Protein AF-A0A7C3Y5Z5-F1 (afdb_monomer_lite)

Sequence (599 aa):
REVVHMVYLSDVLNLPVLDSQGQNVGTVTDLVVNMREVFPVVAALVVTPTTTGRVPLTSRSAPLIIPWRQVISIEEPRLRLTVPRDQVHSYTPHNGDVFLARDVLDKQIVDTQGRRVVKVNDLKLAQVRGVARLLGADISFWAFFRRLLPFRFNERLVTWNYVQQVDQEPRDVHLRVPQTSLADLHPADLADLLEEMHPEAGVALLNSLDVETAADALQEMEEPYQAPLVEGMATEQASDLLEAMPPDEAADIIGDLPEDKAEEILASMAPEPAQEVKDLLQYDEHTAGGRMTPDVFTLSSHMTAQQAIDKLRSEGPSPETTYYLFVVSAEGELLGVVSMRALITAKPSTLIDDIMQRDVIAVHVNDDQETVAAVIRKYSLLGVPVVDDNRRLLGMVTVDDVLDVIHEETAEDISHTVGTMKEDVTHTASPLQAALGRIAWLATSLVGGLVAAFILSQFKSSIQSTLTIVYFVPLIVAVGHVIGAQSLAVTEHSEPGAMRHHVWQELLTGVLVGAISGVVVGLIAYIWASKPVFGLVVGMSLTITLVAAGLVGALSPILLRRLRLRSVLAAGPLVEAINSVVSVALYLLMATMLLGSLS

Foldseek 3Di:
DPDWDKDWPLLQFQAFEAEPVRHTQATFHWWKWAPQDLWTWGQWTWGQGDDPDPDPPPDRDDIATAGLQQWQDSRDSHIYGPHHNVPGDGDDDDPRIDICVPQQAQDWWAQQVVLEIAGQLIWMWIADPSIITTFFGWRDPVSVCCSPDVDDDDTDTRGSLRIDGQDLDDDPDPRDDDRPPPLVDQLLSLLNHLVNDDLSSSLSVLVVDPLLSSLSNLLNHDLVRNLSNLQVDDLLSSLSNLLNHFLLSSLSSLLPYDPVSSVSNLVNHDPPSSVSSVQLVVADCQFFSSQFTQPEAEDEQAAFLLRSVVVDVVVDDDPRHQAWYFYADPVQATQFIAGPVQSVPDDRGHTSNVRTDRPADAAERGHGLVVLLVSCVVVVNQKHFYAYPRRHTRGIHGVVSSVVVVVLVVLQLVQLQVQAHSVLPPPPDDPVNRVVSNVVLVVLLVVLVVLLVVLVVVLVVVCVVPVVLVVCLVVLLVLLLVLLSVLLVVQVPDDPVCLVVSLVVLLVVLLVVLQVVLLVQLVVQCVVVVNNLRSNLSSVLSSVLSSVSSNLSSCVQVVCVVVVNPRRNHRRSNSSSVSSNSRSNSSSVSSSVSVVVVD

Secondary structure (DSSP, 8-state):
----EEEEHHHHTTPEEE-TTS-EEEEEEEEEEETTSSS-EEEEEEEEE---S---TT-PPPPEEEEGGGB--SSSSSEEBSS-GGGPPPPPPPTTEEEIIIIITTSEEEETTTTEEEE--EEEEEEETTEEEEEEEE--HHHHHHTTS-------EEEGGGEEE--SS---------S--GGGS-HHHHHHHHHTS-HHHHHHHHTTS-HHHHHHHHHTS-HHHHHHHHHTS-HHHHHHHHTTS-HHHHHHHHHTS-HHHHHHHHHHS-HHHHHHHHHHTTS-TTBTTTS-BS---EEETTSBHHHHHHHHHHH---TGGGT-EEEE-TT-BEEEEE-HHHHHHS-TT-BHHHH-BS----EETTSBHHHHHHHHHHHT-SEEEEE-TT-BEEEEEEHHHHHHHHHHHHHHHHHHHHT--GGGTSTT--HHHHHHHHHHHHHHHHHHHHHHHHHHHHTHHHHHH-GGGGGGHHHHHHHHHHHHHHHHHHHHTS-GGGHHHHHHHHHHHHHHHHHHHHHHHHHHHHHHHT-HHHHHHHHHHHHHHHHHHHHHHHHHHHHHHHTT--SSTTHHHHHHHHHHHHHHHHHHHHHHHHHHHH-

Structure (mmCIF, N/CA/C/O backbone):
data_AF-A0A7C3Y5Z5-F1
#
_entry.id   AF-A0A7C3Y5Z5-F1
#
loop_
_atom_site.group_PDB
_atom_site.id
_atom_site.type_symbol
_atom_site.label_atom_id
_atom_site.label_alt_id
_atom_site.label_comp_id
_atom_site.label_asym_id
_atom_site.label_entity_id
_atom_site.label_seq_id
_atom_site.pdbx_PDB_ins_code
_atom_site.Cartn_x
_atom_site.Cartn_y
_atom_site.Cartn_z
_atom_site.occupancy
_atom_site.B_iso_or_equiv
_atom_site.auth_seq_id
_atom_site.auth_comp_id
_atom_site.auth_asym_id
_atom_site.auth_atom_id
_atom_site.pdbx_PDB_model_num
ATOM 1 N N . ARG A 1 1 ? -38.877 0.424 -42.486 1.00 36.81 1 ARG A N 1
ATOM 2 C CA . ARG A 1 1 ? -37.668 0.570 -41.646 1.00 36.81 1 ARG A CA 1
ATOM 3 C C . ARG A 1 1 ? -37.215 2.008 -41.831 1.00 36.81 1 ARG A C 1
ATOM 5 O O . ARG A 1 1 ? -36.663 2.303 -42.879 1.00 36.81 1 ARG A O 1
ATOM 12 N N . GLU A 1 2 ? -37.605 2.902 -40.924 1.00 43.06 2 GLU A N 1
ATOM 13 C CA . GLU A 1 2 ? -37.102 4.284 -40.925 1.00 43.06 2 GLU A CA 1
ATOM 14 C C . GLU A 1 2 ? -35.600 4.224 -40.624 1.00 43.06 2 GLU A C 1
ATOM 16 O O . GLU A 1 2 ? -35.186 3.502 -39.716 1.00 43.06 2 GLU A O 1
ATOM 21 N N . VAL A 1 3 ? -34.784 4.878 -41.449 1.00 45.66 3 VAL A N 1
ATOM 22 C CA . VAL A 1 3 ? -33.332 4.924 -41.258 1.00 45.66 3 VAL A CA 1
ATOM 23 C C . VAL A 1 3 ? -33.072 5.920 -40.133 1.00 45.66 3 VAL A C 1
ATOM 25 O O . VAL A 1 3 ? -33.356 7.102 -40.282 1.00 45.66 3 VAL A O 1
ATOM 28 N N . VAL A 1 4 ? -32.597 5.434 -38.985 1.00 57.09 4 VAL A N 1
ATOM 29 C CA . VAL A 1 4 ? -32.101 6.299 -37.909 1.00 57.09 4 VAL A CA 1
ATOM 30 C C . VAL A 1 4 ? -30.712 6.753 -38.329 1.00 57.09 4 VAL A C 1
ATOM 32 O O . VAL A 1 4 ? -29.777 5.950 -38.347 1.00 57.09 4 VAL A O 1
ATOM 35 N N . HIS A 1 5 ? -30.582 8.014 -38.723 1.00 66.94 5 HIS A N 1
ATOM 36 C CA . HIS A 1 5 ? -29.287 8.585 -39.053 1.00 66.94 5 HIS A CA 1
ATOM 37 C C . HIS A 1 5 ? -28.579 9.012 -37.768 1.00 66.94 5 HIS A C 1
ATOM 39 O O . HIS A 1 5 ? -29.158 9.658 -36.892 1.00 66.94 5 HIS A O 1
ATOM 45 N N . MET A 1 6 ? -27.321 8.594 -37.658 1.00 81.88 6 MET A N 1
ATOM 46 C CA . MET A 1 6 ? -26.448 8.893 -36.531 1.00 81.88 6 MET A CA 1
ATOM 47 C C . MET A 1 6 ? -25.355 9.839 -37.007 1.00 81.88 6 MET A C 1
ATOM 49 O O . MET A 1 6 ? -24.744 9.595 -38.051 1.00 81.88 6 MET A O 1
ATOM 53 N N . VAL A 1 7 ? -25.122 10.900 -36.246 1.00 87.12 7 VAL A N 1
ATOM 54 C CA . VAL A 1 7 ? -24.152 11.953 -36.556 1.00 87.12 7 VAL A CA 1
ATOM 55 C C . VAL A 1 7 ? -23.339 12.224 -35.300 1.00 87.12 7 VAL A C 1
ATOM 57 O O . VAL A 1 7 ? -23.872 12.116 -34.194 1.00 87.12 7 VAL A O 1
ATOM 60 N N . TYR A 1 8 ? -22.060 12.546 -35.443 1.00 88.31 8 TYR A N 1
ATOM 61 C CA . TYR A 1 8 ? -21.258 12.957 -34.300 1.00 88.31 8 TYR A CA 1
ATOM 62 C C . TYR A 1 8 ? -21.311 14.466 -34.106 1.00 88.31 8 TYR A C 1
ATOM 64 O O . TYR A 1 8 ? -21.494 15.214 -35.064 1.00 88.31 8 TYR A O 1
ATOM 72 N N . LEU A 1 9 ? -21.139 14.927 -32.869 1.00 89.06 9 LEU A N 1
ATOM 73 C CA . LEU A 1 9 ? -21.088 16.352 -32.570 1.00 89.06 9 LEU A CA 1
ATOM 74 C C . LEU A 1 9 ? -19.973 17.027 -33.373 1.00 89.06 9 LEU A C 1
ATOM 76 O O . LEU A 1 9 ? -20.207 18.088 -33.946 1.00 89.06 9 LEU A O 1
ATOM 80 N N . SER A 1 10 ? -18.802 16.393 -33.491 1.00 87.00 10 SER A N 1
ATOM 81 C CA . SER A 1 10 ? -17.691 16.916 -34.294 1.00 87.00 10 SER A CA 1
ATOM 82 C C . SER A 1 10 ? -18.032 17.137 -35.775 1.00 87.00 10 SER A C 1
ATOM 84 O O . SER A 1 10 ? -17.553 18.110 -36.356 1.00 87.00 10 SER A O 1
ATOM 86 N N . ASP A 1 11 ? -18.899 16.304 -36.364 1.00 85.25 11 ASP A N 1
ATOM 87 C CA . ASP A 1 11 ? -19.365 16.449 -37.752 1.00 85.25 11 ASP A CA 1
ATOM 88 C C . ASP A 1 11 ? -20.320 17.648 -37.921 1.00 85.25 11 ASP A C 1
ATOM 90 O O . ASP A 1 11 ? -20.494 18.163 -39.026 1.00 85.25 11 ASP A O 1
ATOM 94 N N . VAL A 1 12 ? -20.962 18.076 -36.830 1.00 87.19 12 VAL A N 1
ATOM 95 C CA . VAL A 1 12 ? -21.971 19.147 -36.800 1.00 87.19 12 VAL A CA 1
ATOM 96 C C . VAL A 1 12 ? -21.344 20.497 -36.456 1.00 87.19 12 VAL A C 1
ATOM 98 O O . VAL A 1 12 ? -21.784 21.542 -36.949 1.00 87.19 12 VAL A O 1
ATOM 101 N N . LEU A 1 13 ? -20.305 20.495 -35.620 1.00 87.38 13 LEU A N 1
ATOM 102 C CA . LEU A 1 13 ? -19.550 21.694 -35.278 1.00 87.38 13 LEU A CA 1
ATOM 103 C C . LEU A 1 13 ? -18.936 22.329 -36.534 1.00 87.38 13 LEU A C 1
ATOM 105 O O . LEU A 1 13 ? -18.466 21.657 -37.446 1.00 87.38 13 LEU A O 1
ATOM 109 N N . ASN A 1 14 ? -18.934 23.661 -36.580 1.00 86.62 14 ASN A N 1
ATOM 110 C CA . ASN A 1 14 ? -18.478 24.484 -37.705 1.00 86.62 14 ASN A CA 1
ATOM 111 C C . ASN A 1 14 ? -19.285 24.356 -39.011 1.00 86.62 14 ASN A C 1
ATOM 113 O O . ASN A 1 14 ? -18.949 25.038 -39.986 1.00 86.62 14 ASN A O 1
ATOM 117 N N . LEU A 1 15 ? -20.368 23.569 -39.056 1.00 88.12 15 LEU A N 1
ATOM 118 C CA . LEU A 1 15 ? -21.240 23.553 -40.229 1.00 88.12 15 LEU A CA 1
ATOM 119 C C . LEU A 1 15 ? -21.890 24.930 -40.445 1.00 88.12 15 LEU A C 1
ATOM 121 O O . LEU A 1 15 ? -22.297 25.589 -39.481 1.00 88.12 15 LEU A O 1
ATOM 125 N N . PRO A 1 16 ? -22.020 25.386 -41.704 1.00 87.38 16 PRO A N 1
ATOM 126 C CA . PRO A 1 16 ? -22.740 26.611 -42.007 1.00 87.38 16 PRO A CA 1
ATOM 127 C C . PRO A 1 16 ? -24.244 26.396 -41.811 1.00 87.38 16 PRO A C 1
ATOM 129 O O . PRO A 1 16 ? -24.809 25.388 -42.245 1.00 87.38 16 PRO A O 1
ATOM 132 N N . VAL A 1 17 ? -24.892 27.380 -41.196 1.00 89.06 17 VAL A N 1
ATOM 133 C CA . VAL A 1 17 ? -26.334 27.409 -40.955 1.00 89.06 17 VAL A CA 1
ATOM 134 C C . VAL A 1 17 ? -26.975 28.339 -41.973 1.00 89.06 17 VAL A C 1
ATOM 136 O O . VAL A 1 17 ? -26.657 29.525 -42.030 1.00 89.06 17 VAL A O 1
ATOM 139 N N . LEU A 1 18 ? -27.877 27.804 -42.785 1.00 89.69 18 LEU A N 1
ATOM 140 C CA . LEU A 1 18 ? -28.651 28.542 -43.772 1.00 89.69 18 LEU A CA 1
ATOM 141 C C . LEU A 1 18 ? -30.083 28.736 -43.277 1.00 89.69 18 LEU A C 1
ATOM 143 O O . LEU A 1 18 ? -30.670 27.834 -42.683 1.00 89.69 18 LEU A O 1
ATOM 147 N N . ASP A 1 19 ? -30.671 29.892 -43.542 1.00 89.12 19 ASP A N 1
ATOM 148 C CA . ASP A 1 19 ? -32.086 30.116 -43.264 1.00 89.12 19 ASP A CA 1
ATOM 149 C C . ASP A 1 19 ? -32.998 29.456 -44.321 1.00 89.12 19 ASP A C 1
ATOM 151 O O . ASP A 1 19 ? -32.529 28.862 -45.297 1.00 89.12 19 ASP A O 1
ATOM 155 N N . SER A 1 20 ? -34.319 29.576 -44.152 1.00 87.50 20 SER A N 1
ATOM 156 C CA . SER A 1 20 ? -35.303 29.031 -45.108 1.00 87.50 20 SER A CA 1
ATOM 157 C C . SER A 1 20 ? -35.190 29.588 -46.539 1.00 87.50 20 SER A C 1
ATOM 159 O O . SER A 1 20 ? -35.712 28.984 -47.476 1.00 87.50 20 SER A O 1
ATOM 161 N N . GLN A 1 21 ? -34.500 30.719 -46.729 1.00 87.19 21 GLN A N 1
ATOM 162 C CA . GLN A 1 21 ? -34.251 31.358 -48.025 1.00 87.19 21 GLN A CA 1
ATOM 163 C C . GLN A 1 21 ? -32.853 31.037 -48.581 1.00 87.19 21 GLN A C 1
ATOM 165 O O . GLN A 1 21 ? -32.491 31.513 -49.658 1.00 87.19 21 GLN A O 1
ATOM 170 N N . GLY A 1 22 ? -32.063 30.226 -47.873 1.00 82.44 22 GLY A N 1
ATOM 171 C CA . GLY A 1 22 ? -30.704 29.857 -48.256 1.00 82.44 22 GLY A CA 1
ATOM 172 C C . GLY A 1 22 ? -29.641 30.906 -47.914 1.00 82.44 22 GLY A C 1
ATOM 173 O O . GLY A 1 22 ? -28.512 30.786 -48.393 1.00 82.44 22 GLY A O 1
ATOM 174 N N . GLN A 1 23 ? -29.961 31.921 -47.106 1.00 85.88 23 GLN A N 1
ATOM 175 C CA . GLN A 1 23 ? -28.990 32.915 -46.644 1.00 85.88 23 GLN A CA 1
ATOM 176 C C . GLN A 1 23 ? -28.158 32.369 -45.484 1.00 85.88 23 GLN A C 1
ATOM 178 O O . GLN A 1 23 ? -28.680 31.686 -44.608 1.00 85.88 23 GLN A O 1
ATOM 183 N N . ASN A 1 24 ? -26.865 32.704 -45.446 1.00 86.12 24 ASN A N 1
ATOM 184 C CA . ASN A 1 24 ? -25.990 32.277 -44.357 1.00 86.12 24 ASN A CA 1
ATOM 185 C C . ASN A 1 24 ? -26.289 33.053 -43.063 1.00 86.12 24 ASN A C 1
ATOM 187 O O . ASN A 1 24 ? -26.196 34.284 -43.018 1.00 86.12 24 ASN A O 1
ATOM 191 N N . VAL A 1 25 ? -26.634 32.312 -42.015 1.00 85.81 25 VAL A N 1
ATOM 192 C CA . VAL A 1 25 ? -26.916 32.809 -40.667 1.00 85.81 25 VAL A CA 1
ATOM 193 C C . VAL A 1 25 ? -25.638 32.832 -39.831 1.00 85.81 25 VAL A C 1
ATOM 195 O O . VAL A 1 25 ? -25.426 33.778 -39.072 1.00 85.81 25 VAL A O 1
ATOM 198 N N . GLY A 1 26 ? -24.763 31.838 -39.990 1.00 88.19 26 GLY A N 1
ATOM 199 C CA . GLY A 1 26 ? -23.573 31.665 -39.165 1.00 88.19 26 GLY A CA 1
ATOM 200 C C . GLY A 1 26 ? -22.999 30.254 -39.229 1.00 88.19 26 GLY A C 1
ATOM 201 O O . GLY A 1 26 ? -23.354 29.468 -40.103 1.00 88.19 26 GLY A O 1
ATOM 202 N N . THR A 1 27 ? -22.126 29.926 -38.282 1.00 90.31 27 THR A N 1
ATOM 203 C CA . THR A 1 27 ? -21.569 28.575 -38.107 1.00 90.31 27 THR A CA 1
ATOM 204 C C . THR A 1 27 ? -21.943 28.009 -36.749 1.00 90.31 27 THR A C 1
ATOM 206 O O . THR A 1 27 ? -21.997 28.748 -35.763 1.00 90.31 27 THR A O 1
ATOM 209 N N . VAL A 1 28 ? -22.180 26.701 -36.686 1.00 91.00 28 VAL A N 1
ATOM 210 C CA . VAL A 1 28 ? -22.456 26.013 -35.419 1.00 91.00 28 VAL A CA 1
ATOM 211 C C . VAL A 1 28 ? -21.231 26.044 -34.524 1.00 91.00 28 VAL A C 1
ATOM 213 O O . VAL A 1 28 ? -20.135 25.699 -34.961 1.00 91.00 28 VAL A O 1
ATOM 216 N N . THR A 1 29 ? -21.434 26.406 -33.265 1.00 90.81 29 THR A N 1
ATOM 217 C CA . THR A 1 29 ? -20.397 26.332 -32.233 1.00 90.81 29 THR A CA 1
ATOM 218 C C . THR A 1 29 ? -20.765 25.414 -31.082 1.00 90.81 29 THR A C 1
ATOM 220 O O . THR A 1 29 ? -19.865 24.981 -30.377 1.00 90.81 29 THR A O 1
ATOM 223 N N . ASP A 1 30 ? -22.052 25.114 -30.884 1.00 92.75 30 ASP A N 1
ATOM 224 C CA . ASP A 1 30 ? -22.493 24.209 -29.821 1.00 92.75 30 ASP A CA 1
ATOM 225 C C . ASP A 1 30 ? -23.916 23.671 -30.062 1.00 92.75 30 ASP A C 1
ATOM 227 O O . ASP A 1 30 ? -24.673 24.205 -30.882 1.00 92.75 30 ASP A O 1
ATOM 231 N N . LEU A 1 31 ? -24.295 22.647 -29.300 1.00 92.88 31 LEU A N 1
ATOM 232 C CA . LEU A 1 31 ? -25.653 22.138 -29.146 1.00 92.88 31 LEU A CA 1
ATOM 233 C C . LEU A 1 31 ? -26.040 22.159 -27.670 1.00 92.88 31 LEU A C 1
ATOM 235 O O . LEU A 1 31 ? -25.286 21.708 -26.815 1.00 92.88 31 LEU A O 1
ATOM 239 N N . VAL A 1 32 ? -27.248 22.633 -27.382 1.00 91.25 32 VAL A N 1
ATOM 240 C CA . VAL A 1 32 ? -27.814 22.623 -26.032 1.00 91.25 32 VAL A CA 1
ATOM 241 C C . VAL A 1 32 ? -28.751 21.432 -25.908 1.00 91.25 32 VAL A C 1
ATOM 243 O O . VAL A 1 32 ? -29.680 21.307 -26.711 1.00 91.25 32 VAL A O 1
ATOM 246 N N . VAL A 1 33 ? -28.544 20.582 -24.906 1.00 90.12 33 VAL A N 1
ATOM 247 C CA . VAL A 1 33 ? -29.433 19.458 -24.579 1.00 90.12 33 VAL A CA 1
ATOM 248 C C . VAL A 1 33 ? -30.147 19.681 -23.257 1.00 90.12 33 VAL A C 1
ATOM 250 O O . VAL A 1 33 ? -29.622 20.328 -22.355 1.00 90.12 33 VAL A O 1
ATOM 253 N N . ASN A 1 34 ? -31.342 19.111 -23.145 1.00 84.69 34 ASN A N 1
ATOM 254 C CA . ASN A 1 34 ? -32.094 19.066 -21.902 1.00 84.69 34 ASN A CA 1
ATOM 255 C C . ASN A 1 34 ? -31.935 17.690 -21.233 1.00 84.69 34 ASN A C 1
ATOM 257 O O . ASN A 1 34 ? -32.329 16.677 -21.816 1.00 84.69 34 ASN A O 1
ATOM 261 N N . MET A 1 35 ? -31.397 17.659 -20.010 1.00 76.19 35 MET A N 1
ATOM 262 C CA . MET A 1 35 ? -30.999 16.425 -19.307 1.00 76.19 35 MET A CA 1
ATOM 263 C C . MET A 1 35 ? -32.135 15.706 -18.553 1.00 76.19 35 MET A C 1
ATOM 265 O O . MET A 1 35 ? -31.886 14.833 -17.730 1.00 76.19 35 MET A O 1
ATOM 269 N N . ARG A 1 36 ? -33.405 16.049 -18.802 1.00 68.81 36 ARG A N 1
ATOM 270 C CA . ARG A 1 36 ? -34.549 15.464 -18.066 1.00 68.81 36 ARG A CA 1
ATOM 271 C C . ARG A 1 36 ? -34.956 14.064 -18.533 1.00 68.81 36 ARG A C 1
ATOM 273 O O . ARG A 1 36 ? -35.796 13.434 -17.897 1.00 68.81 36 ARG A O 1
ATOM 280 N N . GLU A 1 37 ? -34.416 13.596 -19.654 1.00 69.38 37 GLU A N 1
ATOM 281 C CA . GLU A 1 37 ? -34.696 12.278 -20.230 1.00 69.38 37 GLU A CA 1
ATOM 282 C C . GLU A 1 37 ? -33.416 11.431 -20.273 1.00 69.38 37 GLU A C 1
ATOM 284 O O . GLU A 1 37 ? -32.331 11.965 -20.481 1.00 69.38 37 GLU A O 1
ATOM 289 N N . VAL A 1 38 ? -33.555 10.101 -20.167 1.00 67.81 38 VAL A N 1
ATOM 290 C CA . VAL A 1 38 ? -32.441 9.123 -20.229 1.00 67.81 38 VAL A CA 1
ATOM 291 C C . VAL A 1 38 ? -31.589 9.277 -21.497 1.00 67.81 38 VAL A C 1
ATOM 293 O O . VAL A 1 38 ? -30.381 9.068 -21.468 1.00 67.81 38 VAL A O 1
ATOM 296 N N . PHE A 1 39 ? -32.220 9.662 -22.609 1.00 80.50 39 PHE A N 1
ATOM 297 C CA . PHE A 1 39 ? -31.546 10.079 -23.836 1.00 80.50 39 PHE A CA 1
ATOM 298 C C . PHE A 1 39 ? -31.867 11.558 -24.089 1.00 80.50 39 PHE A C 1
ATOM 300 O O . PHE A 1 39 ? -32.919 11.843 -24.678 1.00 80.50 39 PHE A O 1
ATOM 307 N N . PRO A 1 40 ? -31.005 12.491 -23.636 1.00 85.12 40 PRO A N 1
ATOM 308 C CA . PRO A 1 40 ? -31.268 13.924 -23.662 1.00 85.12 40 PRO A CA 1
ATOM 309 C C . PRO A 1 40 ? -31.670 14.427 -25.042 1.00 85.12 40 PRO A C 1
ATOM 311 O O . PRO A 1 40 ? -31.064 14.076 -26.059 1.00 85.12 40 PRO A O 1
ATOM 314 N N . VAL A 1 41 ? -32.690 15.279 -25.079 1.00 88.06 41 VAL A N 1
ATOM 315 C CA . VAL A 1 41 ? -33.182 15.887 -26.318 1.00 88.06 41 VAL A CA 1
ATOM 316 C C . VAL A 1 41 ? -32.417 17.178 -26.582 1.00 88.06 41 VAL A C 1
ATOM 318 O O . VAL A 1 41 ? -32.246 17.999 -25.681 1.00 88.06 41 VAL A O 1
ATOM 321 N N . VAL A 1 42 ? -31.992 17.391 -27.829 1.00 91.00 42 VAL A N 1
ATOM 322 C CA . VAL A 1 42 ? -31.396 18.665 -28.243 1.00 91.00 42 VAL A CA 1
ATOM 323 C C . VAL A 1 42 ? -32.474 19.748 -28.203 1.00 91.00 42 VAL A C 1
ATOM 325 O O . VAL A 1 42 ? -33.452 19.710 -28.950 1.00 91.00 42 VAL A O 1
ATOM 328 N N . ALA A 1 43 ? -32.297 20.715 -27.308 1.00 90.88 43 ALA A N 1
ATOM 329 C CA . ALA A 1 43 ? -33.204 21.831 -27.089 1.00 90.88 43 ALA A CA 1
ATOM 330 C C . ALA A 1 43 ? -32.912 22.997 -28.042 1.00 90.88 43 ALA A C 1
ATOM 332 O O . ALA A 1 43 ? -33.846 23.639 -28.537 1.00 90.88 43 ALA A O 1
ATOM 333 N N . ALA A 1 44 ? -31.634 23.264 -28.334 1.00 92.00 44 ALA A N 1
ATOM 334 C CA . ALA A 1 44 ? -31.233 24.375 -29.191 1.00 92.00 44 ALA A CA 1
ATOM 335 C C . ALA A 1 44 ? -29.881 24.174 -29.898 1.00 92.00 44 ALA A C 1
ATOM 337 O O . ALA A 1 44 ? -29.032 23.399 -29.470 1.00 92.00 44 ALA A O 1
ATOM 338 N N . LEU A 1 45 ? -29.693 24.924 -30.982 1.00 92.38 45 LEU A N 1
ATOM 339 C CA . LEU A 1 45 ? -28.478 25.042 -31.780 1.00 92.38 45 LEU A CA 1
ATOM 340 C C . LEU A 1 45 ? -27.799 26.382 -31.474 1.00 92.38 45 LEU A C 1
ATOM 342 O O . LEU A 1 45 ? -28.437 27.428 -31.595 1.00 92.38 45 LEU A O 1
ATOM 346 N N . VAL A 1 46 ? -26.514 26.381 -31.126 1.00 91.69 46 VAL A N 1
ATOM 347 C CA . VAL A 1 46 ? -25.750 27.612 -30.876 1.00 91.69 46 VAL A CA 1
ATOM 348 C C . VAL A 1 46 ? -24.973 27.987 -32.127 1.00 91.69 46 VAL A C 1
ATOM 350 O O . VAL A 1 46 ? -24.144 27.220 -32.621 1.00 91.69 46 VAL A O 1
ATOM 353 N N . VAL A 1 47 ? -25.242 29.183 -32.642 1.00 90.00 47 VAL A N 1
ATOM 354 C CA . VAL A 1 47 ? -24.707 29.668 -33.912 1.00 90.00 47 VAL A CA 1
ATOM 355 C C . VAL A 1 47 ? -23.949 30.966 -33.692 1.00 90.00 47 VAL A C 1
ATOM 357 O O . VAL A 1 47 ? -24.503 31.950 -33.205 1.00 90.00 47 VAL A O 1
ATOM 360 N N . THR A 1 48 ? -22.688 31.006 -34.113 1.00 88.56 48 THR A N 1
ATOM 361 C CA . THR A 1 48 ? -21.928 32.257 -34.175 1.00 88.56 48 THR A CA 1
ATOM 362 C C . THR A 1 48 ? -22.212 32.952 -35.511 1.00 88.56 48 THR A C 1
ATOM 364 O O . THR A 1 48 ? -21.926 32.371 -36.564 1.00 88.56 48 THR A O 1
ATOM 367 N N . PRO A 1 49 ? -22.784 34.173 -35.515 1.00 81.88 49 PRO A N 1
ATOM 368 C CA . PRO A 1 49 ? -23.147 34.853 -36.754 1.00 81.88 49 PRO A CA 1
ATOM 369 C C . PRO A 1 49 ? -21.933 35.152 -37.638 1.00 81.88 49 PRO A C 1
ATOM 371 O O . PRO A 1 49 ? -20.895 35.604 -37.156 1.00 81.88 49 PRO A O 1
ATOM 374 N N . THR A 1 50 ? -22.070 34.975 -38.954 1.00 69.12 50 THR A N 1
ATOM 375 C CA . THR A 1 50 ? -21.037 35.416 -39.903 1.00 69.12 50 THR A CA 1
ATOM 376 C C . THR A 1 50 ? -21.147 36.931 -40.099 1.00 69.12 50 THR A C 1
ATOM 378 O O . THR A 1 50 ? -22.114 37.423 -40.685 1.00 69.12 50 THR A O 1
ATOM 381 N N . THR A 1 51 ? -20.170 37.698 -39.612 1.00 59.25 51 THR A N 1
ATOM 382 C CA . THR A 1 51 ? -20.096 39.150 -39.831 1.00 59.25 51 THR A CA 1
ATOM 383 C C . THR A 1 51 ? -19.671 39.437 -41.270 1.00 59.25 51 THR A C 1
ATOM 385 O O . THR A 1 51 ? -18.493 39.414 -41.618 1.00 59.25 51 THR A O 1
ATOM 388 N N . THR A 1 52 ? -20.630 39.730 -42.144 1.00 48.59 52 THR A N 1
ATOM 389 C CA . THR A 1 52 ? -20.343 40.284 -43.472 1.00 48.59 52 THR A CA 1
ATOM 390 C C . THR A 1 52 ? -20.109 41.791 -43.355 1.00 48.59 52 THR A C 1
ATOM 392 O O . THR A 1 52 ? -21.055 42.573 -43.379 1.00 48.59 52 THR A O 1
ATOM 395 N N . GLY A 1 53 ? -18.843 42.195 -43.202 1.00 49.84 53 GLY A N 1
ATOM 396 C CA . GLY A 1 53 ? -18.400 43.597 -43.204 1.00 49.84 53 GLY A CA 1
ATOM 397 C C . GLY A 1 53 ? -17.248 43.869 -42.230 1.00 49.84 53 GLY A C 1
ATOM 398 O O . GLY A 1 53 ? -17.104 43.173 -41.229 1.00 49.84 53 GLY A O 1
ATOM 399 N N . ARG A 1 54 ? -16.416 44.887 -42.509 1.00 40.16 54 ARG A N 1
ATOM 400 C CA . ARG A 1 54 ? -15.390 45.394 -41.575 1.00 40.16 54 ARG A CA 1
ATOM 401 C C . ARG A 1 54 ? -16.078 46.018 -40.353 1.00 40.16 54 ARG A C 1
ATOM 403 O O . ARG A 1 54 ? -16.334 47.217 -40.335 1.00 40.16 54 ARG A O 1
ATOM 410 N N . VAL A 1 55 ? -16.388 45.202 -39.352 1.00 47.69 55 VAL A N 1
ATOM 411 C CA . VAL A 1 55 ? -16.808 45.649 -38.018 1.00 47.69 55 VAL A CA 1
ATOM 412 C C . VAL A 1 55 ? -15.558 45.686 -37.123 1.00 47.69 55 VAL A C 1
ATOM 414 O O . VAL A 1 55 ? -14.736 44.771 -37.220 1.00 47.69 55 VAL A O 1
ATOM 417 N N . PRO A 1 56 ? -15.346 46.729 -36.296 1.00 39.03 56 PRO A N 1
ATOM 418 C CA . PRO A 1 56 ? -14.196 46.802 -35.393 1.00 39.03 56 PRO A CA 1
ATOM 419 C C . PRO A 1 56 ? -14.146 45.592 -34.446 1.00 39.03 56 PRO A C 1
ATOM 421 O O . PRO A 1 56 ? -15.191 45.108 -34.013 1.00 39.03 56 PRO A O 1
ATOM 424 N N . LEU A 1 57 ? -12.938 45.144 -34.075 1.00 44.34 57 LEU A N 1
ATOM 425 C CA . LEU A 1 57 ? -12.687 43.970 -33.216 1.00 44.34 57 LEU A CA 1
ATOM 426 C C . LEU A 1 57 ? -13.360 44.006 -31.824 1.00 44.34 57 LEU A C 1
ATOM 428 O O . LEU A 1 57 ? -13.297 43.022 -31.095 1.00 44.34 57 LEU A O 1
ATOM 432 N N . THR A 1 58 ? -14.019 45.101 -31.447 1.00 43.75 58 THR A N 1
ATOM 433 C CA . THR A 1 58 ? -14.683 45.282 -30.150 1.00 43.75 58 THR A CA 1
ATOM 434 C C . THR A 1 58 ? -16.170 44.908 -30.138 1.00 43.75 58 THR A C 1
ATOM 436 O O . THR A 1 58 ? -16.803 45.015 -29.093 1.00 43.75 58 THR A O 1
ATOM 439 N N . SER A 1 59 ? -16.752 44.445 -31.253 1.00 46.50 59 SER A N 1
ATOM 440 C CA . SER A 1 59 ? -18.165 44.031 -31.304 1.00 46.50 59 SER A CA 1
ATOM 441 C C . SER A 1 59 ? -18.342 42.690 -32.030 1.00 46.50 59 SER A C 1
ATOM 443 O O . SER A 1 59 ? -18.776 42.624 -33.180 1.00 46.50 59 SER A O 1
ATOM 445 N N . ARG A 1 60 ? -17.977 41.585 -31.361 1.00 54.69 60 ARG A N 1
ATOM 446 C CA . ARG A 1 60 ? -18.462 40.245 -31.736 1.00 54.69 60 ARG A CA 1
ATOM 447 C C . ARG A 1 60 ? -19.958 40.197 -31.418 1.00 54.69 60 ARG A C 1
ATOM 449 O O . ARG A 1 60 ? -20.339 40.397 -30.269 1.00 54.69 60 ARG A O 1
ATOM 456 N N . SER A 1 61 ? -20.804 39.964 -32.421 1.00 60.47 61 SER A N 1
ATOM 457 C CA . SER A 1 61 ? -22.232 39.713 -32.194 1.00 60.47 61 SER A CA 1
ATOM 458 C C . SER A 1 61 ? -22.392 38.517 -31.251 1.00 60.47 61 SER A C 1
ATOM 460 O O . SER A 1 61 ? -21.711 37.508 -31.436 1.00 60.47 61 SER A O 1
ATOM 462 N N . ALA A 1 62 ? -23.259 38.637 -30.242 1.00 70.19 62 ALA A N 1
ATOM 463 C CA . ALA A 1 62 ? -23.542 37.545 -29.315 1.00 70.19 62 ALA A CA 1
ATOM 464 C C . ALA A 1 62 ? -23.994 36.282 -30.080 1.00 70.19 62 ALA A C 1
ATOM 466 O O . ALA A 1 62 ? -24.655 36.414 -31.119 1.00 70.19 62 ALA A O 1
ATOM 467 N N . PRO A 1 63 ? -23.637 35.073 -29.604 1.00 81.31 63 PRO A N 1
ATOM 468 C CA . PRO A 1 63 ? -24.068 33.836 -30.239 1.00 81.31 63 PRO A CA 1
ATOM 469 C C . PRO A 1 63 ? -25.597 33.759 -30.257 1.00 81.31 63 PRO A C 1
ATOM 471 O O . PRO A 1 63 ? -26.270 34.075 -29.275 1.00 81.31 63 PRO A O 1
ATOM 474 N N . LEU A 1 64 ? -26.145 33.344 -31.394 1.00 87.69 64 LEU A N 1
ATOM 475 C CA . LEU A 1 64 ? -27.571 33.140 -31.576 1.00 87.69 64 LEU A CA 1
ATOM 476 C C . LEU A 1 64 ? -27.912 31.712 -31.156 1.00 87.69 64 LEU A C 1
ATOM 478 O O . LEU A 1 64 ? -27.438 30.755 -31.764 1.00 87.69 64 LEU A O 1
ATOM 482 N N . ILE A 1 65 ? -28.731 31.567 -30.120 1.00 90.75 65 ILE A N 1
ATOM 483 C CA . ILE A 1 65 ? -29.189 30.261 -29.644 1.00 90.75 65 ILE A CA 1
ATOM 484 C C . ILE A 1 65 ? -30.558 30.004 -30.272 1.00 90.75 65 ILE A C 1
ATOM 486 O O . ILE A 1 65 ? -31.528 30.676 -29.942 1.00 90.75 65 ILE A O 1
ATOM 49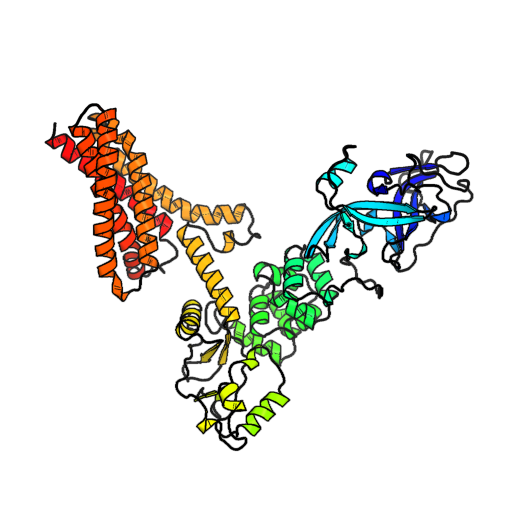0 N N . ILE A 1 66 ? -30.641 29.077 -31.217 1.00 91.31 66 ILE A N 1
ATOM 491 C CA . ILE A 1 66 ? -31.829 28.820 -32.037 1.00 91.31 66 ILE A CA 1
ATOM 492 C C . ILE A 1 66 ? -32.530 27.567 -31.506 1.00 91.31 66 ILE A C 1
ATOM 494 O O . ILE A 1 66 ? -31.910 26.507 -31.486 1.00 91.31 66 ILE A O 1
ATOM 498 N N . PRO A 1 67 ? -33.809 27.612 -31.100 1.00 92.00 67 PRO A N 1
ATOM 499 C CA . PRO A 1 67 ? -34.489 26.432 -30.577 1.00 92.00 67 PRO A CA 1
ATOM 500 C C . PRO A 1 67 ? -34.623 25.358 -31.661 1.00 92.00 67 PRO A C 1
ATOM 502 O O . PRO A 1 67 ? -34.930 25.665 -32.816 1.00 92.00 67 PRO A O 1
ATOM 505 N N . TRP A 1 68 ? -34.482 24.093 -31.267 1.00 91.00 68 TRP A N 1
ATOM 506 C CA . TRP A 1 68 ? -34.403 22.946 -32.176 1.00 91.00 68 TRP A CA 1
ATOM 507 C C . TRP A 1 68 ? -35.584 22.841 -33.144 1.00 91.00 68 TRP A C 1
ATOM 509 O O . TRP A 1 68 ? -35.420 22.469 -34.299 1.00 91.00 68 TRP A O 1
ATOM 519 N N . ARG A 1 69 ? -36.779 23.269 -32.717 1.00 87.75 69 ARG A N 1
ATOM 520 C CA . ARG A 1 69 ? -37.989 23.324 -33.561 1.00 87.75 69 ARG A CA 1
ATOM 521 C C . ARG A 1 69 ? -37.836 24.149 -34.847 1.00 87.75 69 ARG A C 1
ATOM 523 O O . ARG A 1 69 ? -38.663 24.016 -35.740 1.00 87.75 69 ARG A O 1
ATOM 530 N N . GLN A 1 70 ? -36.848 25.046 -34.903 1.00 88.00 70 GLN A N 1
ATOM 531 C CA . GLN A 1 70 ? -36.539 25.863 -36.077 1.00 88.00 70 GLN A CA 1
ATOM 532 C C . GLN A 1 70 ? -35.460 25.233 -36.972 1.00 88.00 70 GLN A C 1
ATOM 534 O O . GLN A 1 70 ? -35.085 25.852 -37.962 1.00 88.00 70 GLN A O 1
ATOM 539 N N . VAL A 1 71 ? -34.959 24.034 -36.654 1.00 86.81 71 VAL A N 1
ATOM 540 C CA . VAL A 1 71 ? -33.925 23.303 -37.404 1.00 86.81 71 VAL A CA 1
ATOM 541 C C . VAL A 1 71 ? -34.574 22.137 -38.151 1.00 86.81 71 VAL A C 1
ATOM 543 O O . VAL A 1 71 ? -35.343 21.372 -37.577 1.00 86.81 71 VAL A O 1
ATOM 546 N N . ILE A 1 72 ? -34.282 22.005 -39.447 1.00 81.50 72 ILE A N 1
ATOM 547 C CA . ILE A 1 72 ? -34.899 20.989 -40.315 1.00 81.50 72 ILE A CA 1
ATOM 548 C C . ILE A 1 72 ? -34.267 19.610 -40.093 1.00 81.50 72 ILE A C 1
ATOM 550 O O . ILE A 1 72 ? -34.969 18.632 -39.840 1.00 81.50 72 ILE A O 1
ATOM 554 N N . SER A 1 73 ? -32.943 19.522 -40.203 1.00 78.94 73 SER A N 1
ATOM 555 C CA . SER A 1 73 ? -32.200 18.268 -40.071 1.00 78.94 73 SER A CA 1
ATOM 556 C C . SER A 1 73 ? -30.764 18.531 -39.635 1.00 78.94 73 SER A C 1
ATOM 558 O O . SER A 1 73 ? -30.180 19.536 -40.043 1.00 78.94 73 SER A O 1
ATOM 560 N N . ILE A 1 74 ? -30.215 17.621 -38.824 1.00 76.12 74 ILE A N 1
ATOM 561 C CA . ILE A 1 74 ? -28.799 17.588 -38.420 1.00 76.12 74 ILE A CA 1
ATOM 562 C C . ILE A 1 74 ? -27.925 16.778 -39.388 1.00 76.12 74 ILE A C 1
ATOM 564 O O . ILE A 1 74 ? -26.709 16.725 -39.250 1.00 76.12 74 ILE A O 1
ATOM 568 N N . GLU A 1 75 ? -28.553 16.132 -40.367 1.00 68.75 75 GLU A N 1
ATOM 569 C CA . GLU A 1 75 ? -27.930 15.143 -41.250 1.00 68.75 75 GLU A CA 1
ATOM 570 C C . GLU A 1 75 ? -27.357 15.774 -42.528 1.00 68.75 75 GLU A C 1
ATOM 572 O O . GLU A 1 75 ? -26.661 15.117 -43.304 1.00 68.75 75 GLU A O 1
ATOM 577 N N . GLU A 1 76 ? -27.672 17.045 -42.780 1.00 67.56 76 GLU A N 1
ATOM 578 C CA . GLU A 1 76 ? -27.227 17.755 -43.971 1.00 67.56 76 GLU A CA 1
ATOM 579 C C . GLU A 1 76 ? -25.833 18.379 -43.770 1.00 67.56 76 GLU A C 1
ATOM 581 O O . GLU A 1 76 ? -25.552 18.946 -42.715 1.00 67.56 76 GLU A O 1
ATOM 586 N N . PRO A 1 77 ? -24.979 18.417 -44.814 1.00 66.88 77 PRO A N 1
ATOM 587 C CA . PRO A 1 77 ? -23.673 19.092 -44.772 1.00 66.88 77 PRO A CA 1
ATOM 588 C C . PRO A 1 77 ? -23.779 20.619 -44.595 1.00 66.88 77 PRO A C 1
ATOM 590 O O . PRO A 1 77 ? -22.771 21.322 -44.549 1.00 66.88 77 PRO A O 1
ATOM 593 N N . ARG A 1 78 ? -25.003 21.155 -44.577 1.00 78.50 78 ARG A N 1
ATOM 594 C CA . ARG A 1 78 ? -25.341 22.528 -44.204 1.00 78.50 78 ARG A CA 1
ATOM 595 C C . ARG A 1 78 ? -26.652 22.473 -43.438 1.00 78.50 78 ARG A C 1
ATOM 597 O O . ARG A 1 78 ? -27.641 21.993 -43.985 1.00 78.50 78 ARG A O 1
ATOM 604 N N . LEU A 1 79 ? -26.679 22.987 -42.217 1.00 85.06 79 LEU A N 1
ATOM 605 C CA . LEU A 1 79 ? -27.910 23.003 -41.433 1.00 85.06 79 LEU A CA 1
ATOM 606 C C . LEU A 1 79 ? -28.874 24.028 -42.016 1.00 85.06 79 LEU A C 1
ATOM 608 O O . LEU A 1 79 ? -28.463 25.130 -42.374 1.00 85.06 79 LEU A O 1
ATOM 612 N N . ARG A 1 80 ? -30.157 23.680 -42.103 1.00 88.31 80 ARG A N 1
ATOM 613 C CA . ARG A 1 80 ? -31.196 24.570 -42.629 1.00 88.31 80 ARG A CA 1
ATOM 614 C C . ARG A 1 80 ? -32.235 24.890 -41.574 1.00 88.31 80 ARG A C 1
ATOM 616 O O . ARG A 1 80 ? -32.699 23.994 -40.865 1.00 88.31 80 ARG A O 1
ATOM 623 N N . LEU A 1 81 ? -32.624 26.157 -41.509 1.00 89.25 81 LEU A N 1
ATOM 624 C CA . LEU A 1 81 ? -33.696 26.614 -40.639 1.00 89.25 81 LEU A CA 1
ATOM 625 C C . LEU A 1 81 ? -35.048 26.586 -41.355 1.00 89.25 81 LEU A C 1
ATOM 627 O O . LEU A 1 81 ? -35.140 26.794 -42.564 1.00 89.25 81 LEU A O 1
ATOM 631 N N . THR A 1 82 ? -36.117 26.390 -40.590 1.00 88.12 82 THR A N 1
ATOM 632 C CA . THR A 1 82 ? -37.501 26.455 -41.088 1.00 88.12 82 THR A CA 1
ATOM 633 C C . THR A 1 82 ? -37.998 27.889 -41.287 1.00 88.12 82 THR A C 1
ATOM 635 O O . THR A 1 82 ? -39.057 28.088 -41.876 1.00 88.12 82 THR A O 1
ATOM 638 N N . VAL A 1 83 ? -37.262 28.884 -40.783 1.00 87.62 83 VAL A N 1
ATOM 639 C CA . VAL A 1 83 ? -37.626 30.309 -40.800 1.00 87.62 83 VAL A CA 1
ATOM 640 C C . VAL A 1 83 ? -36.536 31.154 -41.473 1.00 87.62 83 VAL A C 1
ATOM 642 O O . VAL A 1 83 ? -35.390 30.704 -41.570 1.00 87.62 83 VAL A O 1
ATOM 645 N N . PRO A 1 84 ? -36.858 32.349 -41.998 1.00 85.19 84 PRO A N 1
ATOM 646 C CA . PRO A 1 84 ? -35.859 33.294 -42.500 1.00 85.19 84 PRO A CA 1
ATOM 647 C C . PRO A 1 84 ? -35.083 33.958 -41.347 1.00 85.19 84 PRO A C 1
ATOM 649 O O . PRO A 1 84 ? -35.561 34.000 -40.210 1.00 85.19 84 PRO A O 1
ATOM 652 N N . ARG A 1 85 ? -33.871 34.463 -41.625 1.00 80.69 85 ARG A N 1
ATOM 653 C CA . ARG A 1 85 ? -32.925 34.985 -40.616 1.00 80.69 85 ARG A CA 1
ATOM 654 C C . ARG A 1 85 ? -33.512 36.072 -39.707 1.00 80.69 85 ARG A C 1
ATOM 656 O O . ARG A 1 85 ? -33.167 36.133 -38.531 1.00 80.69 85 ARG A O 1
ATOM 663 N N . ASP A 1 86 ? -34.373 36.925 -40.241 1.00 80.06 86 ASP A N 1
ATOM 664 C CA . ASP A 1 86 ? -35.044 38.025 -39.538 1.00 80.06 86 ASP A CA 1
ATOM 665 C C . ASP A 1 86 ? -36.146 37.562 -38.567 1.00 80.06 86 ASP A C 1
ATOM 667 O O . ASP A 1 86 ? -36.577 38.336 -37.715 1.00 80.06 86 ASP A O 1
ATOM 671 N N . GLN A 1 87 ? -36.573 36.301 -38.660 1.00 83.38 87 GLN A N 1
ATOM 672 C CA . GLN A 1 87 ? -37.617 35.692 -37.827 1.00 83.38 87 GLN A CA 1
ATOM 673 C C . GLN A 1 87 ? -37.072 34.610 -36.885 1.00 83.38 87 GLN A C 1
ATOM 675 O O . GLN A 1 87 ? -37.844 33.881 -36.252 1.00 83.38 87 GLN A O 1
ATOM 680 N N . VAL A 1 88 ? -35.746 34.484 -36.780 1.00 82.62 88 VAL A N 1
ATOM 681 C CA . VAL A 1 88 ? -35.124 33.529 -35.863 1.00 82.62 88 VAL A CA 1
ATOM 682 C C . VAL A 1 88 ? -35.356 33.985 -34.429 1.00 82.62 88 VAL A C 1
ATOM 684 O O . VAL A 1 88 ? -34.890 35.041 -34.008 1.00 82.62 88 VAL A O 1
ATOM 687 N N . HIS A 1 89 ? -36.078 33.167 -33.667 1.00 80.44 89 HIS A N 1
ATOM 688 C CA . HIS A 1 89 ? -36.295 33.432 -32.246 1.00 80.44 89 HIS A CA 1
ATOM 689 C C . HIS A 1 89 ? -35.146 32.857 -31.428 1.00 80.44 89 HIS A C 1
ATOM 691 O O . HIS A 1 89 ? -34.773 31.704 -31.646 1.00 80.44 89 HIS A O 1
ATOM 697 N N . SER A 1 90 ? -34.661 33.621 -30.451 1.00 81.75 90 SER A N 1
ATOM 698 C CA . SER A 1 90 ? -33.656 33.146 -29.504 1.00 81.75 90 SER A CA 1
ATOM 699 C C . SER A 1 90 ? -34.271 32.221 -28.455 1.00 81.75 90 SER A C 1
ATOM 701 O O . SER A 1 90 ? -35.353 32.477 -27.925 1.00 81.75 90 SER A O 1
ATOM 703 N N . TYR A 1 91 ? -33.564 31.145 -28.150 1.00 86.62 91 TYR A N 1
ATOM 704 C CA . TYR A 1 91 ? -33.805 30.273 -27.016 1.00 86.62 91 TYR A CA 1
ATOM 705 C C . TYR A 1 91 ? -33.001 30.780 -25.819 1.00 86.62 91 TYR A C 1
ATOM 707 O O . TYR A 1 91 ? -31.804 31.041 -25.939 1.00 86.62 91 TYR A O 1
ATOM 715 N N . THR A 1 92 ? -33.653 30.905 -24.667 1.00 85.75 92 THR A N 1
ATOM 716 C CA . THR A 1 92 ? -32.973 31.190 -23.402 1.00 85.75 92 THR A CA 1
ATOM 717 C C . THR A 1 92 ? -32.746 29.860 -22.685 1.00 85.75 92 THR A C 1
ATOM 719 O O . THR A 1 92 ? -33.738 29.181 -22.414 1.00 85.75 92 THR A O 1
ATOM 722 N N . PRO A 1 93 ? -31.491 29.466 -22.398 1.00 84.06 93 PRO A N 1
ATOM 723 C CA . PRO A 1 93 ? -31.203 28.250 -21.643 1.00 84.06 93 PRO A CA 1
ATOM 724 C C . PRO A 1 93 ? -31.901 28.253 -20.281 1.00 84.06 93 PRO A C 1
ATOM 726 O O . PRO A 1 93 ? -31.887 29.261 -19.572 1.00 84.06 93 PRO A O 1
ATOM 729 N N . HIS A 1 94 ? -32.524 27.132 -19.934 1.00 81.25 94 HIS A N 1
ATOM 730 C CA . HIS A 1 94 ? -33.176 26.919 -18.644 1.00 81.25 94 HIS A CA 1
ATOM 731 C C . HIS A 1 94 ? -32.225 26.209 -17.671 1.00 81.25 94 HIS A C 1
ATOM 733 O O . HIS A 1 94 ? -31.194 25.670 -18.070 1.00 81.25 94 HIS A O 1
ATOM 739 N N . ASN A 1 95 ? -32.583 26.177 -16.384 1.00 64.00 95 ASN A N 1
ATOM 740 C CA . ASN A 1 95 ? -31.820 25.409 -15.401 1.00 64.00 95 ASN A CA 1
ATOM 741 C C . ASN A 1 95 ? -31.905 23.898 -15.725 1.00 64.00 95 ASN A C 1
ATOM 743 O O . ASN A 1 95 ? -33.013 23.371 -15.890 1.00 64.00 95 ASN A O 1
ATOM 747 N N . GLY A 1 96 ? -30.751 23.232 -15.857 1.00 69.19 96 GLY A N 1
ATOM 748 C CA . GLY A 1 96 ? -30.616 21.841 -16.326 1.00 69.19 96 GLY A CA 1
ATOM 749 C C . GLY A 1 96 ? -30.371 21.660 -17.836 1.00 69.19 96 GLY A C 1
ATOM 750 O O . GLY A 1 96 ? -30.355 20.524 -18.316 1.00 69.19 96 GLY A O 1
ATOM 751 N N . ASP A 1 97 ? -30.202 22.749 -18.592 1.00 83.81 97 ASP A N 1
ATOM 752 C CA . ASP A 1 97 ? -29.697 22.690 -19.967 1.00 83.81 97 ASP A CA 1
ATOM 753 C C . ASP A 1 97 ? -28.160 22.662 -19.979 1.00 83.81 97 ASP A C 1
ATOM 755 O O . ASP A 1 97 ? -27.515 23.462 -19.299 1.00 83.81 97 ASP A O 1
ATOM 759 N N . VAL A 1 98 ? -27.578 21.788 -20.799 1.00 84.81 98 VAL A N 1
ATOM 760 C CA . VAL A 1 98 ? -26.125 21.566 -20.888 1.00 84.81 98 VAL A CA 1
ATOM 761 C C . VAL A 1 98 ? -25.639 21.829 -22.309 1.00 84.81 98 VAL A C 1
ATOM 763 O O . VAL A 1 98 ? -26.294 21.439 -23.280 1.00 84.81 98 VAL A O 1
ATOM 766 N N . PHE A 1 99 ? -24.494 22.496 -22.444 1.00 90.00 99 PHE A N 1
ATOM 767 C CA . PHE A 1 99 ? -23.858 22.790 -23.725 1.00 90.00 99 PHE A CA 1
ATOM 768 C C . PHE A 1 99 ? -22.872 21.670 -24.063 1.00 90.00 99 PHE A C 1
ATOM 770 O O . PHE A 1 99 ? -21.874 21.497 -23.376 1.00 90.00 99 PHE A O 1
ATOM 777 N N . LEU A 1 100 ? -23.132 20.883 -25.105 1.00 90.06 100 LEU A N 1
ATOM 778 C CA . LEU A 1 100 ? -22.373 19.657 -25.360 1.00 90.06 100 LEU A CA 1
ATOM 779 C C . LEU A 1 100 ? -20.892 19.898 -25.675 1.00 90.06 100 LEU A C 1
ATOM 781 O O . LEU A 1 100 ? -20.043 19.163 -25.182 1.00 90.06 100 LEU A O 1
ATOM 785 N N . ALA A 1 101 ? -20.562 20.898 -26.491 1.00 88.06 101 ALA A N 1
ATOM 786 C CA . ALA A 1 101 ? -19.178 21.186 -26.860 1.00 88.06 101 ALA A CA 1
ATOM 787 C C . ALA A 1 101 ? -18.412 21.886 -25.731 1.00 88.06 101 ALA A C 1
ATOM 789 O O . ALA A 1 101 ? -17.213 21.674 -25.587 1.00 88.06 101 ALA A O 1
ATOM 790 N N . ARG A 1 102 ? -19.094 22.723 -24.943 1.00 85.00 102 ARG A N 1
ATOM 791 C CA . ARG A 1 102 ? -18.486 23.460 -23.829 1.00 85.00 102 ARG A CA 1
ATOM 792 C C . ARG A 1 102 ? -18.350 22.624 -22.552 1.00 85.00 102 ARG A C 1
ATOM 794 O O . ARG A 1 102 ? -17.310 22.692 -21.902 1.00 85.00 102 ARG A O 1
ATOM 801 N N . ASP A 1 103 ? -19.395 21.883 -22.196 1.00 81.12 103 ASP A N 1
ATOM 802 C CA . ASP A 1 103 ? -19.557 21.279 -20.869 1.00 81.12 103 ASP A CA 1
ATOM 803 C C . ASP A 1 103 ? -19.272 19.767 -20.854 1.00 81.12 103 ASP A C 1
ATOM 805 O O . ASP A 1 103 ? -19.014 19.228 -19.787 1.00 81.12 103 ASP A O 1
ATOM 809 N N . VAL A 1 104 ? -19.296 19.076 -22.004 1.00 83.19 104 VAL A N 1
ATOM 810 C CA . VAL A 1 104 ? -19.182 17.600 -22.063 1.00 83.19 104 VAL A CA 1
ATOM 811 C C . VAL A 1 104 ? -18.020 17.129 -22.941 1.00 83.19 104 VAL A C 1
ATOM 813 O O . VAL A 1 104 ? -17.302 16.194 -22.593 1.00 83.19 104 VAL A O 1
ATOM 816 N N . LEU A 1 105 ?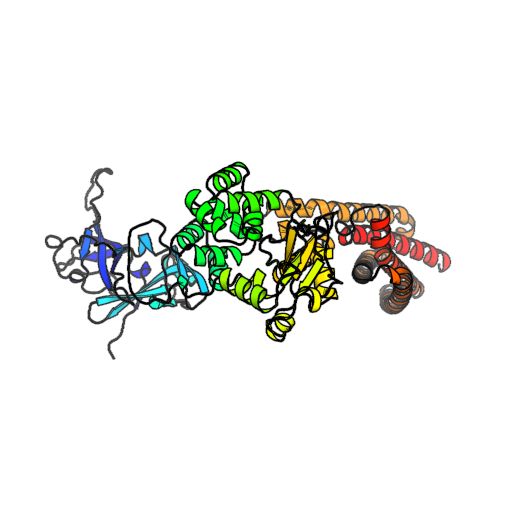 -17.820 17.748 -24.102 1.00 85.00 105 LEU A N 1
ATOM 817 C CA . LEU A 1 105 ? -16.760 17.377 -25.034 1.00 85.00 105 LEU A CA 1
ATOM 818 C C . LEU A 1 105 ? -15.373 17.641 -24.425 1.00 85.00 105 LEU A C 1
ATOM 820 O O . LEU A 1 105 ? -15.137 18.687 -23.828 1.00 85.00 105 LEU A O 1
ATOM 824 N N . ASP A 1 106 ? -14.444 16.699 -24.599 1.00 81.19 106 ASP A N 1
ATOM 825 C CA . ASP A 1 106 ? -13.088 16.717 -24.031 1.00 81.19 106 ASP A CA 1
ATOM 826 C C . ASP A 1 106 ? -13.023 16.708 -22.489 1.00 81.19 106 ASP A C 1
ATOM 828 O O . ASP A 1 106 ? -11.941 16.904 -21.926 1.00 81.19 106 ASP A O 1
ATOM 832 N N . LYS A 1 107 ? -14.142 16.437 -21.803 1.00 80.38 107 LYS A N 1
ATOM 833 C CA . LYS A 1 107 ? -14.225 16.276 -20.342 1.00 80.38 107 LYS A CA 1
ATOM 834 C C . LYS A 1 107 ? -14.152 14.804 -19.917 1.00 80.38 107 LYS A C 1
ATOM 836 O O . LYS A 1 107 ? -14.346 13.907 -20.742 1.00 80.38 107 LYS A O 1
ATOM 841 N N . GLN A 1 108 ? -13.841 14.566 -18.641 1.00 76.81 108 GLN A N 1
ATOM 842 C CA . GLN A 1 108 ? -13.946 13.248 -18.008 1.00 76.81 108 GLN A CA 1
ATOM 843 C C . GLN A 1 108 ? -15.402 12.978 -17.617 1.00 76.81 108 GLN A C 1
ATOM 845 O O . GLN A 1 108 ? -16.098 13.864 -17.125 1.00 76.81 108 GLN A O 1
ATOM 850 N N . ILE A 1 109 ? -15.853 11.756 -17.870 1.00 78.44 109 ILE A N 1
ATOM 851 C CA . ILE A 1 109 ? -17.149 11.235 -17.440 1.00 78.44 109 ILE A CA 1
ATOM 852 C C . ILE A 1 109 ? -16.944 9.868 -16.792 1.00 78.44 109 ILE A C 1
ATOM 854 O O . ILE A 1 109 ? -15.980 9.166 -17.113 1.00 78.44 109 ILE A O 1
ATOM 858 N N . VAL A 1 110 ? -17.884 9.470 -15.940 1.00 71.81 110 VAL A N 1
ATOM 859 C CA . VAL A 1 110 ? -17.879 8.140 -15.329 1.00 71.81 110 VAL A CA 1
ATOM 860 C C . VAL A 1 110 ? -18.719 7.185 -16.176 1.00 71.81 110 VAL A C 1
ATOM 862 O O . VAL A 1 110 ? -19.899 7.444 -16.431 1.00 71.81 110 VAL A O 1
ATOM 865 N N . ASP A 1 111 ? -18.105 6.091 -16.633 1.00 76.62 111 ASP A N 1
ATOM 866 C CA . ASP A 1 111 ? -18.786 4.962 -17.276 1.00 76.62 111 ASP A CA 1
ATOM 867 C C . ASP A 1 111 ? -19.210 3.963 -16.194 1.00 76.62 111 ASP A C 1
ATOM 869 O O . ASP A 1 111 ? -18.449 3.075 -15.821 1.00 76.62 111 ASP A O 1
ATOM 873 N N . THR A 1 112 ? -20.438 4.098 -15.695 1.00 68.12 112 THR A N 1
ATOM 874 C CA . THR A 1 112 ? -20.974 3.252 -14.606 1.00 68.12 112 THR A CA 1
ATOM 875 C C . THR A 1 112 ? -21.102 1.771 -14.983 1.00 68.12 112 THR A C 1
ATOM 877 O O . THR A 1 112 ? -21.110 0.907 -14.110 1.00 68.12 112 THR A O 1
ATOM 880 N N . GLN A 1 113 ? -21.183 1.440 -16.278 1.00 70.00 113 GLN A N 1
ATOM 881 C CA . GLN A 1 113 ? -21.197 0.047 -16.738 1.00 70.00 113 GLN A CA 1
ATOM 882 C C . GLN A 1 113 ? -19.779 -0.529 -16.809 1.00 70.00 113 GLN A C 1
ATOM 884 O O . GLN A 1 113 ? -19.567 -1.707 -16.523 1.00 70.00 113 GLN A O 1
ATOM 889 N N . GLY A 1 114 ? -18.832 0.291 -17.259 1.00 59.00 114 GLY A N 1
ATOM 890 C CA . GLY A 1 114 ? -17.428 -0.069 -17.402 1.00 59.00 114 GLY A CA 1
ATOM 891 C C . GLY A 1 114 ? -16.582 0.123 -16.145 1.00 59.00 114 GLY A C 1
ATOM 892 O O . GLY A 1 114 ? -15.428 -0.289 -16.206 1.00 59.00 114 GLY A O 1
ATOM 893 N N . ARG A 1 115 ? -17.135 0.734 -15.084 1.00 68.31 115 ARG A N 1
ATOM 894 C CA . ARG A 1 115 ? -16.483 1.076 -13.804 1.00 68.31 115 ARG A CA 1
ATOM 895 C C . ARG A 1 115 ? -15.123 1.738 -13.991 1.00 68.31 115 ARG A C 1
ATOM 897 O O . ARG A 1 115 ? -14.103 1.214 -13.582 1.00 68.31 115 ARG A O 1
ATOM 904 N N . ARG A 1 116 ? -15.110 2.830 -14.750 1.00 72.31 116 ARG A N 1
ATOM 905 C CA . ARG A 1 116 ? -13.876 3.552 -15.076 1.00 72.31 116 ARG A CA 1
ATOM 906 C C . ARG A 1 116 ? -14.156 4.972 -15.514 1.00 72.31 116 ARG A C 1
ATOM 908 O O . ARG A 1 116 ? -15.247 5.276 -16.025 1.00 72.31 116 ARG A O 1
ATOM 915 N N . VAL A 1 117 ? -13.137 5.810 -15.428 1.00 73.00 117 VAL A N 1
ATOM 916 C CA . VAL A 1 117 ? -13.210 7.191 -15.886 1.00 73.00 117 VAL A CA 1
ATOM 917 C C . VAL A 1 117 ? -12.723 7.284 -17.319 1.00 73.00 117 VAL A C 1
ATOM 919 O O . VAL A 1 117 ? -11.688 6.757 -17.726 1.00 73.00 117 VAL A O 1
ATOM 922 N N . VAL A 1 118 ? -13.521 7.939 -18.156 1.00 77.81 118 VAL A N 1
ATOM 923 C CA . VAL A 1 118 ? -13.249 8.025 -19.589 1.00 77.81 118 VAL A CA 1
ATOM 924 C C . VAL A 1 118 ? -13.340 9.457 -20.069 1.00 77.81 118 VAL A C 1
ATOM 926 O O . VAL A 1 118 ? -14.213 10.226 -19.677 1.00 77.81 118 VAL A O 1
ATOM 929 N N . LYS A 1 119 ? -12.438 9.819 -20.979 1.00 81.94 119 LYS A N 1
ATOM 930 C CA . LYS A 1 119 ? -12.487 11.111 -21.655 1.00 81.94 119 LYS A CA 1
ATOM 931 C C . LYS A 1 119 ? -13.434 11.054 -22.848 1.00 81.94 119 LYS A C 1
ATOM 933 O O . LYS A 1 119 ? -13.296 10.195 -23.724 1.00 81.94 119 LYS A O 1
ATOM 938 N N . VAL A 1 120 ? -14.364 12.001 -22.913 1.00 83.75 120 VAL A N 1
ATOM 939 C CA . VAL A 1 120 ? -15.273 12.165 -24.050 1.00 83.75 120 VAL A CA 1
ATOM 940 C C . VAL A 1 120 ? -14.503 12.746 -25.230 1.00 83.75 120 VAL A C 1
ATOM 942 O O . VAL A 1 120 ? -14.245 13.946 -25.284 1.00 83.75 120 VAL A O 1
ATOM 945 N N . ASN A 1 121 ? -14.162 11.915 -26.213 1.00 86.25 121 ASN A N 1
ATOM 946 C CA . ASN A 1 121 ? -13.490 12.391 -27.425 1.00 86.25 121 ASN A CA 1
ATOM 947 C C . ASN A 1 121 ? -14.494 12.937 -28.452 1.00 86.25 121 ASN A C 1
ATOM 949 O O . ASN A 1 121 ? -14.179 13.860 -29.212 1.00 86.25 121 ASN A O 1
ATOM 953 N N . ASP A 1 122 ? -15.709 12.384 -28.476 1.00 88.44 122 ASP A N 1
ATOM 954 C CA . ASP A 1 122 ? -16.815 12.857 -29.306 1.00 88.44 122 ASP A CA 1
ATOM 955 C C . ASP A 1 122 ? -18.176 12.425 -28.737 1.00 88.44 122 ASP A C 1
ATOM 957 O O . ASP A 1 122 ? -18.253 11.573 -27.852 1.00 88.44 122 ASP A O 1
ATOM 961 N N . LEU A 1 123 ? -19.266 12.990 -29.252 1.00 90.00 123 LEU A N 1
ATOM 962 C CA . LEU A 1 123 ? -20.630 12.707 -28.796 1.00 90.00 123 LEU A CA 1
ATOM 963 C C . LEU A 1 123 ? -21.493 12.236 -29.959 1.00 90.00 123 LEU A C 1
ATOM 965 O O . LEU A 1 123 ? -21.509 12.856 -31.020 1.00 90.00 123 LEU A O 1
ATOM 969 N N . LYS A 1 124 ? -22.225 11.138 -29.766 1.00 89.88 124 LYS A N 1
ATOM 970 C CA . LYS A 1 124 ? -23.056 10.535 -30.810 1.00 89.88 124 LYS A CA 1
ATOM 971 C C . LYS A 1 124 ? -24.508 10.963 -30.655 1.00 89.88 124 LYS A C 1
ATOM 973 O O . LYS A 1 124 ? -25.133 10.731 -29.620 1.00 89.88 124 LYS A O 1
ATOM 978 N N . LEU A 1 125 ? -25.055 11.546 -31.712 1.00 89.38 125 LEU A N 1
ATOM 979 C CA . LEU A 1 125 ? -26.424 12.037 -31.799 1.00 89.38 125 LEU A CA 1
ATOM 980 C C . LEU A 1 125 ? -27.220 11.184 -32.790 1.00 89.38 125 LEU A C 1
ATOM 982 O O . LEU A 1 125 ? -26.676 10.676 -33.772 1.00 89.38 125 LEU A O 1
ATOM 986 N N . ALA A 1 126 ? -28.523 11.060 -32.566 1.00 85.62 126 ALA A N 1
ATOM 987 C CA . ALA A 1 126 ? -29.447 10.495 -33.542 1.00 85.62 126 ALA A CA 1
ATOM 988 C C . ALA A 1 126 ? -30.690 11.361 -33.689 1.00 85.62 126 ALA A C 1
ATOM 990 O O . ALA A 1 126 ? -31.260 11.815 -32.696 1.00 85.62 126 ALA A O 1
ATOM 991 N N . GLN A 1 127 ? -31.139 11.549 -34.930 1.00 82.94 127 GLN A N 1
ATOM 992 C CA . GLN A 1 127 ? -32.396 12.229 -35.214 1.00 82.94 127 GLN A CA 1
ATOM 993 C C . GLN A 1 127 ? -33.493 11.201 -35.503 1.00 82.94 127 GLN A C 1
ATOM 995 O O . GLN A 1 127 ? -33.371 10.345 -36.375 1.00 82.94 127 GLN A O 1
ATOM 1000 N N . VAL A 1 128 ? -34.590 11.275 -34.747 1.00 77.38 128 VAL A N 1
ATOM 1001 C CA . VAL A 1 128 ? -35.753 10.394 -34.903 1.00 77.38 128 VAL A CA 1
ATOM 1002 C C . VAL A 1 128 ? -37.003 11.258 -34.989 1.00 77.38 128 VAL A C 1
ATOM 1004 O O . VAL A 1 128 ? -37.324 11.993 -34.057 1.00 77.38 128 VAL A O 1
ATOM 1007 N N . ARG A 1 129 ? -37.721 11.175 -36.119 1.00 74.62 129 ARG A N 1
ATOM 1008 C CA . ARG A 1 129 ? -38.948 11.956 -36.390 1.00 74.62 129 ARG A CA 1
ATOM 1009 C C . ARG A 1 129 ? -38.767 13.470 -36.187 1.00 74.62 129 ARG A C 1
ATOM 1011 O O . ARG A 1 129 ? -39.636 14.135 -35.632 1.00 74.62 129 ARG A O 1
ATOM 1018 N N . GLY A 1 130 ? -37.624 14.006 -36.618 1.00 74.69 130 GLY A N 1
ATOM 1019 C CA . GLY A 1 130 ? -37.305 15.435 -36.521 1.00 74.69 130 GLY A CA 1
ATOM 1020 C C . GLY A 1 130 ? -36.667 15.871 -35.195 1.00 74.69 130 GLY A C 1
ATOM 1021 O O . GLY A 1 130 ? -36.126 16.972 -35.125 1.00 74.69 130 GLY A O 1
ATOM 1022 N N . VAL A 1 131 ? -36.635 15.014 -34.172 1.00 82.94 131 VAL A N 1
ATOM 1023 C CA . VAL A 1 131 ? -36.041 15.321 -32.860 1.00 82.94 131 VAL A CA 1
ATOM 1024 C C . VAL A 1 131 ? -34.644 14.716 -32.766 1.00 82.94 131 VAL A C 1
ATOM 1026 O O . VAL A 1 131 ? -34.504 13.506 -32.938 1.00 82.94 131 VAL A O 1
ATOM 1029 N N . ALA A 1 132 ? -33.623 15.532 -32.493 1.00 87.19 132 ALA A N 1
ATOM 1030 C CA . ALA A 1 132 ? -32.279 15.031 -32.211 1.00 87.19 132 ALA A CA 1
ATOM 1031 C C . ALA A 1 132 ? -32.131 14.670 -30.731 1.00 87.19 132 ALA A C 1
ATOM 1033 O O . ALA A 1 132 ? -32.583 15.407 -29.852 1.00 87.19 132 ALA A O 1
ATOM 1034 N N . ARG A 1 133 ? -31.493 13.531 -30.469 1.00 88.75 133 ARG A N 1
ATOM 1035 C CA . ARG A 1 133 ? -31.188 13.022 -29.132 1.00 88.75 133 ARG A CA 1
ATOM 1036 C C . ARG A 1 133 ? -29.728 12.632 -29.008 1.00 88.75 133 ARG A C 1
ATOM 1038 O O . ARG A 1 133 ? -29.132 12.155 -29.975 1.00 88.75 133 ARG A O 1
ATOM 1045 N N . LEU A 1 134 ? -29.194 12.785 -27.807 1.00 88.56 134 LEU A N 1
ATOM 1046 C CA . LEU A 1 134 ? -27.881 12.300 -27.417 1.00 88.56 134 LEU A CA 1
ATOM 1047 C C . LEU A 1 134 ? -27.958 10.814 -27.070 1.00 88.56 134 LEU A C 1
ATOM 1049 O O . LEU A 1 134 ? -28.755 10.411 -26.228 1.00 88.56 134 LEU A O 1
ATOM 1053 N N . LEU A 1 135 ? -27.162 9.998 -27.762 1.00 86.12 135 LEU A N 1
ATOM 1054 C CA . LEU A 1 135 ? -27.129 8.547 -27.575 1.00 86.12 135 LEU A CA 1
ATOM 1055 C C . LEU A 1 135 ? -26.019 8.101 -26.626 1.00 86.12 135 LEU A C 1
ATOM 1057 O O . LEU A 1 135 ? -26.210 7.135 -25.892 1.00 86.12 135 LEU A O 1
ATOM 1061 N N . GLY A 1 136 ? -24.861 8.761 -26.662 1.00 85.81 136 GLY A N 1
ATOM 1062 C CA . GLY A 1 136 ? -23.701 8.355 -25.875 1.00 85.81 136 GLY A CA 1
ATOM 1063 C C . GLY A 1 136 ? -22.421 9.112 -26.217 1.00 85.81 136 GLY A C 1
ATOM 1064 O O . GLY A 1 136 ? -22.380 9.881 -27.182 1.00 85.81 136 GLY A O 1
ATOM 1065 N N . ALA A 1 137 ? -21.379 8.856 -25.435 1.00 86.88 137 ALA A N 1
ATOM 1066 C CA . ALA A 1 137 ? -20.038 9.402 -25.609 1.00 86.88 137 ALA A CA 1
ATOM 1067 C C . ALA A 1 137 ? -19.123 8.393 -26.317 1.00 86.88 137 ALA A C 1
ATOM 1069 O O . ALA A 1 137 ? -19.034 7.231 -25.920 1.00 86.88 137 ALA A O 1
ATOM 1070 N N . ASP A 1 138 ? -18.452 8.827 -27.384 1.00 86.38 138 ASP A N 1
ATOM 1071 C CA . ASP A 1 138 ? -17.412 8.051 -28.058 1.00 86.38 138 ASP A CA 1
ATOM 1072 C C . ASP A 1 138 ? -16.073 8.340 -27.381 1.00 86.38 138 ASP A C 1
ATOM 1074 O O . ASP A 1 138 ? -15.556 9.459 -27.401 1.00 86.38 138 ASP A O 1
ATOM 1078 N N . ILE A 1 139 ? -15.532 7.301 -26.764 1.00 82.19 139 ILE A N 1
ATOM 1079 C CA . ILE A 1 139 ? -14.308 7.343 -25.959 1.00 82.19 139 ILE A CA 1
ATOM 1080 C C . ILE A 1 139 ? -13.117 6.754 -26.721 1.00 82.19 139 ILE A C 1
ATOM 1082 O O . ILE A 1 139 ? -12.033 6.566 -26.173 1.00 82.19 139 ILE A O 1
ATOM 1086 N N . SER A 1 140 ? -13.301 6.405 -27.997 1.00 80.94 140 SER A N 1
ATOM 1087 C CA . SER A 1 140 ? -12.227 5.837 -28.804 1.00 80.94 140 SER A CA 1
ATOM 1088 C C . SER A 1 140 ? -11.147 6.883 -29.089 1.00 80.94 140 SER A C 1
ATOM 1090 O O . SER A 1 140 ? -11.442 8.030 -29.420 1.00 80.94 140 SER A O 1
ATOM 1092 N N . PHE A 1 141 ? -9.875 6.479 -29.016 1.00 72.31 141 PHE A N 1
ATOM 1093 C CA . PHE A 1 141 ? -8.735 7.324 -29.403 1.00 72.31 141 PHE A CA 1
ATOM 1094 C C . PHE A 1 141 ? -8.909 7.902 -30.816 1.00 72.31 141 PHE A C 1
ATOM 1096 O O . PHE A 1 141 ? -8.569 9.046 -31.095 1.00 72.31 141 PHE A O 1
ATOM 1103 N N . TRP A 1 142 ? -9.509 7.121 -31.715 1.00 72.25 142 TRP A N 1
ATOM 1104 C CA . TRP A 1 142 ? -9.760 7.521 -33.093 1.00 72.25 142 TRP A CA 1
ATOM 1105 C C . TRP A 1 142 ? -10.872 8.568 -33.253 1.00 72.25 142 TRP A C 1
ATOM 1107 O O . TRP A 1 142 ? -10.869 9.287 -34.253 1.00 72.25 142 TRP A O 1
ATOM 1117 N N . ALA A 1 143 ? -11.792 8.702 -32.291 1.00 65.19 143 ALA A N 1
ATOM 1118 C CA . ALA A 1 143 ? -12.793 9.769 -32.296 1.00 65.19 143 ALA A CA 1
ATOM 1119 C C . ALA A 1 143 ? -12.146 11.156 -32.160 1.00 65.19 143 ALA A C 1
ATOM 1121 O O . ALA A 1 143 ? -12.559 12.087 -32.846 1.00 65.19 143 ALA A O 1
ATOM 1122 N N . PHE A 1 144 ? -11.049 11.273 -31.401 1.00 67.50 144 PHE A N 1
ATOM 1123 C CA . PHE A 1 144 ? -10.254 12.504 -31.334 1.00 67.50 144 PHE A CA 1
ATOM 1124 C C . PHE A 1 144 ? -9.724 12.918 -32.720 1.00 67.50 144 PHE A C 1
ATOM 1126 O O . PHE A 1 144 ? -9.821 14.079 -33.120 1.00 67.50 144 PHE A O 1
ATOM 1133 N N . PHE A 1 145 ? -9.230 11.953 -33.507 1.00 68.44 145 PHE A N 1
ATOM 1134 C CA . PHE A 1 145 ? -8.696 12.207 -34.852 1.00 68.44 145 PHE A CA 1
ATOM 1135 C C . PHE A 1 145 ? -9.764 12.482 -35.910 1.00 68.44 145 PHE A C 1
ATOM 1137 O O . PHE A 1 145 ? -9.430 13.039 -36.958 1.00 68.44 145 PHE A O 1
ATOM 1144 N N . ARG A 1 146 ? -11.038 12.159 -35.657 1.00 70.94 146 ARG A N 1
ATOM 1145 C CA . ARG A 1 146 ? -12.137 12.442 -36.595 1.00 70.94 146 ARG A CA 1
ATOM 1146 C C . ARG A 1 146 ? -12.297 13.937 -36.870 1.00 70.94 146 ARG A C 1
ATOM 1148 O O . ARG A 1 146 ? -12.677 14.324 -37.970 1.00 70.94 146 ARG A O 1
ATOM 1155 N N . ARG A 1 147 ? -11.887 14.777 -35.915 1.00 67.12 147 ARG A N 1
ATOM 1156 C CA . ARG A 1 147 ? -11.821 16.239 -36.062 1.00 67.12 147 ARG A CA 1
ATOM 1157 C C . ARG A 1 147 ? -10.788 16.706 -37.093 1.00 67.12 147 ARG A C 1
ATOM 1159 O O . ARG A 1 147 ? -10.891 17.819 -37.597 1.00 67.12 147 ARG A O 1
ATOM 1166 N N . LEU A 1 148 ? -9.779 15.882 -37.383 1.00 64.81 148 LEU A N 1
ATOM 1167 C CA . LEU A 1 148 ? -8.649 16.215 -38.257 1.00 64.81 148 LEU A CA 1
ATOM 1168 C C . LEU A 1 148 ? -8.686 15.459 -39.591 1.00 64.81 148 LEU A C 1
ATOM 1170 O O . LEU A 1 148 ? -8.248 16.000 -40.605 1.00 64.81 148 LEU A O 1
ATOM 1174 N N . LEU A 1 149 ? -9.183 14.217 -39.611 1.00 61.34 149 LEU A N 1
ATOM 1175 C CA . LEU A 1 149 ? -9.202 13.358 -40.797 1.00 61.34 149 LEU A CA 1
ATOM 1176 C C . LEU A 1 149 ? -10.540 12.596 -40.925 1.00 61.34 149 LEU A C 1
ATOM 1178 O O . LEU A 1 149 ? -10.974 11.965 -39.961 1.00 61.34 149 LEU A O 1
ATOM 1182 N N . PRO A 1 150 ? -11.170 12.561 -42.118 1.00 58.03 150 PRO A N 1
ATOM 1183 C CA . PRO A 1 150 ? -12.509 12.001 -42.327 1.00 58.03 150 PRO A CA 1
ATOM 1184 C C . PRO A 1 150 ? -12.502 10.467 -42.499 1.00 58.03 150 PRO A C 1
ATOM 1186 O O . PRO A 1 150 ? -13.035 9.934 -43.474 1.00 58.03 150 PRO A O 1
ATOM 1189 N N . PHE A 1 151 ? -11.877 9.733 -41.576 1.00 60.94 151 PHE A N 1
ATOM 1190 C CA . PHE A 1 151 ? -11.854 8.266 -41.584 1.00 60.94 151 PHE A CA 1
ATOM 1191 C C . PHE A 1 151 ? -12.822 7.683 -40.543 1.00 60.94 151 PHE A C 1
ATOM 1193 O O . PHE A 1 151 ? -12.930 8.174 -39.420 1.00 60.94 151 PHE A O 1
ATOM 1200 N N . ARG A 1 152 ? -13.531 6.608 -40.919 1.00 58.34 152 ARG A N 1
ATOM 1201 C CA . ARG A 1 152 ? -14.396 5.840 -40.009 1.00 58.34 152 ARG A CA 1
ATOM 1202 C C . ARG A 1 152 ? -13.596 4.709 -39.374 1.00 58.34 152 ARG A C 1
ATOM 1204 O O . ARG A 1 152 ? -13.132 3.817 -40.079 1.00 58.34 152 ARG A O 1
ATOM 1211 N N . PHE A 1 153 ? -13.464 4.755 -38.056 1.00 64.44 153 PHE A N 1
ATOM 1212 C CA . PHE A 1 153 ? -12.767 3.755 -37.248 1.00 64.44 153 PHE A CA 1
ATOM 1213 C C . PHE A 1 153 ? -13.753 2.993 -36.359 1.00 64.44 153 PHE A C 1
ATOM 1215 O O . PHE A 1 153 ? -14.928 3.353 -36.291 1.00 64.44 153 PHE A O 1
ATOM 1222 N N . ASN A 1 154 ? -13.271 1.943 -35.688 1.00 67.88 154 ASN A N 1
ATOM 1223 C CA . ASN A 1 154 ? -14.071 1.218 -34.703 1.00 67.88 154 ASN A CA 1
ATOM 1224 C C . ASN A 1 154 ? -14.508 2.166 -33.580 1.00 67.88 154 ASN A C 1
ATOM 1226 O O . ASN A 1 154 ? -13.674 2.830 -32.965 1.00 67.88 154 ASN A O 1
ATOM 1230 N N . GLU A 1 155 ? -15.811 2.206 -33.329 1.00 72.44 155 GLU A N 1
ATOM 1231 C CA . GLU A 1 155 ? -16.412 3.015 -32.276 1.00 72.44 155 GLU A CA 1
ATOM 1232 C C . GLU A 1 155 ? -16.399 2.271 -30.939 1.00 72.44 155 GLU A C 1
ATOM 1234 O O . GLU A 1 155 ? -16.625 1.061 -30.884 1.00 72.44 155 GLU A O 1
ATOM 1239 N N . ARG A 1 156 ? -16.160 3.007 -29.852 1.00 76.62 156 ARG A N 1
ATOM 1240 C CA . ARG A 1 156 ? -16.399 2.528 -28.489 1.00 76.62 156 ARG A CA 1
ATOM 1241 C C . ARG A 1 156 ? -17.310 3.545 -27.823 1.00 76.62 156 ARG A C 1
ATOM 1243 O O . ARG A 1 156 ? -16.852 4.607 -27.417 1.00 76.62 156 ARG A O 1
ATOM 1250 N N . LEU A 1 157 ? -18.603 3.239 -27.808 1.00 81.00 157 LEU A N 1
ATOM 1251 C CA . LEU A 1 157 ? -19.638 4.142 -27.320 1.00 81.00 157 LEU A CA 1
ATOM 1252 C C . LEU A 1 157 ? -20.045 3.748 -25.900 1.00 81.00 157 LEU A C 1
ATOM 1254 O O . LEU A 1 157 ? -20.504 2.626 -25.693 1.00 81.00 157 LEU A O 1
ATOM 1258 N N . VAL A 1 158 ? -19.925 4.680 -24.957 1.00 76.75 158 VAL A N 1
ATOM 1259 C CA . VAL A 1 158 ? -20.602 4.592 -23.660 1.00 76.75 158 VAL A CA 1
ATOM 1260 C C . VAL A 1 158 ? -21.995 5.172 -23.850 1.00 76.75 158 VAL A C 1
ATOM 1262 O O . VAL A 1 158 ? -22.146 6.325 -24.261 1.00 76.75 158 VAL A O 1
ATOM 1265 N N . THR A 1 159 ? -23.021 4.352 -23.640 1.00 79.69 159 THR A N 1
ATOM 1266 C CA . THR A 1 159 ? -24.410 4.788 -23.836 1.00 79.69 159 THR A CA 1
ATOM 1267 C C . THR A 1 159 ? -24.768 5.805 -22.757 1.00 79.69 159 THR A C 1
ATOM 1269 O O . THR A 1 159 ? -24.385 5.637 -21.606 1.00 79.69 159 THR A O 1
ATOM 1272 N N . TRP A 1 160 ? -25.496 6.865 -23.117 1.00 79.75 160 TRP A N 1
ATOM 1273 C CA . TRP A 1 160 ? -25.729 8.011 -22.231 1.00 79.75 160 TRP A CA 1
ATOM 1274 C C . TRP A 1 160 ? -26.424 7.651 -20.906 1.00 79.75 160 TRP A C 1
ATOM 1276 O O . TRP A 1 160 ? -26.226 8.312 -19.895 1.00 79.75 160 TRP A O 1
ATOM 1286 N N . ASN A 1 161 ? -27.192 6.562 -20.875 1.00 66.81 161 ASN A N 1
ATOM 1287 C CA . ASN A 1 161 ? -27.811 6.045 -19.653 1.00 66.81 161 ASN A CA 1
ATOM 1288 C C . ASN A 1 161 ? -26.805 5.544 -18.597 1.00 66.81 161 ASN A C 1
ATOM 1290 O O . ASN A 1 161 ? -27.207 5.365 -17.454 1.00 66.81 161 ASN A O 1
ATOM 1294 N N . TYR A 1 162 ? -25.548 5.314 -18.980 1.00 55.59 162 TYR A N 1
ATOM 1295 C CA . TYR A 1 162 ? -24.450 4.897 -18.102 1.00 55.59 162 TYR A CA 1
ATOM 1296 C C . TYR A 1 162 ? -23.407 5.999 -17.884 1.00 55.59 162 TYR A C 1
ATOM 1298 O O . TYR A 1 162 ? -22.382 5.743 -17.258 1.00 55.59 162 TYR A O 1
ATOM 1306 N N . VAL A 1 163 ? -23.658 7.201 -18.412 1.00 59.38 163 VAL A N 1
ATOM 1307 C CA . VAL A 1 163 ? -22.779 8.363 -18.281 1.00 59.38 163 VAL A CA 1
ATOM 1308 C C . VAL A 1 163 ? -23.256 9.214 -17.115 1.00 59.38 163 VAL A C 1
ATOM 1310 O O . VAL A 1 163 ? -24.351 9.779 -17.178 1.00 59.38 163 VAL A O 1
ATOM 1313 N N . GLN A 1 164 ? -22.410 9.352 -16.098 1.00 61.88 164 GLN A N 1
ATOM 1314 C CA . GLN A 1 164 ? -22.578 10.367 -15.064 1.00 61.88 164 GLN A CA 1
ATOM 1315 C C . GLN A 1 164 ? -21.539 11.473 -15.264 1.00 61.88 164 GLN A C 1
ATOM 1317 O O . GLN A 1 164 ? -20.355 11.209 -15.500 1.00 61.88 164 GLN A O 1
ATOM 1322 N N . GLN A 1 165 ? -22.011 12.719 -15.256 1.00 55.72 165 GLN A N 1
ATOM 1323 C CA . GLN A 1 165 ? -21.164 13.899 -15.373 1.00 55.72 165 GLN A CA 1
ATOM 1324 C C . GLN A 1 165 ? -20.678 14.293 -13.978 1.00 55.72 165 GLN A C 1
ATOM 1326 O O . GLN A 1 165 ? -21.473 14.353 -13.045 1.00 55.72 165 GLN A O 1
ATOM 1331 N N . VAL A 1 166 ? -19.380 14.559 -13.857 1.00 54.19 166 VAL A N 1
ATOM 1332 C CA . VAL A 1 166 ? -18.779 15.095 -12.634 1.00 54.19 166 VAL A CA 1
ATOM 1333 C C . VAL A 1 166 ? -18.854 16.615 -12.740 1.00 54.19 166 VAL A C 1
ATOM 1335 O O . VAL A 1 166 ? -18.173 17.221 -13.573 1.00 54.19 166 VAL A O 1
ATOM 1338 N N . ASP A 1 167 ? -19.768 17.227 -11.991 1.00 50.56 167 ASP A N 1
ATOM 1339 C CA . ASP A 1 167 ? -19.993 18.671 -12.044 1.00 50.56 167 ASP A CA 1
ATOM 1340 C C . ASP A 1 167 ? -18.819 19.416 -11.390 1.00 50.56 167 ASP A C 1
ATOM 1342 O O . ASP A 1 167 ? -18.556 19.276 -10.205 1.00 50.56 167 ASP A O 1
ATOM 1346 N N . GLN A 1 168 ? -18.108 20.240 -12.169 1.00 39.59 168 GLN A N 1
ATOM 1347 C CA . GLN A 1 168 ? -16.954 21.026 -11.697 1.00 39.59 168 GLN A CA 1
ATOM 1348 C C . GLN A 1 168 ? -17.347 22.367 -11.032 1.00 39.59 168 GLN A C 1
ATOM 1350 O O . GLN A 1 168 ? -16.477 23.152 -10.668 1.00 39.59 168 GLN A O 1
ATOM 1355 N N . GLU A 1 169 ? -18.643 22.664 -10.878 1.00 42.59 169 GLU A N 1
ATOM 1356 C CA . GLU A 1 169 ? -19.149 23.840 -10.152 1.00 42.59 169 GLU A CA 1
ATOM 1357 C C . GLU A 1 169 ? -20.420 23.469 -9.364 1.00 42.59 169 GLU A C 1
ATOM 1359 O O . GLU A 1 169 ? -21.304 22.825 -9.937 1.00 42.59 169 GLU A O 1
ATOM 1364 N N . PRO A 1 170 ? -20.591 23.933 -8.107 1.00 34.75 170 PRO A N 1
ATOM 1365 C CA . PRO A 1 170 ? -21.792 23.674 -7.326 1.00 34.75 170 PRO A CA 1
ATOM 1366 C C . PRO A 1 170 ? -22.940 24.517 -7.885 1.00 34.75 170 PRO A C 1
ATOM 1368 O O . PRO A 1 170 ? -23.147 25.678 -7.522 1.00 34.75 170 PRO A O 1
ATOM 1371 N N . ARG A 1 171 ? -23.698 23.950 -8.819 1.00 35.78 171 ARG A N 1
ATOM 1372 C CA . ARG A 1 171 ? -25.035 24.436 -9.146 1.00 35.78 171 ARG A CA 1
ATOM 1373 C C . ARG A 1 171 ? -26.022 23.456 -8.549 1.00 35.78 171 ARG A C 1
ATOM 1375 O O . ARG A 1 171 ? -26.016 22.291 -8.917 1.00 35.78 171 ARG A O 1
ATOM 1382 N N . ASP A 1 172 ? -26.876 23.960 -7.661 1.00 32.09 172 ASP A N 1
ATOM 1383 C CA . ASP A 1 172 ? -28.038 23.249 -7.124 1.00 32.09 172 ASP A CA 1
ATOM 1384 C C . ASP A 1 172 ? -28.841 22.601 -8.258 1.00 32.09 172 ASP A C 1
ATOM 1386 O O . ASP A 1 172 ? -29.643 23.250 -8.945 1.00 32.09 172 ASP A O 1
ATOM 1390 N N . VAL A 1 173 ? -28.618 21.309 -8.472 1.00 33.91 173 VAL A N 1
ATOM 1391 C CA . VAL A 1 173 ? -29.300 20.528 -9.494 1.00 33.91 173 VAL A CA 1
ATOM 1392 C C . VAL A 1 173 ? -29.679 19.179 -8.888 1.00 33.91 173 VAL A C 1
ATOM 1394 O O . VAL A 1 173 ? -29.053 18.150 -9.104 1.00 33.91 173 VAL A O 1
ATOM 1397 N N . HIS A 1 174 ? -30.795 19.164 -8.157 1.00 33.09 174 HIS A N 1
ATOM 1398 C CA . HIS A 1 174 ? -31.540 17.928 -7.937 1.00 33.09 174 HIS A CA 1
ATOM 1399 C C . HIS A 1 174 ? -32.158 17.475 -9.270 1.00 33.09 174 HIS A C 1
ATOM 1401 O O . HIS A 1 174 ? -33.255 17.905 -9.640 1.00 33.09 174 HIS A O 1
ATOM 1407 N N . LEU A 1 175 ? -31.478 16.591 -10.000 1.00 32.19 175 LEU A N 1
ATOM 1408 C CA . LEU A 1 175 ? -32.050 15.869 -11.137 1.00 32.19 175 LEU A CA 1
ATOM 1409 C C . LEU A 1 175 ? -32.291 14.410 -10.749 1.00 32.19 175 LEU A C 1
ATOM 1411 O O . LEU A 1 175 ? -31.407 13.567 -10.798 1.00 32.19 175 LEU A O 1
ATOM 1415 N N . ARG A 1 176 ? -33.543 14.104 -10.392 1.00 43.00 176 ARG A N 1
ATOM 1416 C CA . ARG A 1 176 ? -34.038 12.726 -10.307 1.00 43.00 176 ARG A CA 1
ATOM 1417 C C . ARG A 1 176 ? -34.266 12.169 -11.713 1.00 43.00 176 ARG A C 1
ATOM 1419 O O . ARG A 1 176 ? -35.321 12.404 -12.301 1.00 43.00 176 ARG A O 1
ATOM 1426 N N . VAL A 1 177 ? -33.324 11.372 -12.201 1.00 39.09 177 VAL A N 1
ATOM 1427 C CA . VAL A 1 177 ? -33.556 10.297 -13.180 1.00 39.09 177 VAL A CA 1
ATOM 1428 C C . VAL A 1 177 ? -32.761 9.085 -12.674 1.00 39.09 177 VAL A C 1
ATOM 1430 O O . VAL A 1 177 ? -31.634 9.283 -12.238 1.00 39.09 177 VAL A O 1
ATOM 1433 N N . PRO A 1 178 ? -33.310 7.854 -12.670 1.00 39.38 178 PRO A N 1
ATOM 1434 C CA . PRO A 1 178 ? -32.607 6.687 -12.141 1.00 39.38 178 PRO A CA 1
ATOM 1435 C C . PRO A 1 178 ? -31.523 6.239 -13.130 1.00 39.38 178 PRO A C 1
ATOM 1437 O O . PRO A 1 178 ? -31.753 5.392 -13.994 1.00 39.38 178 PRO A O 1
ATOM 1440 N N . GLN A 1 179 ? -30.363 6.880 -13.045 1.00 48.00 179 GLN A N 1
ATOM 1441 C CA . GLN A 1 179 ? -29.074 6.257 -13.333 1.00 48.00 179 GLN A CA 1
ATOM 1442 C C . GLN A 1 179 ? -28.716 5.415 -12.095 1.00 48.00 179 GLN A C 1
ATOM 1444 O O . GLN A 1 179 ? -29.216 5.722 -11.012 1.00 48.00 179 GLN A O 1
ATOM 1449 N N . THR A 1 180 ? -27.938 4.334 -12.225 1.00 49.09 180 THR A N 1
ATOM 1450 C CA . THR A 1 180 ? -27.326 3.724 -11.030 1.00 49.09 180 THR A CA 1
ATOM 1451 C C . THR A 1 180 ? -26.567 4.848 -10.340 1.00 49.09 180 THR A C 1
ATOM 1453 O O . THR A 1 180 ? -25.706 5.448 -10.984 1.00 49.09 180 THR A O 1
ATOM 1456 N N . SER A 1 181 ? -26.967 5.223 -9.125 1.00 62.50 181 SER A N 1
ATOM 1457 C CA . SER A 1 181 ? -26.311 6.327 -8.434 1.00 62.50 181 SER A CA 1
ATOM 1458 C C . SER A 1 181 ? -24.867 5.907 -8.191 1.00 62.50 181 SER A C 1
ATOM 1460 O O . SER A 1 181 ? -24.631 4.742 -7.879 1.00 62.50 181 SER A O 1
ATOM 1462 N N . LEU A 1 182 ? -23.897 6.813 -8.316 1.00 65.94 182 LEU A N 1
ATOM 1463 C CA . LEU A 1 182 ? -22.539 6.528 -7.830 1.00 65.94 182 LEU A CA 1
ATOM 1464 C C . LEU A 1 182 ? -22.579 6.103 -6.354 1.00 65.94 182 LEU A C 1
ATOM 1466 O O . LEU A 1 182 ? -21.866 5.188 -5.978 1.00 65.94 182 LEU A O 1
ATOM 1470 N N . ALA A 1 183 ? -23.532 6.636 -5.583 1.00 67.56 183 ALA A N 1
ATOM 1471 C CA . ALA A 1 183 ? -23.810 6.214 -4.208 1.00 67.56 183 ALA A CA 1
ATOM 1472 C C . ALA A 1 183 ? -24.352 4.771 -4.054 1.00 67.56 183 ALA A C 1
ATOM 1474 O O . ALA A 1 183 ? -24.472 4.286 -2.939 1.00 67.56 183 ALA A O 1
ATOM 1475 N N . ASP A 1 184 ? -24.723 4.083 -5.141 1.00 75.31 184 ASP A N 1
ATOM 1476 C CA . ASP A 1 184 ? -25.119 2.664 -5.104 1.00 75.31 184 ASP A CA 1
ATOM 1477 C C . ASP A 1 184 ? -23.935 1.722 -5.417 1.00 75.31 184 ASP A C 1
ATOM 1479 O O . ASP A 1 184 ? -24.103 0.496 -5.411 1.00 75.31 184 ASP A O 1
ATOM 1483 N N . LEU A 1 185 ? -22.768 2.268 -5.783 1.00 77.06 185 LEU A N 1
ATOM 1484 C CA . LEU A 1 185 ? -21.551 1.487 -5.997 1.00 77.06 185 LEU A CA 1
ATOM 1485 C C . LEU A 1 185 ? -20.931 1.094 -4.655 1.00 77.06 185 LEU A C 1
ATOM 1487 O O . LEU A 1 185 ? -21.146 1.745 -3.638 1.00 77.06 185 LEU A O 1
ATOM 1491 N N . HIS A 1 186 ? -20.166 0.005 -4.664 1.00 84.62 186 HIS A N 1
ATOM 1492 C CA . HIS A 1 186 ? -19.362 -0.357 -3.503 1.00 84.62 186 HIS A CA 1
ATOM 1493 C C . HIS A 1 186 ? -18.245 0.687 -3.309 1.00 84.62 186 HIS A C 1
ATOM 1495 O O . HIS A 1 186 ? -17.702 1.123 -4.325 1.00 84.62 186 HIS A O 1
ATOM 1501 N N . PRO A 1 187 ? -17.857 1.040 -2.071 1.00 88.69 187 PRO A N 1
ATOM 1502 C CA . PRO A 1 187 ? -16.744 1.955 -1.798 1.00 88.69 187 PRO A CA 1
ATOM 1503 C C . PRO A 1 187 ? -15.461 1.648 -2.586 1.00 88.69 187 PRO A C 1
ATOM 1505 O O . PRO A 1 187 ? -15.001 2.501 -3.332 1.00 88.69 187 PRO A O 1
ATOM 1508 N N . ALA A 1 188 ? -14.997 0.394 -2.589 1.00 85.19 188 ALA A N 1
ATOM 1509 C CA . ALA A 1 188 ? -13.889 -0.045 -3.452 1.00 85.19 188 ALA A CA 1
ATOM 1510 C C . ALA A 1 188 ? -14.074 0.241 -4.967 1.00 85.19 188 ALA A C 1
ATOM 1512 O O . ALA A 1 188 ? -13.132 0.619 -5.653 1.00 85.19 188 ALA A O 1
ATOM 1513 N N . ASP A 1 189 ? -15.295 0.119 -5.514 1.00 81.00 189 ASP A N 1
ATOM 1514 C CA . ASP A 1 189 ? -15.552 0.471 -6.924 1.00 81.00 189 ASP A CA 1
ATOM 1515 C C . ASP A 1 189 ? -15.513 2.005 -7.144 1.00 81.00 189 ASP A C 1
ATOM 1517 O O . ASP A 1 189 ? -15.327 2.464 -8.273 1.00 81.00 189 ASP A O 1
ATOM 1521 N N . LEU A 1 190 ? -15.762 2.808 -6.101 1.00 84.44 190 LEU A N 1
ATOM 1522 C CA . LEU A 1 190 ? -15.627 4.269 -6.130 1.00 84.44 190 LEU A CA 1
ATOM 1523 C C . LEU A 1 190 ? -14.166 4.699 -5.983 1.00 84.44 190 LEU A C 1
ATOM 1525 O O . LEU A 1 190 ? -13.765 5.626 -6.685 1.00 84.44 190 LEU A O 1
ATOM 1529 N N . ALA A 1 191 ? -13.387 4.012 -5.148 1.00 86.38 191 ALA A N 1
ATOM 1530 C CA . ALA A 1 191 ? -11.946 4.198 -5.015 1.00 86.38 191 ALA A CA 1
ATOM 1531 C C . ALA A 1 191 ? -11.241 4.027 -6.371 1.00 86.38 191 ALA A C 1
ATOM 1533 O O . ALA A 1 191 ? -10.650 4.985 -6.870 1.00 86.38 191 ALA A O 1
ATOM 1534 N N . ASP A 1 192 ? -11.471 2.896 -7.056 1.00 79.81 192 ASP A N 1
ATOM 1535 C CA . ASP A 1 192 ? -10.964 2.623 -8.415 1.00 79.81 192 ASP A CA 1
ATOM 1536 C C . ASP A 1 192 ? -11.254 3.784 -9.393 1.00 79.81 192 ASP A C 1
ATOM 1538 O O . ASP A 1 192 ? -10.456 4.133 -10.267 1.00 79.81 192 ASP A O 1
ATOM 1542 N N . LEU A 1 193 ? -12.443 4.390 -9.281 1.00 77.69 193 LEU A N 1
ATOM 1543 C CA . LEU A 1 193 ? -12.826 5.528 -10.113 1.00 77.69 193 LEU A CA 1
ATOM 1544 C C . LEU A 1 193 ? -12.049 6.786 -9.740 1.00 77.69 193 LEU A C 1
ATOM 1546 O O . LEU A 1 193 ? -11.598 7.486 -10.645 1.00 77.69 193 LEU A O 1
ATOM 1550 N N . LEU A 1 194 ? -11.934 7.091 -8.448 1.00 80.75 194 LEU A N 1
ATOM 1551 C CA . LEU A 1 194 ? -11.255 8.275 -7.925 1.00 80.75 194 LEU A CA 1
ATOM 1552 C C . LEU A 1 194 ? -9.761 8.270 -8.271 1.00 80.75 194 LEU A C 1
ATOM 1554 O O . LEU A 1 194 ? -9.239 9.307 -8.679 1.00 80.75 194 LEU A O 1
ATOM 1558 N N . GLU A 1 195 ? -9.104 7.114 -8.219 1.00 81.94 195 GLU A N 1
ATOM 1559 C CA . GLU A 1 195 ? -7.685 6.941 -8.567 1.00 81.94 195 GLU A CA 1
ATOM 1560 C C . GLU A 1 195 ? -7.388 7.230 -10.047 1.00 81.94 195 GLU A C 1
ATOM 1562 O O . GLU A 1 195 ? -6.329 7.751 -10.407 1.00 81.94 195 GLU A O 1
ATOM 1567 N N . GLU A 1 196 ? -8.345 6.960 -10.941 1.00 75.00 196 GLU A N 1
ATOM 1568 C CA . GLU A 1 196 ? -8.228 7.291 -12.366 1.00 75.00 196 GLU A CA 1
ATOM 1569 C C . GLU A 1 196 ? -8.530 8.776 -12.675 1.00 75.00 196 GLU A C 1
ATOM 1571 O O . GLU A 1 196 ? -8.362 9.237 -13.820 1.00 75.00 196 GLU A O 1
ATOM 1576 N N . MET A 1 197 ? -9.019 9.546 -11.697 1.00 73.81 197 MET A N 1
ATOM 1577 C CA . MET A 1 197 ? -9.428 10.940 -11.877 1.00 73.81 197 MET A CA 1
ATOM 1578 C C . MET A 1 197 ? -8.288 11.923 -11.653 1.00 73.81 197 MET A C 1
ATOM 1580 O O . MET A 1 197 ? -7.340 11.700 -10.912 1.00 73.81 197 MET A O 1
ATOM 1584 N N . HIS A 1 198 ? -8.411 13.087 -12.293 1.00 73.50 198 HIS A N 1
ATOM 1585 C CA . HIS A 1 198 ? -7.625 14.231 -11.849 1.00 73.50 198 HIS A CA 1
ATOM 1586 C C . HIS A 1 198 ? -8.128 14.706 -10.476 1.00 73.50 198 HIS A C 1
ATOM 1588 O O . HIS A 1 198 ? -9.350 14.698 -10.277 1.00 73.50 198 HIS A O 1
ATOM 1594 N N . PRO A 1 199 ? -7.239 15.176 -9.575 1.00 78.44 199 PRO A N 1
ATOM 1595 C CA . PRO A 1 199 ? -7.611 15.523 -8.206 1.00 78.44 199 PRO A CA 1
ATOM 1596 C C . PRO A 1 199 ? -8.807 16.473 -8.108 1.00 78.44 199 PRO A C 1
ATOM 1598 O O . PRO A 1 199 ? -9.714 16.257 -7.314 1.00 78.44 199 PRO A O 1
ATOM 1601 N N . GLU A 1 200 ? -8.902 17.473 -8.990 1.00 75.44 200 GLU A N 1
ATOM 1602 C CA . GLU A 1 200 ? -10.006 18.439 -8.960 1.00 75.44 200 GLU A CA 1
ATOM 1603 C C . GLU A 1 200 ? -11.365 17.799 -9.277 1.00 75.44 200 GLU A C 1
ATOM 1605 O O . GLU A 1 200 ? -12.403 18.236 -8.779 1.00 75.44 200 GLU A O 1
ATOM 1610 N N . ALA A 1 201 ? -11.375 16.775 -10.132 1.00 69.06 201 ALA A N 1
ATOM 1611 C CA . ALA A 1 201 ? -12.583 16.036 -10.467 1.00 69.06 201 ALA A CA 1
ATOM 1612 C C . ALA A 1 201 ? -12.920 14.995 -9.386 1.00 69.06 201 ALA A C 1
ATOM 1614 O O . ALA A 1 201 ? -14.101 14.801 -9.104 1.00 69.06 201 ALA A O 1
ATOM 1615 N N . GLY A 1 202 ? -11.912 14.380 -8.759 1.00 78.12 202 GLY A N 1
ATOM 1616 C CA . GLY A 1 202 ? -12.099 13.492 -7.608 1.00 78.12 202 GLY A CA 1
ATOM 1617 C C . GLY A 1 202 ? -12.713 14.224 -6.412 1.00 78.12 202 GLY A C 1
ATOM 1618 O O . GLY A 1 202 ? -13.738 13.794 -5.893 1.00 78.12 202 GLY A O 1
ATOM 1619 N N . VAL A 1 203 ? -12.197 15.411 -6.071 1.00 82.06 203 VAL A N 1
ATOM 1620 C CA . VAL A 1 203 ? -12.760 16.282 -5.020 1.00 82.06 203 VAL A CA 1
ATOM 1621 C C . VAL A 1 203 ? -14.220 16.642 -5.303 1.00 82.06 203 VAL A C 1
ATOM 1623 O O . VAL A 1 203 ? -15.063 16.614 -4.408 1.00 82.06 203 VAL A O 1
ATOM 1626 N N . ALA A 1 204 ? -14.550 16.973 -6.554 1.00 75.50 204 ALA A N 1
ATOM 1627 C CA . ALA A 1 204 ? -15.927 17.277 -6.934 1.00 75.50 204 ALA A CA 1
ATOM 1628 C C . ALA A 1 204 ? -16.861 16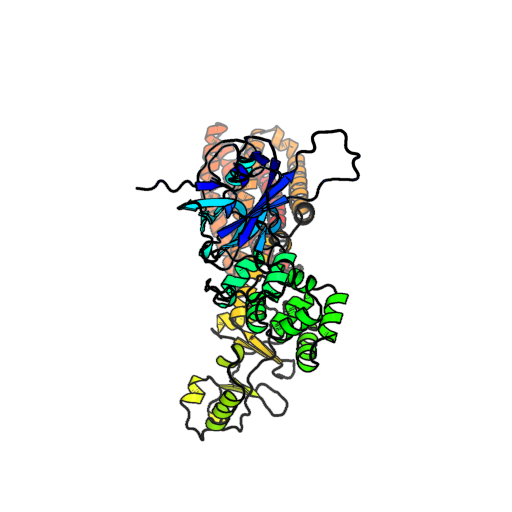.062 -6.791 1.00 75.50 204 ALA A C 1
ATOM 1630 O O . ALA A 1 204 ? -18.018 16.229 -6.405 1.00 75.50 204 ALA A O 1
ATOM 1631 N N . LEU A 1 205 ? -16.364 14.856 -7.088 1.00 79.06 205 LEU A N 1
ATOM 1632 C CA . LEU A 1 205 ? -17.110 13.616 -6.902 1.00 79.06 205 LEU A CA 1
ATOM 1633 C C . LEU A 1 205 ? -17.338 13.325 -5.414 1.00 79.06 205 LEU A C 1
ATOM 1635 O O . LEU A 1 205 ? -18.493 13.152 -5.030 1.00 79.06 205 LEU A O 1
ATOM 1639 N N . LEU A 1 206 ? -16.291 13.354 -4.585 1.00 83.62 206 LEU A N 1
ATOM 1640 C CA . LEU A 1 206 ? -16.399 13.158 -3.132 1.00 83.62 206 LEU A CA 1
ATOM 1641 C C . LEU A 1 206 ? -17.405 14.135 -2.510 1.00 83.62 206 LEU A C 1
ATOM 1643 O O . LEU A 1 206 ? -18.319 13.725 -1.807 1.00 83.62 206 LEU A O 1
ATOM 1647 N N . ASN A 1 207 ? -17.339 15.414 -2.889 1.00 82.06 207 ASN A N 1
ATOM 1648 C CA . ASN A 1 207 ? -18.273 16.447 -2.427 1.00 82.06 207 ASN A CA 1
ATOM 1649 C C . ASN A 1 207 ? -19.732 16.249 -2.880 1.00 82.06 207 ASN A C 1
ATOM 1651 O O . ASN A 1 207 ? -20.627 16.938 -2.387 1.00 82.06 207 ASN A O 1
ATOM 1655 N N . SER A 1 208 ? -19.976 15.386 -3.868 1.00 79.88 208 SER A N 1
ATOM 1656 C CA . SER A 1 208 ? -21.324 15.068 -4.352 1.00 79.88 208 SER A CA 1
ATOM 1657 C C . SER A 1 208 ? -21.954 13.862 -3.649 1.00 79.88 208 SER A C 1
ATOM 1659 O O . SER A 1 208 ? -23.165 13.657 -3.776 1.00 79.88 208 SER A O 1
ATOM 1661 N N . LEU A 1 209 ? -21.142 13.078 -2.937 1.00 82.94 209 LEU A N 1
ATOM 1662 C CA . LEU A 1 209 ? -21.560 11.937 -2.131 1.00 82.94 209 LEU A CA 1
ATOM 1663 C C . LEU A 1 209 ? -21.933 12.404 -0.716 1.00 82.94 209 LEU A C 1
ATOM 1665 O O . LEU A 1 209 ? -21.600 13.513 -0.294 1.00 82.94 209 LEU A O 1
ATOM 1669 N N . ASP A 1 210 ? -22.677 11.575 0.012 1.00 87.44 210 ASP A N 1
ATOM 1670 C CA . ASP A 1 210 ? -22.778 11.735 1.461 1.00 87.44 210 ASP A CA 1
ATOM 1671 C C . ASP A 1 210 ? -21.435 11.420 2.134 1.00 87.44 210 ASP A C 1
ATOM 1673 O O . ASP A 1 210 ? -20.615 10.684 1.589 1.00 87.44 210 ASP A O 1
ATOM 1677 N N . VAL A 1 211 ? -21.224 12.013 3.311 1.00 90.56 211 VAL A N 1
ATOM 1678 C CA . VAL A 1 211 ? -19.947 11.962 4.039 1.00 90.56 211 VAL A CA 1
ATOM 1679 C C . VAL A 1 211 ? -19.522 10.524 4.336 1.00 90.56 211 VAL A C 1
ATOM 1681 O O . VAL A 1 211 ? -18.358 10.203 4.155 1.00 90.56 211 VAL A O 1
ATOM 1684 N N . GLU A 1 212 ? -20.466 9.660 4.714 1.00 88.75 212 GLU A N 1
ATOM 1685 C CA . GLU A 1 212 ? -20.218 8.248 5.037 1.00 88.75 212 GLU A CA 1
ATOM 1686 C C . GLU A 1 212 ? -19.705 7.492 3.801 1.00 88.75 212 GLU A C 1
ATOM 1688 O O . GLU A 1 212 ? -18.619 6.924 3.820 1.00 88.75 212 GLU A O 1
ATOM 1693 N N . THR A 1 213 ? -20.419 7.576 2.674 1.00 88.19 213 THR A N 1
ATOM 1694 C CA . THR A 1 213 ? -19.992 6.923 1.424 1.00 88.19 213 THR A CA 1
ATOM 1695 C C . THR A 1 213 ? -18.672 7.491 0.893 1.00 88.19 213 THR A C 1
ATOM 1697 O O . THR A 1 213 ? -17.878 6.763 0.301 1.00 88.19 213 THR A O 1
ATOM 1700 N N . ALA A 1 214 ? -18.440 8.796 1.057 1.00 90.56 214 ALA A N 1
ATOM 1701 C CA . ALA A 1 214 ? -17.192 9.434 0.656 1.00 90.56 214 ALA A CA 1
ATOM 1702 C C . ALA A 1 214 ? -16.009 8.978 1.525 1.00 90.56 214 ALA A C 1
ATOM 1704 O O . ALA A 1 214 ? -14.926 8.778 0.982 1.00 90.56 214 ALA A O 1
ATOM 1705 N N . ALA A 1 215 ? -16.220 8.819 2.835 1.00 93.06 215 ALA A N 1
ATOM 1706 C CA . ALA A 1 215 ? -15.220 8.350 3.790 1.00 93.06 215 ALA A CA 1
ATOM 1707 C C . ALA A 1 215 ? -14.832 6.901 3.486 1.00 93.06 215 ALA A C 1
ATOM 1709 O O . ALA A 1 215 ? -13.659 6.632 3.249 1.00 93.06 215 ALA A O 1
ATOM 1710 N N . ASP A 1 216 ? -15.824 6.013 3.348 1.00 90.75 216 ASP A N 1
ATOM 1711 C CA . ASP A 1 216 ? -15.602 4.613 2.972 1.00 90.75 216 ASP A CA 1
ATOM 1712 C C . ASP A 1 216 ? -14.868 4.509 1.622 1.00 90.75 216 ASP A C 1
ATOM 1714 O O . ASP A 1 216 ? -13.993 3.671 1.431 1.00 90.75 216 ASP A O 1
ATOM 1718 N N . ALA A 1 217 ? -15.229 5.348 0.641 1.00 90.94 217 ALA A N 1
ATOM 1719 C CA . ALA A 1 217 ? -14.579 5.332 -0.668 1.00 90.94 217 ALA A CA 1
ATOM 1720 C C . ALA A 1 217 ? -13.135 5.839 -0.612 1.00 90.94 217 ALA A C 1
ATOM 1722 O O . ALA A 1 217 ? -12.316 5.340 -1.371 1.00 90.94 217 ALA A O 1
ATOM 1723 N N . LEU A 1 218 ? -12.836 6.829 0.236 1.00 92.88 218 LEU A N 1
ATOM 1724 C CA . LEU A 1 218 ? -11.482 7.347 0.423 1.00 92.88 218 LEU A CA 1
ATOM 1725 C C . LEU A 1 218 ? -10.599 6.340 1.169 1.00 92.88 218 LEU A C 1
ATOM 1727 O O . LEU A 1 218 ? -9.442 6.179 0.789 1.00 92.88 218 LEU A O 1
ATOM 1731 N N . GLN A 1 219 ? -11.156 5.644 2.167 1.00 90.94 219 GLN A N 1
ATOM 1732 C CA . GLN A 1 219 ? -10.485 4.570 2.903 1.00 90.94 219 GLN A CA 1
ATOM 1733 C C . GLN A 1 219 ? -9.986 3.464 1.963 1.00 90.94 219 GLN A C 1
ATOM 1735 O O . GLN A 1 219 ? -8.855 3.020 2.063 1.00 90.94 219 GLN A O 1
ATOM 1740 N N . GLU A 1 220 ? -10.803 3.061 0.992 1.00 89.44 220 GLU A N 1
ATOM 1741 C CA . GLU A 1 220 ? -10.471 1.965 0.070 1.00 89.44 220 GLU A CA 1
ATOM 1742 C C . GLU A 1 220 ? -9.488 2.360 -1.055 1.00 89.44 220 GLU A C 1
ATOM 1744 O O . GLU A 1 220 ? -9.177 1.528 -1.908 1.00 89.44 220 GLU A O 1
ATOM 1749 N N . MET A 1 221 ? -9.044 3.621 -1.119 1.00 89.25 221 MET A N 1
ATOM 1750 C CA . MET A 1 221 ? -8.072 4.080 -2.120 1.00 89.25 221 MET A CA 1
ATOM 1751 C C . MET A 1 221 ? -6.641 3.705 -1.737 1.00 89.25 221 MET A C 1
ATOM 1753 O O . MET A 1 221 ? -6.274 3.757 -0.569 1.00 89.25 221 MET A O 1
ATOM 1757 N N . GLU A 1 222 ? -5.784 3.457 -2.727 1.00 85.50 222 GLU A N 1
ATOM 1758 C CA . GLU A 1 222 ? -4.345 3.330 -2.478 1.00 85.50 222 GLU A CA 1
ATOM 1759 C C . GLU A 1 222 ? -3.770 4.654 -1.906 1.00 85.50 222 GLU A C 1
ATOM 1761 O O . GLU A 1 222 ? -4.002 5.738 -2.465 1.00 85.50 222 GLU A O 1
ATOM 1766 N N . GLU A 1 223 ? -2.955 4.561 -0.841 1.00 83.56 223 GLU A N 1
ATOM 1767 C CA . GLU A 1 223 ? -2.357 5.691 -0.088 1.00 83.56 223 GLU A CA 1
ATOM 1768 C C . GLU A 1 223 ? -1.859 6.862 -0.975 1.00 83.56 223 GLU A C 1
ATOM 1770 O O . GLU A 1 223 ? -2.213 8.020 -0.716 1.00 83.56 223 GLU A O 1
ATOM 1775 N N . PRO A 1 224 ? -1.128 6.637 -2.098 1.00 82.06 224 PRO A N 1
ATOM 1776 C CA . PRO A 1 224 ? -0.558 7.731 -2.892 1.00 82.06 224 PRO A CA 1
ATOM 1777 C C . PRO A 1 224 ? -1.582 8.688 -3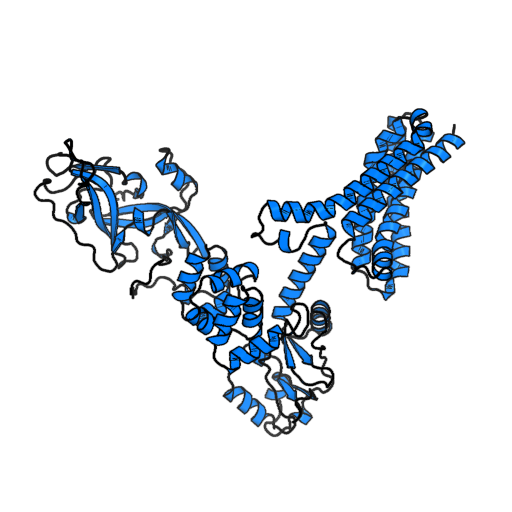.526 1.00 82.06 224 PRO A C 1
ATOM 1779 O O . PRO A 1 224 ? -1.189 9.745 -4.036 1.00 82.06 224 PRO A O 1
ATOM 1782 N N . TYR A 1 225 ? -2.867 8.321 -3.566 1.00 86.31 225 TYR A N 1
ATOM 1783 C CA . TYR A 1 225 ? -3.936 9.124 -4.167 1.00 86.31 225 TYR A CA 1
ATOM 1784 C C . TYR A 1 225 ? -4.801 9.869 -3.141 1.00 86.31 225 TYR A C 1
ATOM 1786 O O . TYR A 1 225 ? -5.466 10.837 -3.521 1.00 86.31 225 TYR A O 1
ATOM 1794 N N . GLN A 1 226 ? -4.779 9.476 -1.864 1.00 92.38 226 GLN A N 1
ATOM 1795 C CA . GLN A 1 226 ? -5.650 10.033 -0.824 1.00 92.38 226 GLN A CA 1
ATOM 1796 C C . GLN A 1 226 ? -5.255 11.474 -0.452 1.00 92.38 226 GLN A C 1
ATOM 1798 O O . GLN A 1 226 ? -6.059 12.403 -0.598 1.00 92.38 226 GLN A O 1
ATOM 1803 N N . ALA A 1 227 ? -3.998 11.692 -0.047 1.00 91.75 227 ALA A N 1
ATOM 1804 C CA . ALA A 1 227 ? -3.496 13.001 0.389 1.00 91.75 227 ALA A CA 1
ATOM 1805 C C . ALA A 1 227 ? -3.708 14.121 -0.657 1.00 91.75 227 ALA A C 1
ATOM 1807 O O . ALA A 1 227 ? -4.236 15.178 -0.300 1.00 91.75 227 ALA A O 1
ATOM 1808 N N . PRO A 1 228 ? -3.404 13.921 -1.960 1.00 90.12 228 PRO A N 1
ATOM 1809 C CA . PRO A 1 228 ? -3.656 14.932 -2.991 1.00 90.12 228 PRO A CA 1
ATOM 1810 C C . PRO A 1 228 ? -5.129 15.339 -3.144 1.00 90.12 228 PRO A C 1
ATOM 1812 O O . PRO A 1 228 ? -5.415 16.481 -3.520 1.00 90.12 228 PRO A O 1
ATOM 1815 N N . LEU A 1 229 ? -6.074 14.426 -2.891 1.00 90.50 229 LEU A N 1
ATOM 1816 C CA . LEU A 1 229 ? -7.500 14.750 -2.908 1.00 90.50 229 LEU A CA 1
ATOM 1817 C C . LEU A 1 229 ? -7.866 15.607 -1.700 1.00 90.50 229 LEU A C 1
ATOM 1819 O O . LEU A 1 229 ? -8.447 16.677 -1.880 1.00 90.50 229 LEU A O 1
ATOM 1823 N N . VAL A 1 230 ? -7.469 15.189 -0.498 1.00 94.69 230 VAL A N 1
ATOM 1824 C CA . VAL A 1 230 ? -7.764 15.906 0.752 1.00 94.69 230 VAL A CA 1
ATOM 1825 C C . VAL A 1 230 ? -7.102 17.287 0.788 1.00 94.69 230 VAL A C 1
ATOM 1827 O O . VAL A 1 230 ? -7.729 18.264 1.204 1.00 94.69 230 VAL A O 1
ATOM 1830 N N . GLU A 1 231 ? -5.882 17.423 0.262 1.00 92.88 231 GLU A N 1
ATOM 1831 C CA . GLU A 1 231 ? -5.201 18.716 0.109 1.00 92.88 231 GLU A CA 1
ATOM 1832 C C . GLU A 1 231 ? -6.027 19.690 -0.753 1.00 92.88 231 GLU A C 1
ATOM 1834 O O . GLU A 1 231 ? -6.128 20.881 -0.442 1.00 92.88 231 GLU A O 1
ATOM 1839 N N . GLY A 1 232 ? -6.671 19.178 -1.808 1.00 87.94 232 GLY A N 1
ATOM 1840 C CA . GLY A 1 232 ? -7.528 19.941 -2.716 1.00 87.94 232 GLY A CA 1
ATOM 1841 C C . GLY A 1 232 ? -8.906 20.315 -2.153 1.00 87.94 232 GLY A C 1
ATOM 1842 O O . GLY A 1 232 ? -9.619 21.104 -2.784 1.00 87.94 232 GLY A O 1
ATOM 1843 N N . MET A 1 233 ? -9.299 19.780 -0.993 1.00 91.56 233 MET A N 1
ATOM 1844 C CA . MET A 1 233 ? -10.597 20.035 -0.360 1.00 91.56 233 MET A CA 1
ATOM 1845 C C . MET A 1 233 ? -10.590 21.293 0.520 1.00 91.56 233 MET A C 1
ATOM 1847 O O . MET A 1 233 ? -9.573 21.718 1.085 1.00 91.56 233 MET A O 1
ATOM 1851 N N . ALA A 1 234 ? -11.775 21.893 0.680 1.00 93.31 234 ALA A N 1
ATOM 1852 C CA . ALA A 1 234 ? -11.980 22.901 1.714 1.00 93.31 234 ALA A CA 1
ATOM 1853 C C . ALA A 1 234 ? -11.809 22.258 3.097 1.00 93.31 234 ALA A C 1
ATOM 1855 O O . ALA A 1 234 ? -12.240 21.127 3.310 1.00 93.31 234 ALA A O 1
ATOM 1856 N N . THR A 1 235 ? -11.186 22.977 4.029 1.00 94.50 235 THR A N 1
ATOM 1857 C CA . THR A 1 235 ? -10.795 22.445 5.342 1.00 94.50 235 THR A CA 1
ATOM 1858 C C . THR A 1 235 ? -11.978 21.891 6.126 1.00 94.50 235 THR A C 1
ATOM 1860 O O . THR A 1 235 ? -11.865 20.811 6.691 1.00 94.50 235 THR A O 1
ATOM 1863 N N . GLU A 1 236 ? -13.129 22.563 6.101 1.00 92.44 236 GLU A N 1
ATOM 1864 C CA . GLU A 1 236 ? -14.332 22.073 6.777 1.00 92.44 236 GLU A CA 1
ATOM 1865 C C . GLU A 1 236 ? -14.823 20.746 6.180 1.00 92.44 236 GLU A C 1
ATOM 1867 O O . GLU A 1 236 ? -15.199 19.846 6.917 1.00 92.44 236 GLU A O 1
ATOM 1872 N N . GLN A 1 237 ? -14.759 20.589 4.853 1.00 91.25 237 GLN A N 1
ATOM 1873 C CA . GLN A 1 237 ? -15.178 19.353 4.182 1.00 91.25 237 GLN A CA 1
ATOM 1874 C C . GLN A 1 237 ? -14.207 18.202 4.446 1.00 91.25 237 GLN A C 1
ATOM 1876 O O . GLN A 1 237 ? -14.642 17.079 4.665 1.00 91.25 237 GLN A O 1
ATOM 1881 N N . ALA A 1 238 ? -12.901 18.484 4.425 1.00 95.12 238 ALA A N 1
ATOM 1882 C CA . ALA A 1 238 ? -11.873 17.510 4.775 1.00 95.12 238 ALA A CA 1
ATOM 1883 C C . ALA A 1 238 ? -12.013 17.061 6.236 1.00 95.12 238 ALA A C 1
ATOM 1885 O O . ALA A 1 238 ? -11.917 15.876 6.521 1.00 95.12 238 ALA A O 1
ATOM 1886 N N . SER A 1 239 ? -12.292 18.000 7.145 1.00 95.94 239 SER A N 1
ATOM 1887 C CA . SER A 1 239 ? -12.555 17.716 8.558 1.00 95.94 239 SER A CA 1
ATOM 1888 C C . SER A 1 239 ? -13.759 16.794 8.731 1.00 95.94 239 SER A C 1
ATOM 1890 O O . SER A 1 239 ? -13.622 15.751 9.356 1.00 95.94 239 SER A O 1
ATOM 1892 N N . ASP A 1 240 ? -14.909 17.147 8.144 1.00 93.75 240 ASP A N 1
ATOM 1893 C CA . ASP A 1 240 ? -16.132 16.339 8.233 1.00 93.75 240 ASP A CA 1
ATOM 1894 C C . ASP A 1 240 ? -15.921 14.924 7.660 1.00 93.75 240 ASP A C 1
ATOM 1896 O O . ASP A 1 240 ? -16.449 13.953 8.196 1.00 93.75 240 ASP A O 1
ATOM 1900 N N . LEU A 1 241 ? -15.150 14.811 6.572 1.00 94.38 241 LEU A N 1
ATOM 1901 C CA . LEU A 1 241 ? -14.840 13.543 5.912 1.00 94.38 241 LEU A CA 1
ATOM 1902 C C . LEU A 1 241 ? -13.948 12.647 6.775 1.00 94.38 241 LEU A C 1
ATOM 1904 O O . LEU A 1 241 ? -14.292 11.496 7.015 1.00 94.38 241 LEU A O 1
ATOM 1908 N N . LEU A 1 242 ? -12.829 13.183 7.261 1.00 95.44 242 LEU A N 1
ATOM 1909 C CA . LEU A 1 242 ? -11.866 12.437 8.071 1.00 95.44 242 LEU A CA 1
ATOM 1910 C C . LEU A 1 242 ? -12.417 12.095 9.465 1.00 95.44 242 LEU A C 1
ATOM 1912 O O . LEU A 1 242 ? -12.019 11.094 10.042 1.00 95.44 242 LEU A O 1
ATOM 1916 N N . GLU A 1 243 ? -13.357 12.879 10.006 1.00 93.75 243 GLU A N 1
ATOM 1917 C CA . GLU A 1 243 ? -14.088 12.522 11.236 1.00 93.75 243 GLU A CA 1
ATOM 1918 C C . GLU A 1 243 ? -14.993 11.295 11.075 1.00 93.75 243 GLU A C 1
ATOM 1920 O O . GLU A 1 243 ? -15.352 10.668 12.072 1.00 93.75 243 GLU A O 1
ATOM 1925 N N . ALA A 1 244 ? -15.408 10.983 9.846 1.00 91.19 244 ALA A N 1
ATOM 1926 C CA . ALA A 1 244 ? -16.240 9.824 9.545 1.00 91.19 244 ALA A CA 1
ATOM 1927 C C . ALA A 1 244 ? -15.421 8.566 9.209 1.00 91.19 244 ALA A C 1
ATOM 1929 O O . ALA A 1 244 ? -16.017 7.516 8.975 1.00 91.19 244 ALA A O 1
ATOM 1930 N N . MET A 1 245 ? -14.090 8.667 9.185 1.00 91.12 245 MET A N 1
ATOM 1931 C CA . MET A 1 245 ? -13.171 7.558 8.929 1.00 91.12 245 MET A CA 1
ATOM 1932 C C . MET A 1 245 ? -12.669 6.934 10.240 1.00 91.12 245 MET A C 1
ATOM 1934 O O . MET A 1 245 ? -12.708 7.592 11.287 1.00 91.12 245 MET A O 1
ATOM 1938 N N . PRO A 1 246 ? -12.171 5.685 10.202 1.00 89.94 246 PRO A N 1
ATOM 1939 C CA . PRO A 1 246 ? -11.390 5.127 11.299 1.00 89.94 246 PRO A CA 1
ATOM 1940 C C . PRO A 1 246 ? -10.198 6.039 11.672 1.00 89.94 246 PRO A C 1
ATOM 1942 O O . PRO A 1 246 ? -9.610 6.670 10.785 1.00 89.94 246 PRO A O 1
ATOM 1945 N N . PRO A 1 247 ? -9.848 6.180 12.968 1.00 91.69 247 PRO A N 1
ATOM 1946 C CA . PRO A 1 247 ? -8.827 7.139 13.400 1.00 91.69 247 PRO A CA 1
ATOM 1947 C C . PRO A 1 247 ? -7.425 6.883 12.835 1.00 91.69 247 PRO A C 1
ATOM 1949 O O . PRO A 1 247 ? -6.668 7.834 12.648 1.00 91.69 247 PRO A O 1
ATOM 1952 N N . ASP A 1 248 ? -7.078 5.624 12.602 1.00 91.25 248 ASP A N 1
ATOM 1953 C CA . ASP A 1 248 ? -5.841 5.164 11.969 1.00 91.25 248 ASP A CA 1
ATOM 1954 C C . ASP A 1 248 ? -5.769 5.568 10.498 1.00 91.25 248 ASP A C 1
ATOM 1956 O O . ASP A 1 248 ? -4.828 6.253 10.108 1.00 91.25 248 ASP A O 1
ATOM 1960 N N . GLU A 1 249 ? -6.823 5.308 9.730 1.00 92.56 249 GLU A N 1
ATOM 1961 C CA . GLU A 1 249 ? -6.928 5.733 8.326 1.00 92.56 249 GLU A CA 1
ATOM 1962 C C . GLU A 1 249 ? -6.833 7.263 8.187 1.00 92.56 249 GLU A C 1
ATOM 1964 O O . GLU A 1 249 ? -6.152 7.813 7.318 1.00 92.56 249 GLU A O 1
ATOM 1969 N N . ALA A 1 250 ? -7.496 7.995 9.089 1.00 94.62 250 ALA A N 1
ATOM 1970 C CA . ALA A 1 250 ? -7.409 9.450 9.125 1.00 94.62 250 ALA A CA 1
ATOM 1971 C C . ALA A 1 250 ? -6.003 9.945 9.514 1.00 94.62 250 ALA A C 1
ATOM 1973 O O . ALA A 1 250 ? -5.569 10.995 9.026 1.00 94.62 250 ALA A O 1
ATOM 1974 N N . ALA A 1 251 ? -5.300 9.226 10.394 1.00 94.94 251 ALA A N 1
ATOM 1975 C CA . ALA A 1 251 ? -3.936 9.554 10.793 1.00 94.94 251 ALA A CA 1
ATOM 1976 C C . ALA A 1 251 ? -2.947 9.357 9.643 1.00 94.94 251 ALA A C 1
ATOM 1978 O O . ALA A 1 251 ? -2.140 10.261 9.422 1.00 94.94 251 ALA A O 1
ATOM 1979 N N . ASP A 1 252 ? -3.063 8.271 8.879 1.00 92.19 252 ASP A N 1
ATOM 1980 C CA . ASP A 1 252 ? -2.210 8.001 7.717 1.00 92.19 252 ASP A CA 1
ATOM 1981 C C . ASP A 1 252 ? -2.357 9.120 6.671 1.00 92.19 252 ASP A C 1
ATOM 1983 O O . ASP A 1 252 ? -1.377 9.772 6.297 1.00 92.19 252 ASP A O 1
ATOM 1987 N N . ILE A 1 253 ? -3.595 9.489 6.319 1.00 95.00 253 ILE A N 1
ATOM 1988 C CA . ILE A 1 253 ? -3.852 10.589 5.375 1.00 95.00 253 ILE A CA 1
ATOM 1989 C C . ILE A 1 253 ? -3.308 11.925 5.895 1.00 95.00 253 ILE A C 1
ATOM 1991 O O . ILE A 1 253 ? -2.714 12.692 5.135 1.00 95.00 253 ILE A O 1
ATOM 1995 N N . ILE A 1 254 ? -3.528 12.251 7.173 1.00 95.62 254 ILE A N 1
ATOM 1996 C CA . ILE A 1 254 ? -3.057 13.516 7.757 1.00 95.62 254 ILE A CA 1
ATOM 1997 C C . ILE A 1 254 ? -1.527 13.556 7.844 1.00 95.62 254 ILE A C 1
ATOM 1999 O O . ILE A 1 254 ? -0.950 14.633 7.668 1.00 95.62 254 ILE A O 1
ATOM 2003 N N . GLY A 1 255 ? -0.877 12.417 8.093 1.00 93.44 255 GLY A N 1
ATOM 2004 C CA . GLY A 1 255 ? 0.579 12.279 8.149 1.00 93.44 255 GLY A CA 1
ATOM 2005 C C . GLY A 1 255 ? 1.269 12.646 6.833 1.00 93.44 255 GLY A C 1
ATOM 2006 O O . GLY A 1 255 ? 2.352 13.235 6.857 1.00 93.44 255 GLY A O 1
ATOM 2007 N N . ASP A 1 256 ? 0.597 12.398 5.709 1.00 91.69 256 ASP A N 1
ATOM 2008 C CA . ASP A 1 256 ? 1.091 12.680 4.358 1.00 91.69 256 ASP A CA 1
ATOM 2009 C C . ASP A 1 256 ? 0.805 14.104 3.854 1.00 91.69 256 ASP A C 1
ATOM 2011 O O . ASP A 1 256 ? 1.337 14.538 2.821 1.00 91.69 256 ASP A O 1
ATOM 2015 N N . LEU A 1 257 ? -0.020 14.873 4.567 1.00 93.81 257 LEU A N 1
ATOM 2016 C CA . LEU A 1 257 ? -0.341 16.246 4.188 1.00 93.81 257 LEU A CA 1
ATOM 2017 C C . LEU A 1 257 ? 0.781 17.234 4.556 1.00 93.81 257 LEU A C 1
ATOM 2019 O O . LEU A 1 257 ? 1.537 17.039 5.510 1.00 93.81 257 LEU A O 1
ATOM 2023 N N . PRO A 1 258 ? 0.862 18.384 3.857 1.00 94.88 258 PRO A N 1
ATOM 2024 C CA . PRO A 1 258 ? 1.659 19.512 4.320 1.00 94.88 258 PRO A CA 1
ATOM 2025 C C . PRO A 1 258 ? 1.283 19.920 5.754 1.00 94.88 258 PRO A C 1
ATOM 2027 O O . PRO A 1 258 ? 0.101 20.037 6.083 1.00 94.88 258 PRO A O 1
ATOM 2030 N N . GLU A 1 259 ? 2.294 20.185 6.589 1.00 94.44 259 GLU A N 1
ATOM 2031 C CA . GLU A 1 259 ? 2.145 20.472 8.029 1.00 94.44 259 GLU A CA 1
ATOM 2032 C C . GLU A 1 259 ? 1.106 21.573 8.318 1.00 94.44 259 GLU A C 1
ATOM 2034 O O . GLU A 1 259 ? 0.306 21.458 9.243 1.00 94.44 259 GLU A O 1
ATOM 2039 N N . ASP A 1 260 ? 1.053 22.618 7.487 1.00 95.25 260 ASP A N 1
ATOM 2040 C CA . ASP A 1 260 ? 0.093 23.714 7.619 1.00 95.25 260 ASP A CA 1
ATOM 2041 C C . ASP A 1 260 ? -1.354 23.287 7.342 1.00 95.25 260 ASP A C 1
ATOM 2043 O O . ASP A 1 260 ? -2.265 23.711 8.057 1.00 95.25 260 ASP A O 1
ATOM 2047 N N . LYS A 1 261 ? -1.575 22.428 6.341 1.00 95.19 261 LYS A N 1
ATOM 2048 C CA . LYS A 1 261 ? -2.902 21.892 6.012 1.00 95.19 261 LYS A CA 1
ATOM 2049 C C . LYS A 1 261 ? -3.375 20.890 7.066 1.00 95.19 261 LYS A C 1
ATOM 2051 O O . LYS A 1 261 ? -4.532 20.960 7.481 1.00 95.19 261 LYS A O 1
ATOM 2056 N N . ALA A 1 262 ? -2.483 20.012 7.524 1.00 96.19 262 ALA A N 1
ATOM 2057 C CA . ALA A 1 262 ? -2.747 19.053 8.595 1.00 96.19 262 ALA A CA 1
ATOM 2058 C C . ALA A 1 262 ? -3.195 19.760 9.888 1.00 96.19 262 ALA A C 1
ATOM 2060 O O . ALA A 1 262 ? -4.234 19.423 10.459 1.00 96.19 262 ALA A O 1
ATOM 2061 N N . GLU A 1 263 ? -2.466 20.799 10.318 1.00 95.75 263 GLU A N 1
ATOM 2062 C CA . GLU A 1 263 ? -2.832 21.599 11.493 1.00 95.75 263 GLU A CA 1
ATOM 2063 C C . GLU A 1 263 ? -4.196 22.288 11.339 1.00 95.75 263 GLU A C 1
ATOM 2065 O O . GLU A 1 263 ? -4.968 22.346 12.301 1.00 95.75 263 GLU A O 1
ATOM 2070 N N . GLU A 1 264 ? -4.507 22.808 10.147 1.00 96.56 264 GLU A N 1
ATOM 2071 C CA . GLU A 1 264 ? -5.778 23.483 9.869 1.00 96.56 264 GLU A CA 1
ATOM 2072 C C . GLU A 1 264 ? -6.970 22.525 9.999 1.00 96.56 264 GLU A C 1
ATOM 2074 O O . GLU A 1 264 ? -7.963 22.856 10.652 1.00 96.56 264 GLU A O 1
ATOM 2079 N N . ILE A 1 265 ? -6.849 21.321 9.431 1.00 96.75 265 ILE A N 1
ATOM 2080 C CA . ILE A 1 265 ? -7.872 20.271 9.495 1.00 96.75 265 ILE A CA 1
ATOM 2081 C C . ILE A 1 265 ? -8.055 19.799 10.941 1.00 96.75 265 ILE A C 1
ATOM 2083 O O . ILE A 1 265 ? -9.166 19.849 11.466 1.00 96.75 265 ILE A O 1
ATOM 2087 N N . LEU A 1 266 ? -6.968 19.444 11.635 1.00 96.19 266 LEU A N 1
ATOM 2088 C CA . LEU A 1 266 ? -7.003 18.994 13.033 1.00 96.19 266 LEU A CA 1
ATOM 2089 C C . LEU A 1 266 ? -7.569 20.045 14.001 1.00 96.19 266 LEU A C 1
ATOM 2091 O O . LEU A 1 266 ? -8.018 19.705 15.098 1.00 96.19 266 LEU A O 1
ATOM 2095 N N . ALA A 1 267 ? -7.483 21.331 13.655 1.00 96.38 267 ALA A N 1
ATOM 2096 C CA . ALA A 1 267 ? -8.081 22.418 14.425 1.00 96.38 267 ALA A CA 1
ATOM 2097 C C . ALA A 1 267 ? -9.576 22.616 14.124 1.00 96.38 267 ALA A C 1
ATOM 2099 O O . ALA A 1 267 ? -10.289 23.166 14.969 1.00 96.38 267 ALA A O 1
ATOM 2100 N N . SER A 1 268 ? -10.032 22.201 12.940 1.00 96.50 268 SER A N 1
ATOM 2101 C CA . SER A 1 268 ? -11.443 22.204 12.541 1.00 96.50 268 SER A CA 1
ATOM 2102 C C . SER A 1 268 ? -12.206 20.995 13.085 1.00 96.50 268 SER A C 1
ATOM 2104 O O . SER A 1 268 ? -13.419 21.095 13.272 1.00 96.50 268 SER A O 1
ATOM 2106 N N . MET A 1 269 ? -11.497 19.902 13.376 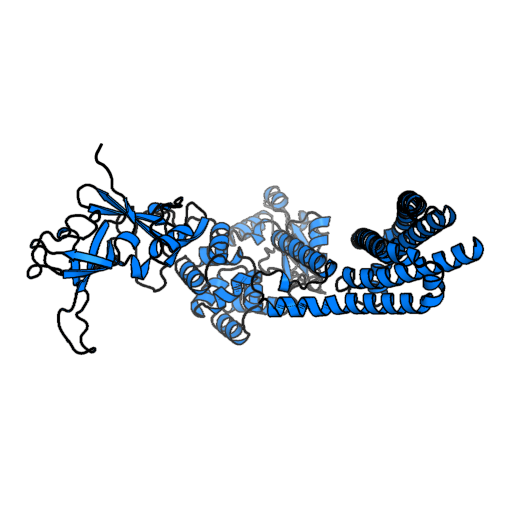1.00 95.94 269 MET A N 1
ATOM 2107 C CA . MET A 1 269 ? -12.092 18.663 13.856 1.00 95.94 269 MET A CA 1
ATOM 2108 C C . MET A 1 269 ? -12.725 18.764 15.251 1.00 95.94 269 MET A C 1
ATOM 2110 O O . MET A 1 269 ? -12.312 19.552 16.115 1.00 95.94 269 MET A O 1
ATOM 2114 N N . ALA A 1 270 ? -13.694 17.892 15.514 1.00 95.69 270 ALA A N 1
ATOM 2115 C CA . ALA A 1 270 ? -14.230 17.653 16.843 1.00 95.69 270 ALA A CA 1
ATOM 2116 C C . ALA A 1 270 ? -13.111 17.232 17.830 1.00 95.69 270 ALA A C 1
ATOM 2118 O O . ALA A 1 270 ? -12.219 16.466 17.469 1.00 95.69 270 ALA A O 1
ATOM 2119 N N . PRO A 1 271 ? -13.141 17.687 19.103 1.00 94.19 271 PRO A N 1
ATOM 2120 C CA . PRO A 1 271 ? -12.006 17.517 20.019 1.00 94.19 271 PRO A CA 1
ATOM 2121 C C . PRO A 1 271 ? -11.591 16.075 20.325 1.00 94.19 271 PRO A C 1
ATOM 2123 O O . PRO A 1 271 ? -10.435 15.859 20.665 1.00 94.19 271 PRO A O 1
ATOM 2126 N N . GLU A 1 272 ? -12.532 15.131 20.289 1.00 91.69 272 GLU A N 1
ATOM 2127 C CA . GLU A 1 272 ? -12.289 13.718 20.604 1.00 91.69 272 GLU A CA 1
ATOM 2128 C C . GLU A 1 272 ? -11.621 12.993 19.417 1.00 91.69 272 GLU A C 1
ATOM 2130 O O . GLU A 1 272 ? -10.462 12.615 19.592 1.00 91.69 272 GLU A O 1
ATOM 2135 N N . PRO A 1 273 ? -12.204 12.954 18.197 1.00 91.06 273 PRO A N 1
ATOM 2136 C CA . PRO A 1 273 ? -11.522 12.420 17.008 1.00 91.06 273 PRO A CA 1
ATOM 2137 C C . PRO A 1 273 ? -10.163 13.080 16.739 1.00 91.06 273 PRO A C 1
ATOM 2139 O O . PRO A 1 273 ? -9.162 12.409 16.503 1.00 91.06 273 PRO A O 1
ATOM 2142 N N . ALA A 1 274 ? -10.084 14.411 16.869 1.00 94.88 274 ALA A N 1
ATOM 2143 C CA . ALA A 1 274 ? -8.832 15.140 16.673 1.00 94.88 274 ALA A CA 1
ATOM 2144 C C . ALA A 1 274 ? -7.732 14.725 17.660 1.00 94.88 274 ALA A C 1
ATOM 2146 O O . ALA A 1 274 ? -6.549 14.886 17.360 1.00 94.88 274 ALA A O 1
ATOM 2147 N N . GLN A 1 275 ? -8.100 14.297 18.871 1.00 94.94 275 GLN A N 1
ATOM 2148 C CA . GLN A 1 275 ? -7.139 13.847 19.871 1.00 94.94 275 GLN A CA 1
ATOM 2149 C C . GLN A 1 275 ? -6.664 12.424 19.572 1.00 94.94 275 GLN A C 1
ATOM 2151 O O . GLN A 1 275 ? -5.468 12.183 19.683 1.00 94.94 275 GLN A O 1
ATOM 2156 N N . GLU A 1 276 ? -7.558 11.531 19.147 1.00 92.50 276 GLU A N 1
ATOM 2157 C CA . GLU A 1 276 ? -7.213 10.159 18.751 1.00 92.50 276 GLU A CA 1
ATOM 2158 C C . GLU A 1 276 ? -6.209 10.152 17.596 1.00 92.50 276 GLU A C 1
ATOM 2160 O O . GLU A 1 276 ? -5.127 9.583 17.727 1.00 92.50 276 GLU A O 1
ATOM 2165 N N . VAL A 1 277 ? -6.488 10.909 16.532 1.00 95.06 277 VAL A N 1
ATO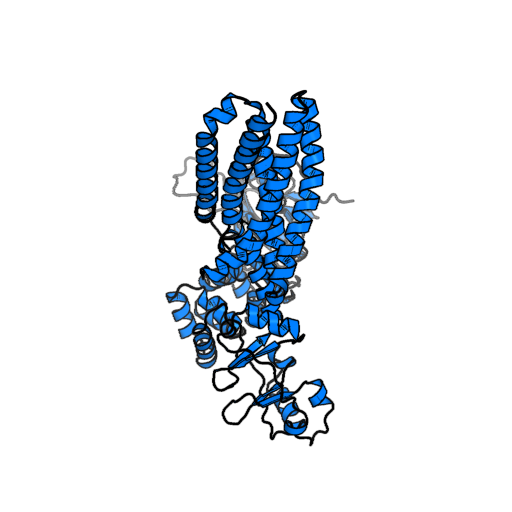M 2166 C CA . VAL A 1 277 ? -5.571 11.070 15.393 1.00 95.06 277 VAL A CA 1
ATOM 2167 C C . VAL A 1 277 ? -4.213 11.630 15.840 1.00 95.06 277 VAL A C 1
ATOM 2169 O O . VAL A 1 277 ? -3.159 11.130 15.452 1.00 95.06 277 VAL A O 1
ATOM 2172 N N . LYS A 1 278 ? -4.198 12.650 16.711 1.00 95.19 278 LYS A N 1
ATOM 2173 C CA . LYS A 1 278 ? -2.946 13.221 17.252 1.00 95.19 278 LYS A CA 1
ATOM 2174 C C . LYS A 1 278 ? -2.160 12.247 18.117 1.00 95.19 278 LYS A C 1
ATOM 2176 O O . LYS A 1 278 ? -0.946 12.407 18.247 1.00 95.19 278 LYS A O 1
ATOM 2181 N N . ASP A 1 279 ? -2.834 11.314 18.774 1.00 93.88 279 ASP A N 1
ATOM 2182 C CA . ASP A 1 279 ? -2.181 10.288 19.573 1.00 93.88 279 ASP A CA 1
ATOM 2183 C C . ASP A 1 279 ? -1.538 9.226 18.674 1.00 93.88 279 ASP A C 1
ATOM 2185 O O . ASP A 1 279 ? -0.414 8.815 18.960 1.00 93.88 279 ASP A O 1
ATOM 2189 N N . LEU A 1 280 ? -2.169 8.878 17.548 1.00 95.19 280 LEU A N 1
ATOM 2190 C CA . LEU A 1 280 ? -1.612 7.960 16.548 1.00 95.19 280 LEU A CA 1
ATOM 2191 C C . LEU A 1 280 ? -0.416 8.552 15.792 1.00 95.19 280 LEU A C 1
ATOM 2193 O O . LEU A 1 280 ? 0.626 7.908 15.710 1.00 95.19 280 LEU A O 1
ATOM 2197 N N . LEU A 1 281 ? -0.493 9.823 15.378 1.00 95.12 281 LEU A N 1
ATOM 2198 C CA . LEU A 1 281 ? 0.595 10.552 14.697 1.00 95.12 281 LEU A CA 1
ATOM 2199 C C . LEU A 1 281 ? 1.901 10.673 15.516 1.00 95.12 281 LEU A C 1
ATOM 2201 O O . LEU A 1 281 ? 2.914 11.167 15.019 1.00 95.12 281 LEU A O 1
ATOM 2205 N N . GLN A 1 282 ? 1.900 10.285 16.797 1.00 94.44 282 GLN A N 1
ATOM 2206 C CA . GLN A 1 282 ? 3.112 10.226 17.625 1.00 94.44 282 GLN A CA 1
ATOM 2207 C C . GLN A 1 282 ? 3.930 8.950 17.396 1.00 94.44 282 GLN A C 1
ATOM 2209 O O . GLN A 1 282 ? 5.105 8.910 17.786 1.00 94.44 282 GLN A O 1
ATOM 2214 N N . TYR A 1 283 ? 3.317 7.910 16.833 1.00 95.06 283 TYR A N 1
ATOM 2215 C CA . TYR A 1 283 ? 3.970 6.650 16.515 1.00 95.06 283 TYR A CA 1
ATOM 2216 C C . TYR A 1 283 ? 4.608 6.698 15.127 1.00 95.06 283 TYR A C 1
ATOM 2218 O O . TYR A 1 283 ? 4.287 7.533 14.290 1.00 95.06 283 TYR A O 1
ATOM 2226 N N . ASP A 1 284 ? 5.584 5.820 14.918 1.00 93.19 284 ASP A N 1
ATOM 2227 C CA . ASP A 1 284 ? 6.218 5.648 13.613 1.00 93.19 284 ASP A CA 1
ATOM 2228 C C . ASP A 1 284 ? 5.306 4.773 12.741 1.00 93.19 284 ASP A C 1
ATOM 2230 O O . ASP A 1 284 ? 4.810 3.750 13.219 1.00 93.19 284 ASP A O 1
ATOM 2234 N N . GLU A 1 285 ? 5.089 5.182 11.491 1.00 89.25 285 GLU A N 1
ATOM 2235 C CA . GLU A 1 285 ? 4.175 4.551 10.522 1.00 89.25 285 GLU A CA 1
ATOM 2236 C C . GLU A 1 285 ? 4.403 3.036 10.394 1.00 89.25 285 GLU A C 1
ATOM 2238 O O . GLU A 1 285 ? 3.463 2.250 10.376 1.00 89.25 285 GLU A O 1
ATOM 2243 N N . HIS A 1 286 ? 5.663 2.589 10.431 1.00 90.81 286 HIS A N 1
ATOM 2244 C CA . HIS A 1 286 ? 6.023 1.178 10.256 1.00 90.81 286 HIS A CA 1
ATOM 2245 C C . HIS A 1 286 ? 6.049 0.387 11.575 1.00 90.81 286 HIS A C 1
ATOM 2247 O O . HIS A 1 286 ? 6.706 -0.656 11.688 1.00 90.81 286 HIS A O 1
ATOM 2253 N N . THR A 1 287 ? 5.363 0.876 12.609 1.00 95.69 287 THR A N 1
ATOM 2254 C CA . THR A 1 287 ? 5.239 0.199 13.906 1.00 95.69 287 THR A CA 1
ATOM 2255 C C . THR A 1 287 ? 3.812 -0.240 14.187 1.00 95.69 287 THR A C 1
ATOM 2257 O O . THR A 1 287 ? 2.856 0.250 13.596 1.00 95.69 287 THR A O 1
ATOM 2260 N N . ALA A 1 288 ? 3.651 -1.138 15.159 1.00 96.50 288 ALA A N 1
ATOM 2261 C CA . ALA A 1 288 ? 2.344 -1.558 15.644 1.00 96.50 288 ALA A CA 1
ATOM 2262 C C . ALA A 1 288 ? 1.475 -0.374 16.091 1.00 96.50 288 ALA A C 1
ATOM 2264 O O . ALA A 1 288 ? 0.266 -0.463 15.975 1.00 96.50 288 ALA A O 1
ATOM 2265 N N . GLY A 1 289 ? 2.072 0.698 16.623 1.00 95.19 289 GLY A N 1
ATOM 2266 C CA . GLY A 1 289 ? 1.356 1.915 17.000 1.00 95.19 289 GLY A CA 1
ATOM 2267 C C . GLY A 1 289 ? 0.955 2.801 15.822 1.00 95.19 289 GLY A C 1
ATOM 2268 O O . GLY A 1 289 ? -0.033 3.512 15.945 1.00 95.19 289 GLY A O 1
ATOM 2269 N N . GLY A 1 290 ? 1.704 2.758 14.717 1.00 93.19 290 GLY A N 1
ATOM 2270 C CA . GLY A 1 290 ? 1.348 3.457 13.479 1.00 93.19 290 GLY A CA 1
ATOM 2271 C C . GLY A 1 290 ? 0.192 2.772 12.754 1.00 93.19 290 GLY A C 1
ATOM 2272 O O . GLY A 1 290 ? -0.725 3.439 12.315 1.00 93.19 290 GLY A O 1
ATOM 2273 N N . ARG A 1 291 ? 0.178 1.433 12.739 1.00 92.88 291 ARG A N 1
ATOM 2274 C CA . ARG A 1 291 ? -0.864 0.619 12.084 1.00 92.88 291 ARG A CA 1
ATOM 2275 C C . ARG A 1 291 ? -2.009 0.177 13.009 1.00 92.88 291 ARG A C 1
ATOM 2277 O O . ARG A 1 291 ? -2.678 -0.803 12.701 1.00 92.88 291 ARG A O 1
ATOM 2284 N N . MET A 1 292 ? -2.167 0.768 14.200 1.00 93.94 292 MET A N 1
ATOM 2285 C CA . MET A 1 292 ? -3.259 0.384 15.109 1.00 93.94 292 MET A CA 1
ATOM 2286 C C . MET A 1 292 ? -4.414 1.364 15.060 1.00 93.94 292 MET A C 1
ATOM 2288 O O . MET A 1 292 ? -4.220 2.572 15.138 1.00 93.94 292 MET A O 1
ATOM 2292 N N . THR A 1 293 ? -5.605 0.808 15.186 1.00 91.38 293 THR A N 1
ATOM 2293 C CA . THR A 1 293 ? -6.816 1.532 15.542 1.00 91.38 293 THR A CA 1
ATOM 2294 C C . THR A 1 293 ? -7.039 1.522 17.066 1.00 91.38 293 THR A C 1
ATOM 2296 O O . THR A 1 293 ? -6.869 0.481 17.732 1.00 91.38 293 THR A O 1
ATOM 2299 N N . PRO A 1 294 ? -7.419 2.666 17.672 1.00 89.50 294 PRO A N 1
ATOM 2300 C CA . PRO A 1 294 ? -7.836 2.747 19.065 1.00 89.50 294 PRO A CA 1
ATOM 2301 C C . PRO A 1 294 ? -9.303 2.326 19.285 1.00 89.50 294 PRO A C 1
ATOM 2303 O O . PRO A 1 294 ? -9.696 2.183 20.449 1.00 89.50 294 PRO A O 1
ATOM 2306 N N . ASP A 1 295 ? -10.106 2.089 18.234 1.00 85.44 295 ASP A N 1
ATOM 2307 C CA . ASP A 1 295 ? -11.522 1.678 18.333 1.00 85.44 295 ASP A CA 1
ATOM 2308 C C . ASP A 1 295 ? -11.667 0.193 18.728 1.00 85.44 295 ASP A C 1
ATOM 2310 O O . ASP A 1 295 ? -12.125 -0.690 18.001 1.00 85.44 295 ASP A O 1
ATOM 2314 N N . VAL A 1 296 ? -11.245 -0.111 19.958 1.00 86.88 296 VAL A N 1
ATOM 2315 C CA . VAL A 1 296 ? -11.285 -1.459 20.527 1.00 86.88 296 VAL A CA 1
ATOM 2316 C C . VAL A 1 296 ? -12.447 -1.665 21.491 1.00 86.88 296 VAL A C 1
ATOM 2318 O O . VAL A 1 296 ? -12.609 -0.984 22.510 1.00 86.88 296 VAL A O 1
ATOM 2321 N N . PHE A 1 297 ? -13.192 -2.750 21.283 1.00 87.81 297 PHE A N 1
ATOM 2322 C CA . PHE A 1 297 ? -14.241 -3.137 22.217 1.00 87.81 297 PHE A CA 1
ATOM 2323 C C . PHE A 1 297 ? -13.683 -3.827 23.468 1.00 87.81 297 PHE A C 1
ATOM 2325 O O . PHE A 1 297 ? -13.142 -4.941 23.434 1.00 87.81 297 PHE A O 1
ATOM 2332 N N . THR A 1 298 ? -13.891 -3.188 24.620 1.00 91.12 298 THR A N 1
ATOM 2333 C CA . THR A 1 298 ? -13.378 -3.658 25.913 1.00 91.12 298 THR A CA 1
ATOM 2334 C C . THR A 1 298 ? -14.476 -4.131 26.868 1.00 91.12 298 THR A C 1
ATOM 2336 O O . THR A 1 298 ? -15.582 -3.593 26.938 1.00 91.12 298 THR A O 1
ATOM 2339 N N . LEU A 1 299 ? -14.174 -5.146 27.672 1.00 92.69 299 LEU A N 1
ATOM 2340 C CA . LEU A 1 299 ? -15.043 -5.721 28.696 1.00 92.69 299 LEU A CA 1
ATOM 2341 C C . LEU A 1 299 ? -14.352 -5.719 30.060 1.00 92.69 299 LEU A C 1
ATOM 2343 O O . LEU A 1 299 ? -13.139 -5.874 30.168 1.00 92.69 299 LEU A O 1
ATOM 2347 N N . SER A 1 300 ? -15.148 -5.633 31.127 1.00 94.75 300 SER A N 1
ATOM 2348 C CA . SER A 1 300 ? -14.662 -5.902 32.483 1.00 94.75 300 SER A CA 1
ATOM 2349 C C . SER A 1 300 ? -14.843 -7.380 32.826 1.00 94.75 300 SER A C 1
ATOM 2351 O O . SER A 1 300 ? -15.891 -7.970 32.550 1.00 94.75 300 SER A O 1
ATOM 2353 N N . SER A 1 301 ? -13.857 -7.973 33.501 1.00 94.69 301 SER A N 1
ATOM 2354 C CA . SER A 1 301 ? -13.894 -9.373 33.956 1.00 94.69 301 SER A CA 1
ATOM 2355 C C . SER A 1 301 ? -15.074 -9.682 34.892 1.00 94.69 301 SER A C 1
ATOM 2357 O O . SER A 1 301 ? -15.543 -10.820 34.953 1.00 94.69 301 SER A O 1
ATOM 2359 N N . HIS A 1 302 ? -15.601 -8.669 35.588 1.00 95.25 302 HIS A N 1
ATOM 2360 C CA . HIS A 1 302 ? -16.733 -8.793 36.511 1.00 95.25 302 HIS A CA 1
ATOM 2361 C C . HIS A 1 302 ? -18.108 -8.757 35.829 1.00 95.25 302 HIS A C 1
ATOM 2363 O O . HIS A 1 302 ? -19.122 -8.966 36.500 1.00 95.25 302 HIS A O 1
ATOM 2369 N N . MET A 1 303 ? -18.169 -8.482 34.522 1.00 95.69 303 MET A N 1
ATOM 2370 C CA . MET A 1 303 ? -19.423 -8.534 33.775 1.00 95.69 303 MET A CA 1
ATOM 2371 C C . MET A 1 303 ? -19.896 -9.978 33.611 1.00 95.69 303 MET A C 1
ATOM 2373 O O . MET A 1 303 ? -19.111 -10.923 33.554 1.00 95.69 303 MET A O 1
ATOM 2377 N N . THR A 1 304 ? -21.208 -10.149 33.511 1.00 97.38 304 THR A N 1
ATOM 2378 C CA . THR A 1 304 ? -21.821 -11.395 33.044 1.00 97.38 304 THR A CA 1
ATOM 2379 C C . THR A 1 304 ? -21.907 -11.414 31.520 1.00 97.38 304 THR A C 1
ATOM 2381 O O . THR A 1 304 ? -21.924 -10.362 30.880 1.00 97.38 304 THR A O 1
ATOM 2384 N N . ALA A 1 305 ? -22.033 -12.602 30.927 1.00 95.81 305 ALA A N 1
ATOM 2385 C CA . ALA A 1 305 ? -22.221 -12.763 29.488 1.00 95.81 305 ALA A CA 1
ATOM 2386 C C . ALA A 1 305 ? -23.411 -11.939 28.962 1.00 95.81 305 ALA A C 1
ATOM 2388 O O . ALA A 1 305 ? -23.309 -11.314 27.912 1.00 95.81 305 ALA A O 1
ATOM 2389 N N . GLN A 1 306 ? -24.516 -11.866 29.717 1.00 95.94 306 GLN A N 1
ATOM 2390 C CA . GLN A 1 306 ? -25.666 -11.037 29.348 1.00 95.94 306 GLN A CA 1
ATOM 2391 C C . GLN A 1 306 ? -25.321 -9.547 29.312 1.00 95.94 306 GLN A C 1
ATOM 2393 O O . GLN A 1 306 ? -25.665 -8.873 28.350 1.00 95.94 306 GLN A O 1
ATOM 2398 N N . GLN A 1 307 ? -24.613 -9.046 30.328 1.00 95.56 307 GLN A N 1
ATOM 2399 C CA . GLN A 1 307 ? -24.206 -7.639 30.383 1.00 95.56 307 GLN A CA 1
ATOM 2400 C C . GLN A 1 307 ? -23.246 -7.278 29.249 1.00 95.56 307 GLN A C 1
ATOM 2402 O O . GLN A 1 307 ? -23.389 -6.213 28.664 1.00 95.56 307 GLN A O 1
ATOM 2407 N N . ALA A 1 308 ? -22.308 -8.165 28.912 1.00 92.38 308 ALA A N 1
ATOM 2408 C CA . ALA A 1 308 ? -21.404 -7.963 27.785 1.00 92.38 308 ALA A CA 1
ATOM 2409 C C . ALA A 1 308 ? -22.152 -7.939 26.439 1.00 92.38 308 ALA A C 1
ATOM 2411 O O . ALA A 1 308 ? -21.890 -7.074 25.611 1.00 92.38 308 ALA A O 1
ATOM 2412 N N . ILE A 1 309 ? -23.131 -8.831 26.237 1.00 91.00 309 ILE A N 1
ATOM 2413 C CA . ILE A 1 309 ? -23.997 -8.814 25.044 1.00 91.00 309 ILE A CA 1
ATOM 2414 C C . ILE A 1 309 ? -24.841 -7.537 24.990 1.00 91.00 309 ILE A C 1
ATOM 2416 O O . ILE A 1 309 ? -25.034 -6.971 23.917 1.00 91.00 309 ILE A O 1
ATOM 2420 N N . ASP A 1 310 ? -25.369 -7.085 26.125 1.00 91.56 310 ASP A N 1
ATOM 2421 C CA . ASP A 1 310 ? -26.169 -5.863 26.173 1.00 91.56 310 ASP A CA 1
ATOM 2422 C C . ASP A 1 310 ? -25.307 -4.615 25.928 1.00 91.56 310 ASP A C 1
ATOM 2424 O O . ASP A 1 310 ? -25.775 -3.710 25.242 1.00 91.56 310 ASP A O 1
ATOM 2428 N N . LYS A 1 311 ? -24.044 -4.609 26.385 1.00 89.25 311 LYS A N 1
ATOM 2429 C CA . LYS A 1 311 ? -23.050 -3.577 26.049 1.00 89.25 311 LYS A CA 1
ATOM 2430 C C . LYS A 1 311 ? -22.765 -3.545 24.541 1.00 89.25 311 LYS A C 1
ATOM 2432 O O . LYS A 1 311 ? -22.885 -2.492 23.927 1.00 89.25 311 LYS A O 1
ATOM 2437 N N . LEU A 1 312 ? -22.499 -4.704 23.930 1.00 86.56 312 LEU A N 1
ATOM 2438 C CA . LEU A 1 312 ? -22.314 -4.819 22.474 1.00 86.56 312 LEU A CA 1
ATOM 2439 C C . LEU A 1 312 ? -23.513 -4.262 21.694 1.00 86.56 312 LEU A C 1
ATOM 2441 O O . LEU A 1 312 ? -23.359 -3.562 20.702 1.00 86.56 312 LEU A O 1
ATOM 2445 N N . ARG A 1 313 ? -24.737 -4.542 22.153 1.00 86.00 313 ARG A N 1
ATOM 2446 C CA . ARG A 1 313 ? -25.955 -4.026 21.509 1.00 86.00 313 ARG A CA 1
ATOM 2447 C C . ARG A 1 313 ? -26.130 -2.518 21.647 1.00 86.00 313 ARG A C 1
ATOM 2449 O O . ARG A 1 313 ? -26.804 -1.942 20.800 1.00 86.00 313 ARG A O 1
ATOM 2456 N N . SER A 1 314 ? -25.637 -1.911 22.728 1.00 86.00 314 SER A N 1
ATOM 2457 C CA . SER A 1 314 ? -25.777 -0.469 22.949 1.00 86.00 314 SER A CA 1
ATOM 2458 C C . SER A 1 314 ? -24.746 0.357 22.195 1.00 86.00 314 SER A C 1
ATOM 2460 O O . SER A 1 314 ? -25.077 1.469 21.804 1.00 86.00 314 SER A O 1
ATOM 2462 N N . GLU A 1 315 ? -23.535 -0.170 22.013 1.00 79.31 315 GLU A N 1
ATOM 2463 C CA . GLU A 1 315 ? -22.452 0.526 21.301 1.00 79.31 315 GLU A CA 1
ATOM 2464 C C . GLU A 1 315 ? -22.610 0.414 19.776 1.00 79.31 315 GLU A C 1
ATOM 2466 O O . GLU A 1 315 ? -22.267 1.346 19.062 1.00 79.31 315 GLU A O 1
ATOM 2471 N N . GLY A 1 316 ? -23.286 -0.632 19.286 1.00 66.25 316 GLY A N 1
ATOM 2472 C CA . GLY A 1 316 ? -23.595 -0.781 17.863 1.00 66.25 316 GLY A CA 1
ATOM 2473 C C . GLY A 1 316 ? -22.479 -1.486 17.081 1.00 66.25 316 GLY A C 1
ATOM 2474 O O . GLY A 1 316 ? -21.487 -1.915 17.666 1.00 66.25 316 GLY A O 1
ATOM 2475 N N . PRO A 1 317 ? -22.679 -1.725 15.775 1.00 57.94 317 PRO A N 1
ATOM 2476 C CA . PRO A 1 317 ? -21.695 -2.406 14.942 1.00 57.94 317 PRO A CA 1
ATOM 2477 C C . PRO A 1 317 ? -20.596 -1.430 14.488 1.00 57.94 317 PRO A C 1
ATOM 2479 O O . PRO A 1 317 ? -20.855 -0.618 13.609 1.00 57.94 317 PRO A O 1
ATOM 2482 N N . SER A 1 318 ? -19.387 -1.548 15.042 1.00 61.84 318 SER A N 1
ATOM 2483 C CA . SER A 1 318 ? -18.149 -1.119 14.369 1.00 61.84 318 SER A CA 1
ATOM 2484 C C . SER A 1 318 ? -17.520 -2.352 13.682 1.00 61.84 318 SER A C 1
ATOM 2486 O O . SER A 1 318 ? -17.589 -3.458 14.255 1.00 61.84 318 SER A O 1
ATOM 2488 N N . PRO A 1 319 ? -16.983 -2.235 12.448 1.00 57.25 319 PRO A N 1
ATOM 2489 C CA . PRO A 1 319 ? -16.324 -3.343 11.748 1.00 57.25 319 PRO A CA 1
ATOM 2490 C C . PRO A 1 319 ? -15.223 -3.990 12.600 1.00 57.25 319 PRO A C 1
ATOM 2492 O O . PRO A 1 319 ? -15.180 -5.218 12.735 1.00 57.25 319 PRO A O 1
ATOM 2495 N N . GLU A 1 320 ? -14.434 -3.165 13.284 1.00 60.66 320 GLU A N 1
ATOM 2496 C CA . GLU A 1 320 ? -13.276 -3.558 14.094 1.00 60.66 320 GLU A CA 1
ATOM 2497 C C . GLU A 1 320 ? -13.689 -4.255 15.399 1.00 60.66 320 GLU A C 1
ATOM 2499 O O . GLU A 1 320 ? -13.137 -5.284 15.804 1.00 60.66 320 GLU A O 1
ATOM 2504 N N . THR A 1 321 ? -14.782 -3.781 15.998 1.00 59.06 321 THR A N 1
ATOM 2505 C CA . THR A 1 321 ? -15.402 -4.323 17.220 1.00 59.06 321 THR A CA 1
ATOM 2506 C C . THR A 1 321 ? -15.976 -5.746 17.048 1.00 59.06 321 THR A C 1
ATOM 2508 O O . THR A 1 321 ? -16.265 -6.449 18.025 1.00 59.06 321 THR A O 1
ATOM 2511 N N . THR A 1 322 ? -16.147 -6.236 15.817 1.00 61.31 322 THR A N 1
ATOM 2512 C CA . THR A 1 322 ? -16.939 -7.450 15.543 1.00 61.31 322 THR A CA 1
ATOM 2513 C C . THR A 1 322 ? -16.225 -8.771 15.891 1.00 61.31 322 THR A C 1
ATOM 2515 O O . THR A 1 322 ? -16.891 -9.786 16.145 1.00 61.31 322 THR A O 1
ATOM 2518 N N . TYR A 1 323 ? -14.888 -8.802 15.956 1.00 66.19 323 TYR A N 1
ATOM 2519 C CA . TYR A 1 323 ? -14.137 -10.070 16.002 1.00 66.19 323 TYR A CA 1
ATOM 2520 C C . TYR A 1 323 ? -13.468 -10.398 17.344 1.00 66.19 323 TYR A C 1
ATOM 2522 O O . TYR A 1 323 ? -13.425 -11.581 17.717 1.00 66.19 323 TYR A O 1
ATOM 2530 N N . TYR A 1 324 ? -13.020 -9.397 18.107 1.00 78.06 324 TYR A N 1
ATOM 2531 C CA . TYR A 1 324 ? -12.337 -9.601 19.387 1.00 78.06 324 TYR A CA 1
ATOM 2532 C C . TYR A 1 324 ? -12.900 -8.724 20.500 1.00 78.06 324 TYR A C 1
ATOM 2534 O O . TYR A 1 324 ? -13.083 -7.527 20.349 1.00 78.06 324 TYR A O 1
ATOM 2542 N N . LEU A 1 325 ? -13.152 -9.352 21.651 1.00 89.06 325 LEU A N 1
ATOM 2543 C CA . LEU A 1 325 ? -13.647 -8.678 22.847 1.00 89.06 325 LEU A CA 1
ATOM 2544 C C . LEU A 1 325 ? -12.554 -8.750 23.908 1.00 89.06 325 LEU A C 1
ATOM 2546 O O . LEU A 1 325 ? -12.384 -9.787 24.568 1.00 89.06 325 LEU A O 1
ATOM 2550 N N . PHE A 1 326 ? -11.776 -7.682 24.043 1.00 92.88 326 PHE A N 1
ATOM 2551 C CA . PHE A 1 326 ? -10.677 -7.643 24.999 1.00 92.88 326 PHE A CA 1
ATOM 2552 C C . PHE A 1 326 ? -11.205 -7.434 26.411 1.00 92.88 326 PHE A C 1
ATOM 2554 O O . PHE A 1 326 ? -12.160 -6.700 26.643 1.00 92.88 326 PHE A O 1
ATOM 2561 N N . VAL A 1 327 ? -10.594 -8.101 27.383 1.00 95.38 327 VAL A N 1
ATOM 2562 C CA . VAL A 1 327 ? -10.941 -7.960 28.796 1.00 95.38 327 VAL A CA 1
ATOM 2563 C C . VAL A 1 327 ? -9.836 -7.176 29.475 1.00 95.38 327 VAL A C 1
ATOM 2565 O O . VAL A 1 327 ? -8.683 -7.609 29.460 1.00 95.38 327 VAL A O 1
ATOM 2568 N N . VAL A 1 328 ? -10.193 -6.054 30.093 1.00 96.19 328 VAL A N 1
ATOM 2569 C CA . VAL A 1 328 ? -9.243 -5.136 30.732 1.00 96.19 328 VAL A CA 1
ATOM 2570 C C . VAL A 1 328 ? -9.508 -4.983 32.231 1.00 96.19 328 VAL A C 1
ATOM 2572 O O . VAL A 1 328 ? -10.620 -5.223 32.719 1.00 96.19 328 VAL A O 1
ATOM 2575 N N . SER A 1 329 ? -8.468 -4.619 32.982 1.00 95.44 329 SER A N 1
ATOM 2576 C CA . SER A 1 329 ? -8.578 -4.227 34.391 1.00 95.44 329 SER A CA 1
ATOM 2577 C C . SER A 1 329 ? -9.156 -2.813 34.543 1.00 95.44 329 SER A C 1
ATOM 2579 O O . SER A 1 329 ? -9.385 -2.109 33.561 1.00 95.44 329 SER A O 1
ATOM 2581 N N . ALA A 1 330 ? -9.384 -2.370 35.785 1.00 92.25 330 ALA A N 1
ATOM 2582 C CA . ALA A 1 330 ? -9.788 -0.987 36.055 1.00 92.25 330 ALA A CA 1
ATOM 2583 C C . ALA A 1 330 ? -8.691 0.032 35.683 1.00 92.25 330 ALA A C 1
ATOM 2585 O O . ALA A 1 330 ? -8.987 1.196 35.432 1.00 92.25 330 ALA A O 1
ATOM 2586 N N . GLU A 1 331 ? -7.436 -0.415 35.637 1.00 92.56 331 GLU A N 1
ATOM 2587 C CA . GLU A 1 331 ? -6.252 0.359 35.268 1.00 92.56 331 GLU A CA 1
ATOM 2588 C C . GLU A 1 331 ? -5.899 0.256 33.768 1.00 92.56 331 GLU A C 1
ATOM 2590 O O . GLU A 1 331 ? -4.871 0.795 33.355 1.00 92.56 331 GLU A O 1
ATOM 2595 N N . GLY A 1 332 ? -6.729 -0.428 32.965 1.00 92.50 332 GLY A N 1
ATOM 2596 C CA . GLY A 1 332 ? -6.555 -0.590 31.515 1.00 92.50 332 GLY A CA 1
ATOM 2597 C C . GLY A 1 332 ? -5.616 -1.726 31.092 1.00 92.50 332 GLY A C 1
ATOM 2598 O O . GLY A 1 332 ? -5.294 -1.850 29.914 1.00 92.50 332 GLY A O 1
ATOM 2599 N N . GLU A 1 333 ? -5.163 -2.568 32.024 1.00 96.62 333 GLU A N 1
ATOM 2600 C CA . GLU A 1 333 ? -4.268 -3.690 31.711 1.00 96.62 333 GLU A CA 1
ATOM 2601 C C . GLU A 1 333 ? -5.017 -4.806 30.973 1.00 96.62 333 GLU A C 1
ATOM 2603 O O . GLU A 1 333 ? -6.102 -5.213 31.392 1.00 96.62 333 GLU A O 1
ATOM 2608 N N . LEU A 1 334 ? -4.421 -5.352 29.911 1.00 96.94 334 LEU A N 1
ATOM 2609 C CA . LEU A 1 334 ? -4.981 -6.452 29.126 1.00 96.94 334 LEU A CA 1
ATOM 2610 C C . LEU A 1 334 ? -4.937 -7.778 29.908 1.00 96.94 334 LEU A C 1
ATOM 2612 O O . LEU A 1 334 ? -3.875 -8.391 30.062 1.00 96.94 334 LEU A O 1
ATOM 2616 N N . LEU A 1 335 ? -6.103 -8.249 30.361 1.00 96.50 335 LEU A N 1
ATOM 2617 C CA . LEU A 1 335 ? -6.270 -9.457 31.182 1.00 96.50 335 LEU A CA 1
ATOM 2618 C C . LEU A 1 335 ? -6.604 -10.716 30.376 1.00 96.50 335 LEU A C 1
ATOM 2620 O O . LEU A 1 335 ? -6.287 -11.829 30.809 1.00 96.50 335 LEU A O 1
ATOM 2624 N N . GLY A 1 336 ? -7.316 -10.562 29.260 1.00 95.12 336 GLY A N 1
ATOM 2625 C CA . GLY A 1 336 ? -7.862 -11.687 28.513 1.00 95.12 336 GLY A CA 1
ATOM 2626 C C . GLY A 1 336 ? -8.566 -11.284 27.222 1.00 95.12 336 GLY A C 1
ATOM 2627 O O . GLY A 1 336 ? -8.704 -10.104 26.917 1.00 95.12 336 GLY A O 1
ATOM 2628 N N . VAL A 1 337 ? -9.046 -12.279 26.482 1.00 93.75 337 VAL A N 1
ATOM 2629 C CA . VAL A 1 337 ? -9.904 -12.088 25.305 1.00 93.75 337 VAL A CA 1
ATOM 2630 C C . VAL A 1 337 ? -11.062 -13.082 25.325 1.00 93.75 337 VAL A C 1
ATOM 2632 O O . VAL A 1 337 ? -10.910 -14.231 25.757 1.00 93.75 337 VAL A O 1
ATOM 2635 N N . VAL A 1 338 ? -12.237 -12.653 24.871 1.00 92.00 338 VAL A N 1
ATOM 2636 C CA . VAL A 1 338 ? -13.427 -13.498 24.721 1.00 92.00 338 VAL A CA 1
ATOM 2637 C C . VAL A 1 338 ? -13.838 -13.528 23.256 1.00 92.00 338 VAL A C 1
ATOM 2639 O O . VAL A 1 338 ? -14.072 -12.496 22.641 1.00 92.00 338 VAL A O 1
ATOM 2642 N N . SER A 1 339 ? -13.979 -14.729 22.691 1.00 89.00 339 SER A N 1
ATOM 2643 C CA . SER A 1 339 ? -14.564 -14.864 21.353 1.00 89.00 339 SER A CA 1
ATOM 2644 C C . SER A 1 339 ? -16.082 -14.689 21.400 1.00 89.00 339 SER A C 1
ATOM 2646 O O . SER A 1 339 ? -16.746 -15.201 22.308 1.00 89.00 339 SER A O 1
ATOM 2648 N N . MET A 1 340 ? -16.661 -14.081 20.365 1.00 87.19 340 MET A N 1
ATOM 2649 C CA . MET A 1 340 ? -18.113 -13.908 20.250 1.00 87.19 340 MET A CA 1
ATOM 2650 C C . MET A 1 340 ? -18.878 -15.247 20.334 1.00 87.19 340 MET A C 1
ATOM 2652 O O . MET A 1 340 ? -19.929 -15.352 20.965 1.00 87.19 340 MET A O 1
ATOM 2656 N N . ARG A 1 341 ? -18.295 -16.329 19.801 1.00 88.50 341 ARG A N 1
ATOM 2657 C CA . ARG A 1 341 ? -18.809 -17.704 19.944 1.00 88.50 341 ARG A CA 1
ATOM 2658 C C . ARG A 1 341 ? -18.888 -18.161 21.405 1.00 88.50 341 ARG A C 1
ATOM 2660 O O . ARG A 1 341 ? -19.889 -18.765 21.790 1.00 88.50 341 ARG A O 1
ATOM 2667 N N . ALA A 1 342 ? -17.850 -17.916 22.206 1.00 89.94 342 ALA A N 1
ATOM 2668 C CA . ALA A 1 342 ? -17.861 -18.256 23.630 1.00 89.94 342 ALA A CA 1
ATOM 2669 C C . ALA A 1 342 ? -18.912 -17.425 24.378 1.00 89.94 342 ALA A C 1
ATOM 2671 O O . ALA A 1 342 ? -19.670 -17.974 25.174 1.00 89.94 342 ALA A O 1
ATOM 2672 N N . LEU A 1 343 ? -19.017 -16.134 24.052 1.00 91.06 343 LEU A N 1
ATOM 2673 C CA . LEU A 1 343 ? -19.978 -15.226 24.668 1.00 91.06 343 LEU A CA 1
ATOM 2674 C C . LEU A 1 343 ? -21.438 -15.639 24.406 1.00 91.06 343 LEU A C 1
ATOM 2676 O O . LEU A 1 343 ? -22.222 -15.742 25.345 1.00 91.06 343 LEU A O 1
ATOM 2680 N N . ILE A 1 344 ? -21.798 -15.939 23.152 1.00 91.12 344 ILE A N 1
ATOM 2681 C CA . ILE A 1 344 ? -23.179 -16.283 22.756 1.00 91.12 344 ILE A CA 1
ATOM 2682 C C . ILE A 1 344 ? -23.602 -17.674 23.262 1.00 91.12 344 ILE A C 1
ATOM 2684 O O . ILE A 1 344 ? -24.786 -17.923 23.487 1.00 91.12 344 ILE A O 1
ATOM 2688 N N . THR A 1 345 ? -22.653 -18.599 23.437 1.00 94.19 345 THR A N 1
ATOM 2689 C CA . THR A 1 345 ? -22.944 -19.962 23.924 1.00 94.19 345 THR A CA 1
ATOM 2690 C C . THR A 1 345 ? -22.913 -20.089 25.448 1.00 94.19 345 THR A C 1
ATOM 2692 O O . THR A 1 345 ? -23.420 -21.079 25.989 1.00 94.19 345 THR A O 1
ATOM 2695 N N . ALA A 1 346 ? -22.350 -19.105 26.154 1.00 95.44 346 ALA A N 1
ATOM 2696 C CA . ALA A 1 346 ? -22.338 -19.060 27.608 1.00 95.44 346 ALA A CA 1
ATOM 2697 C C . ALA A 1 346 ? -23.750 -18.857 28.184 1.00 95.44 346 ALA A C 1
ATOM 2699 O O . ALA A 1 346 ? -24.658 -18.323 27.544 1.00 95.44 346 ALA A O 1
ATOM 2700 N N . LYS A 1 347 ? -23.952 -19.271 29.441 1.00 97.38 347 LYS A N 1
ATOM 2701 C CA . LYS A 1 347 ? -25.196 -18.932 30.143 1.00 97.38 347 LYS A CA 1
ATOM 2702 C C . LYS A 1 347 ? -25.203 -17.423 30.414 1.00 97.38 347 LYS A C 1
ATOM 2704 O O . LYS A 1 347 ? -24.166 -16.904 30.818 1.00 97.38 347 LYS A O 1
ATOM 2709 N N . PRO A 1 348 ? -26.362 -16.745 30.334 1.00 97.00 348 PRO A N 1
ATOM 2710 C CA . PRO A 1 348 ? -26.467 -15.302 30.574 1.00 97.00 348 PRO A CA 1
ATOM 2711 C C . PRO A 1 348 ? -25.813 -14.821 31.881 1.00 97.00 348 PRO A C 1
ATOM 2713 O O . PRO A 1 348 ? -25.282 -13.719 31.935 1.00 97.00 348 PRO A O 1
ATOM 2716 N N . SER A 1 349 ? -25.826 -15.653 32.928 1.00 97.19 349 SER A N 1
ATOM 2717 C CA . SER A 1 349 ? -25.277 -15.340 34.252 1.00 97.19 349 SER A CA 1
ATOM 2718 C C . SER A 1 349 ? -23.797 -15.697 34.450 1.00 97.19 349 SER A C 1
ATOM 2720 O O . SER A 1 349 ? -23.281 -15.473 35.541 1.00 97.19 349 SER A O 1
ATOM 2722 N N . THR A 1 350 ? -23.138 -16.336 33.481 1.00 97.62 350 THR A N 1
ATOM 2723 C CA . THR A 1 350 ? -21.715 -16.706 33.579 1.00 97.62 350 THR A CA 1
ATOM 2724 C C . THR A 1 350 ? -20.849 -15.448 33.528 1.00 97.62 350 THR A C 1
ATOM 2726 O O . THR A 1 350 ? -21.155 -14.550 32.748 1.00 97.62 350 THR A O 1
ATOM 2729 N N . LEU A 1 351 ? -19.795 -15.370 34.345 1.00 97.62 351 LEU A N 1
ATOM 2730 C CA . LEU A 1 351 ? -18.877 -14.228 34.347 1.00 97.62 351 LEU A CA 1
ATOM 2731 C C . LEU A 1 351 ? -17.920 -14.280 33.152 1.00 97.62 351 LEU A C 1
ATOM 2733 O O . LEU A 1 351 ? -17.516 -15.359 32.723 1.00 97.62 351 LEU A O 1
ATOM 2737 N N . ILE A 1 352 ? -17.519 -13.109 32.657 1.00 96.75 352 ILE A N 1
ATOM 2738 C CA . ILE A 1 352 ? -16.484 -12.962 31.625 1.00 96.75 352 ILE A CA 1
ATOM 2739 C C . ILE A 1 352 ? -15.167 -13.601 32.087 1.00 96.75 352 ILE A C 1
ATOM 2741 O O . ILE A 1 352 ? -14.546 -14.329 31.315 1.00 96.75 352 ILE A O 1
ATOM 2745 N N . ASP A 1 353 ? -14.795 -13.428 33.360 1.00 96.44 353 ASP A N 1
ATOM 2746 C CA . ASP A 1 353 ? -13.592 -14.033 33.955 1.00 96.44 353 ASP A CA 1
ATOM 2747 C C . ASP A 1 353 ? -13.540 -15.572 33.830 1.00 96.44 353 ASP A C 1
ATOM 2749 O O . ASP A 1 353 ? -12.454 -16.141 33.706 1.00 96.44 353 ASP A O 1
ATOM 2753 N N . ASP A 1 354 ? -14.703 -16.239 33.806 1.00 95.88 354 ASP A N 1
ATOM 2754 C CA . ASP A 1 354 ? -14.814 -17.702 33.711 1.00 95.88 354 ASP A CA 1
ATOM 2755 C C . ASP A 1 354 ? -14.673 -18.227 32.270 1.00 95.88 354 ASP A C 1
ATOM 2757 O O . ASP A 1 354 ? -14.398 -19.413 32.069 1.00 95.88 354 ASP A O 1
ATOM 2761 N N . ILE A 1 355 ? -14.916 -17.379 31.263 1.00 94.94 355 ILE A N 1
ATOM 2762 C CA . ILE A 1 355 ? -14.947 -17.769 29.840 1.00 94.94 355 ILE A CA 1
ATOM 2763 C C . ILE A 1 355 ? -13.830 -17.137 29.005 1.00 94.94 355 ILE A C 1
ATOM 2765 O O . ILE A 1 355 ? -13.652 -17.530 27.851 1.00 94.94 355 ILE A O 1
ATOM 2769 N N . MET A 1 356 ? -13.088 -16.175 29.555 1.00 95.44 356 MET A N 1
ATOM 2770 C CA . MET A 1 356 ? -11.992 -15.517 28.849 1.00 95.44 356 MET A CA 1
ATOM 2771 C C . MET A 1 356 ? -10.739 -16.386 28.752 1.00 95.44 356 MET A C 1
ATOM 2773 O O . MET A 1 356 ? -10.387 -17.142 29.660 1.00 95.44 356 MET A O 1
ATOM 2777 N N . GLN A 1 357 ? -10.013 -16.218 27.652 1.00 94.00 357 GLN A N 1
ATOM 2778 C CA . GLN A 1 357 ? -8.678 -16.768 27.480 1.00 94.00 357 GLN A CA 1
ATOM 2779 C C . GLN A 1 357 ? -7.647 -15.767 28.007 1.00 94.00 357 GLN A C 1
ATOM 2781 O O . GLN A 1 357 ? -7.589 -14.638 27.534 1.00 94.00 357 GLN A O 1
ATOM 2786 N N . ARG A 1 358 ? -6.839 -16.184 28.992 1.00 94.38 358 ARG A N 1
ATOM 2787 C CA . ARG A 1 358 ? -5.825 -15.334 29.652 1.00 94.38 358 ARG A CA 1
ATOM 2788 C C . ARG A 1 358 ? -4.481 -15.288 28.929 1.00 94.38 358 ARG A C 1
ATOM 2790 O O . ARG A 1 358 ? -3.730 -14.334 29.093 1.00 94.38 358 ARG A O 1
ATOM 2797 N N . ASP A 1 359 ? -4.166 -16.329 28.164 1.00 92.62 359 ASP A N 1
ATOM 2798 C CA . ASP A 1 359 ? -2.946 -16.380 27.357 1.00 92.62 359 ASP A CA 1
ATOM 2799 C C . ASP A 1 359 ? -3.185 -15.622 26.047 1.00 92.62 359 ASP A C 1
ATOM 2801 O O . ASP A 1 359 ? -3.483 -16.217 25.008 1.00 92.62 359 ASP A O 1
ATOM 2805 N N . VAL A 1 360 ? -3.205 -14.291 26.161 1.00 93.19 360 VAL A N 1
ATOM 2806 C CA . VAL A 1 360 ? -3.415 -13.371 25.041 1.00 93.19 360 VAL A CA 1
ATOM 2807 C C . VAL A 1 360 ? -2.072 -13.075 24.398 1.00 93.19 360 VAL A C 1
ATOM 2809 O O . VAL A 1 360 ? -1.153 -12.579 25.055 1.00 93.19 360 VAL A O 1
ATOM 2812 N N . ILE A 1 361 ? -1.988 -13.367 23.106 1.00 95.00 361 ILE A N 1
ATOM 2813 C CA . ILE A 1 361 ? -0.885 -12.941 22.254 1.00 95.00 361 ILE A CA 1
ATOM 2814 C C . ILE A 1 361 ? -1.104 -11.458 21.961 1.00 95.00 361 ILE A C 1
ATOM 2816 O O . ILE A 1 361 ? -2.160 -11.093 21.456 1.00 95.00 361 ILE A O 1
ATOM 2820 N N . ALA A 1 362 ? -0.128 -10.632 22.318 1.00 95.88 362 ALA A N 1
ATOM 2821 C CA . ALA A 1 362 ? -0.138 -9.189 22.119 1.00 95.88 362 ALA A CA 1
ATOM 2822 C C . ALA A 1 362 ? 1.206 -8.759 21.526 1.00 95.88 362 ALA A C 1
ATOM 2824 O O . ALA A 1 362 ? 2.210 -9.455 21.724 1.00 95.88 362 ALA A O 1
ATOM 2825 N N . VAL A 1 363 ? 1.208 -7.625 20.836 1.00 97.44 363 VAL A N 1
ATOM 2826 C CA . VAL A 1 363 ? 2.412 -6.965 20.318 1.00 97.44 363 VAL A CA 1
ATOM 2827 C C . VAL A 1 363 ? 2.658 -5.677 21.092 1.00 97.44 363 VAL A C 1
ATOM 2829 O O . VAL A 1 363 ? 1.734 -5.090 21.660 1.00 97.44 363 VAL A O 1
ATOM 2832 N N . HIS A 1 364 ? 3.915 -5.268 21.174 1.00 98.06 364 HIS A N 1
ATOM 2833 C CA . HIS A 1 364 ? 4.280 -3.998 21.776 1.00 98.06 364 HIS A CA 1
ATOM 2834 C C . HIS A 1 364 ? 4.070 -2.862 20.770 1.00 98.06 364 HIS A C 1
ATOM 2836 O O . HIS A 1 364 ? 4.300 -3.049 19.583 1.00 98.06 364 HIS A O 1
ATOM 2842 N N . VAL A 1 365 ? 3.700 -1.670 21.238 1.00 97.25 365 VAL A N 1
ATOM 2843 C CA . VAL A 1 365 ? 3.423 -0.504 20.372 1.00 97.25 365 VAL A CA 1
ATOM 2844 C C . VAL A 1 365 ? 4.586 -0.105 19.451 1.00 97.25 365 VAL A C 1
ATOM 2846 O O . VAL A 1 365 ? 4.374 0.373 18.349 1.00 97.25 365 VAL A O 1
ATOM 2849 N N . ASN A 1 366 ? 5.821 -0.376 19.874 1.00 97.25 366 ASN A N 1
ATOM 2850 C CA . ASN A 1 366 ? 7.032 -0.116 19.082 1.00 97.25 366 ASN A CA 1
ATOM 2851 C C . ASN A 1 366 ? 7.540 -1.348 18.306 1.00 97.25 366 ASN A C 1
ATOM 2853 O O . ASN A 1 366 ? 8.678 -1.328 17.831 1.00 97.25 366 ASN A O 1
ATOM 2857 N N . ASP A 1 367 ? 6.786 -2.452 18.277 1.00 97.31 367 ASP A N 1
ATOM 2858 C CA . ASP A 1 367 ? 7.141 -3.592 17.429 1.00 97.31 367 ASP A CA 1
ATOM 2859 C C . ASP A 1 367 ? 6.974 -3.194 15.961 1.00 97.31 367 ASP A C 1
ATOM 2861 O O . ASP A 1 367 ? 6.056 -2.466 15.605 1.00 97.31 367 ASP A O 1
ATOM 2865 N N . ASP A 1 368 ? 7.880 -3.676 15.121 1.00 95.31 368 ASP A N 1
ATOM 2866 C CA . ASP A 1 368 ? 7.882 -3.428 13.681 1.00 95.31 368 ASP A CA 1
ATOM 2867 C C . ASP A 1 368 ? 6.680 -4.098 12.991 1.00 95.31 368 ASP A C 1
ATOM 2869 O O . ASP A 1 368 ? 6.280 -5.203 13.384 1.00 95.31 368 ASP A O 1
ATOM 2873 N N . GLN A 1 369 ? 6.120 -3.466 11.958 1.00 94.12 369 GLN A N 1
ATOM 2874 C CA . GLN A 1 369 ? 4.942 -3.968 11.246 1.00 94.12 369 GLN A CA 1
ATOM 2875 C C . GLN A 1 369 ? 5.140 -5.383 10.668 1.00 94.12 369 GLN A C 1
ATOM 2877 O O . GLN A 1 369 ? 4.226 -6.212 10.738 1.00 94.12 369 GLN A O 1
ATOM 2882 N N . GLU A 1 370 ? 6.356 -5.751 10.238 1.00 91.31 370 GLU A N 1
ATOM 2883 C CA . GLU A 1 370 ? 6.676 -7.110 9.774 1.00 91.31 370 GLU A CA 1
ATOM 2884 C C . GLU A 1 370 ? 6.522 -8.135 10.916 1.00 91.31 370 GLU A C 1
ATOM 2886 O O . GLU A 1 370 ? 6.062 -9.272 10.729 1.00 91.31 370 GLU A O 1
ATOM 2891 N N . THR A 1 371 ? 6.863 -7.729 12.144 1.00 94.19 371 THR A N 1
ATOM 2892 C CA . THR A 1 371 ? 6.695 -8.555 13.348 1.00 94.19 371 THR A CA 1
ATOM 2893 C C . THR A 1 371 ? 5.217 -8.753 13.668 1.00 94.19 371 THR A C 1
ATOM 2895 O O . THR A 1 371 ? 4.807 -9.882 13.964 1.00 94.19 371 THR A O 1
ATOM 2898 N N . VAL A 1 372 ? 4.411 -7.694 13.567 1.00 95.50 372 VAL A N 1
ATOM 2899 C CA . VAL A 1 372 ? 2.953 -7.752 13.746 1.00 95.50 372 VAL A CA 1
ATOM 2900 C C . VAL A 1 372 ? 2.333 -8.719 12.733 1.00 95.50 372 VAL A C 1
ATOM 2902 O O . VAL A 1 372 ? 1.660 -9.684 13.124 1.00 95.50 372 VAL A O 1
ATOM 2905 N N . ALA A 1 373 ? 2.671 -8.560 11.451 1.00 94.62 373 ALA A N 1
ATOM 2906 C CA . ALA A 1 373 ? 2.231 -9.435 10.369 1.00 94.62 373 ALA A CA 1
ATOM 2907 C C . ALA A 1 373 ? 2.633 -10.901 10.604 1.00 94.62 373 ALA A C 1
ATOM 2909 O O . ALA A 1 373 ? 1.836 -11.833 10.428 1.00 94.62 373 ALA A O 1
ATOM 2910 N N . ALA A 1 374 ? 3.864 -11.144 11.065 1.00 92.56 374 ALA A N 1
ATOM 2911 C CA . ALA A 1 374 ? 4.344 -12.482 11.390 1.00 92.56 374 ALA A CA 1
ATOM 2912 C C . ALA A 1 374 ? 3.566 -13.124 12.551 1.00 92.56 374 ALA A C 1
ATOM 2914 O O . ALA A 1 374 ? 3.302 -14.333 12.509 1.00 92.56 374 ALA A O 1
ATOM 2915 N N . VAL A 1 375 ? 3.186 -12.351 13.575 1.00 95.38 375 VAL A N 1
ATOM 2916 C CA . VAL A 1 375 ? 2.377 -12.819 14.711 1.00 95.38 375 VAL A CA 1
ATOM 2917 C C . VAL A 1 375 ? 0.968 -13.189 14.255 1.00 95.38 375 VAL A C 1
ATOM 2919 O O . VAL A 1 375 ? 0.541 -14.325 14.501 1.00 95.38 375 VAL A O 1
ATOM 2922 N N . ILE A 1 376 ? 0.279 -12.291 13.545 1.00 93.44 376 ILE A N 1
ATOM 2923 C CA . ILE A 1 376 ? -1.070 -12.529 13.009 1.00 93.44 376 ILE A CA 1
ATOM 2924 C C . ILE A 1 376 ? -1.078 -13.781 12.126 1.00 93.44 376 ILE A C 1
ATOM 2926 O O . ILE A 1 376 ? -1.864 -14.704 12.365 1.00 93.44 376 ILE A O 1
ATOM 2930 N N . ARG A 1 377 ? -0.124 -13.897 11.194 1.00 92.81 377 ARG A N 1
ATOM 2931 C CA . ARG A 1 377 ? 0.018 -15.061 10.306 1.00 92.81 377 ARG A CA 1
ATOM 2932 C C . ARG A 1 377 ? 0.283 -16.357 11.070 1.00 92.81 377 ARG A C 1
ATOM 2934 O O . ARG A 1 377 ? -0.353 -17.376 10.798 1.00 92.81 377 ARG A O 1
ATOM 2941 N N . LYS A 1 378 ? 1.220 -16.348 12.026 1.00 93.50 378 LYS A N 1
ATOM 2942 C CA . LYS A 1 378 ? 1.633 -17.543 12.786 1.00 93.50 378 LYS A CA 1
ATOM 2943 C C . LYS A 1 378 ? 0.488 -18.144 13.596 1.00 93.50 378 LYS A C 1
ATOM 2945 O O . LYS A 1 378 ? 0.410 -19.367 13.714 1.00 93.50 378 LYS A O 1
ATOM 2950 N N . TYR A 1 379 ? -0.357 -17.296 14.174 1.00 92.25 379 TYR A N 1
ATOM 2951 C CA . TYR A 1 379 ? -1.455 -17.722 15.040 1.00 92.25 379 TYR A CA 1
ATOM 2952 C C . TYR A 1 379 ? -2.831 -17.662 14.363 1.00 92.25 379 TYR A C 1
ATOM 2954 O O . TYR A 1 379 ? -3.817 -18.048 14.990 1.00 92.25 379 TYR A O 1
ATOM 2962 N N . SER A 1 380 ? -2.890 -17.252 13.090 1.00 91.00 380 SER A N 1
ATOM 2963 C CA . SER A 1 380 ? -4.124 -17.102 12.305 1.00 91.00 380 SER A CA 1
ATOM 2964 C C . SER A 1 380 ? -5.160 -16.229 13.021 1.00 91.00 380 SER A C 1
ATOM 2966 O O . SER A 1 380 ? -6.322 -16.615 13.166 1.00 91.00 380 SER A O 1
ATOM 2968 N N . LEU A 1 381 ? -4.700 -15.090 13.539 1.00 90.50 381 LEU A N 1
ATOM 2969 C CA . LEU A 1 381 ? -5.547 -14.112 14.219 1.00 90.50 381 LEU A CA 1
ATOM 2970 C C . LEU A 1 381 ? -6.262 -13.237 13.179 1.00 90.50 381 LEU A C 1
ATOM 2972 O O . LEU A 1 381 ? -5.747 -13.054 12.084 1.00 90.50 381 LEU A O 1
ATOM 2976 N N . LEU A 1 382 ? -7.439 -12.710 13.520 1.00 88.38 382 LEU A N 1
ATOM 2977 C CA . LEU A 1 382 ? -8.119 -11.672 12.721 1.00 88.38 382 LEU A CA 1
ATOM 2978 C C . LEU A 1 382 ? -7.716 -10.251 13.157 1.00 88.38 382 LEU A C 1
ATOM 2980 O O . LEU A 1 382 ? -8.243 -9.277 12.650 1.00 88.38 382 LEU A O 1
ATOM 2984 N N . GLY A 1 383 ? -6.845 -10.160 14.158 1.00 89.62 383 GLY A N 1
ATOM 2985 C CA . GLY A 1 383 ? -6.382 -8.928 14.767 1.00 89.62 383 GLY A CA 1
ATOM 2986 C C . GLY A 1 383 ? -5.587 -9.231 16.036 1.00 89.62 383 GLY A C 1
ATOM 2987 O O . GLY A 1 383 ? -5.752 -10.296 16.650 1.00 89.62 383 GLY A O 1
ATOM 2988 N N . VAL A 1 384 ? -4.684 -8.333 16.412 1.00 93.38 384 VAL A N 1
ATOM 2989 C CA . VAL A 1 384 ? -3.784 -8.501 17.559 1.00 93.38 384 VAL A CA 1
ATOM 2990 C C . VAL A 1 384 ? -3.793 -7.246 18.435 1.00 93.38 384 VAL A C 1
ATOM 2992 O O . VAL A 1 384 ? -3.649 -6.145 17.914 1.00 93.38 384 VAL A O 1
ATOM 2995 N N . PRO A 1 385 ? -3.965 -7.377 19.764 1.00 95.19 385 PRO A N 1
ATOM 2996 C CA . PRO A 1 385 ? -3.945 -6.223 20.650 1.00 95.19 385 PRO A CA 1
ATOM 2997 C C . PRO A 1 385 ? -2.540 -5.630 20.750 1.00 95.19 385 PRO A C 1
ATOM 2999 O O . PRO A 1 385 ? -1.554 -6.363 20.917 1.00 95.19 385 PRO A O 1
ATOM 3002 N N . VAL A 1 386 ? -2.485 -4.303 20.737 1.00 96.62 386 VAL A N 1
ATOM 3003 C CA . VAL A 1 386 ? -1.274 -3.505 20.919 1.00 96.62 386 VAL A CA 1
ATOM 3004 C C . VAL A 1 386 ? -1.210 -3.005 22.356 1.00 96.62 386 VAL A C 1
ATOM 3006 O O . VAL A 1 386 ? -2.194 -2.495 22.902 1.00 96.62 386 VAL A O 1
ATOM 3009 N N . VAL A 1 387 ? -0.054 -3.187 22.998 1.00 97.56 387 VAL A N 1
ATOM 3010 C CA . VAL A 1 387 ? 0.151 -2.814 24.401 1.00 97.56 387 VAL A CA 1
ATOM 3011 C C . VAL A 1 387 ? 1.414 -1.990 24.641 1.00 97.56 387 VAL A C 1
ATOM 3013 O O . VAL A 1 387 ? 2.390 -2.082 23.894 1.00 97.56 387 VAL A O 1
ATOM 3016 N N . ASP A 1 388 ? 1.408 -1.223 25.732 1.00 96.31 388 ASP A N 1
ATOM 3017 C CA . ASP A 1 388 ? 2.588 -0.521 26.253 1.00 96.31 388 ASP A CA 1
ATOM 3018 C C . ASP A 1 388 ? 3.481 -1.421 27.141 1.00 96.31 388 ASP A C 1
ATOM 3020 O O . ASP A 1 388 ? 3.173 -2.587 27.421 1.00 96.31 388 ASP A O 1
ATOM 3024 N N . ASP A 1 389 ? 4.572 -0.847 27.664 1.00 96.31 389 ASP A N 1
ATOM 3025 C CA . ASP A 1 389 ? 5.491 -1.494 28.617 1.00 96.31 389 ASP A CA 1
ATOM 3026 C C . ASP A 1 389 ? 4.799 -2.032 29.892 1.00 96.31 389 ASP A C 1
ATOM 3028 O O . ASP A 1 389 ? 5.308 -2.945 30.550 1.00 96.31 389 ASP A O 1
ATOM 3032 N N . ASN A 1 390 ? 3.638 -1.479 30.262 1.00 95.62 390 ASN A N 1
ATOM 3033 C CA . ASN A 1 390 ? 2.848 -1.867 31.432 1.00 95.62 390 ASN A CA 1
ATOM 3034 C C . ASN A 1 390 ? 1.700 -2.829 31.082 1.00 95.62 390 ASN A C 1
ATOM 3036 O O . ASN A 1 390 ? 0.868 -3.114 31.943 1.00 95.62 390 ASN A O 1
ATOM 3040 N N . ARG A 1 391 ? 1.644 -3.347 29.846 1.00 95.06 391 ARG A N 1
ATOM 3041 C CA . ARG A 1 391 ? 0.543 -4.170 29.314 1.00 95.06 391 ARG A CA 1
ATOM 3042 C C . ARG A 1 391 ? -0.822 -3.470 29.284 1.00 95.06 391 ARG A C 1
ATOM 3044 O O . ARG A 1 391 ? -1.854 -4.150 29.304 1.00 95.06 391 ARG A O 1
ATOM 3051 N N . ARG A 1 392 ? -0.861 -2.142 29.228 1.00 96.94 392 ARG A N 1
ATOM 3052 C CA . ARG A 1 392 ? -2.103 -1.409 28.961 1.00 96.94 392 ARG A CA 1
ATOM 3053 C C . ARG A 1 392 ? -2.495 -1.591 27.508 1.00 96.94 392 ARG A C 1
ATOM 3055 O O . ARG A 1 392 ? -1.634 -1.487 26.642 1.00 96.94 392 ARG A O 1
ATOM 3062 N N . LEU A 1 393 ? -3.767 -1.887 27.266 1.00 95.69 393 LEU A N 1
ATOM 3063 C CA . LEU A 1 393 ? -4.309 -1.975 25.914 1.00 95.69 393 LEU A CA 1
ATOM 3064 C C . LEU A 1 393 ? -4.400 -0.564 25.328 1.00 95.69 393 LEU A C 1
ATOM 3066 O O . LEU A 1 393 ? -5.062 0.285 25.923 1.00 95.69 393 LEU A O 1
ATOM 3070 N N . LEU A 1 394 ? -3.717 -0.333 24.209 1.00 95.06 394 LEU A N 1
ATOM 3071 C CA . LEU A 1 394 ? -3.741 0.944 23.490 1.00 95.06 394 LEU A CA 1
ATOM 3072 C C . LEU A 1 394 ? -4.659 0.894 22.268 1.00 95.06 394 LEU A C 1
ATOM 3074 O O . LEU A 1 394 ? -5.339 1.869 21.987 1.00 95.06 394 LEU A O 1
ATOM 3078 N N . GLY A 1 395 ? -4.704 -0.254 21.596 1.00 93.25 395 GLY A N 1
ATOM 3079 C CA . GLY A 1 395 ? -5.470 -0.453 20.372 1.00 93.25 395 GLY A CA 1
ATOM 3080 C C . GLY A 1 395 ? -5.325 -1.882 19.865 1.00 93.25 395 GLY A C 1
ATOM 3081 O O . GLY A 1 395 ? -4.921 -2.788 20.614 1.00 93.25 395 GLY A O 1
ATOM 3082 N N . MET A 1 396 ? -5.630 -2.099 18.594 1.00 93.31 396 MET A N 1
ATOM 3083 C CA . MET A 1 396 ? -5.358 -3.354 17.900 1.00 93.31 396 MET A CA 1
ATOM 3084 C C . MET A 1 396 ? -4.938 -3.106 16.455 1.00 93.31 396 MET A C 1
ATOM 3086 O O . MET A 1 396 ? -5.271 -2.077 15.897 1.00 93.31 396 MET A O 1
ATOM 3090 N N . VAL A 1 397 ? -4.232 -4.066 15.865 1.00 93.69 397 VAL A N 1
ATOM 3091 C CA . VAL A 1 397 ? -3.992 -4.106 14.413 1.00 93.69 397 VAL A CA 1
ATOM 3092 C C . VAL A 1 397 ? -4.880 -5.193 13.828 1.00 93.69 397 VAL A C 1
ATOM 3094 O O . VAL A 1 397 ? -4.936 -6.290 14.411 1.00 93.69 397 VAL A O 1
ATOM 3097 N N . THR A 1 398 ? -5.582 -4.915 12.733 1.00 90.50 398 THR A N 1
ATOM 3098 C CA . THR A 1 398 ? -6.489 -5.872 12.091 1.00 90.50 398 THR A CA 1
ATOM 3099 C C . THR A 1 398 ? -5.738 -6.794 11.122 1.00 90.50 398 THR A C 1
ATOM 3101 O O . THR A 1 398 ? -4.515 -6.741 10.982 1.00 90.50 398 THR A O 1
ATOM 3104 N N . VAL A 1 399 ? -6.433 -7.772 10.537 1.00 90.56 399 VAL A N 1
ATOM 3105 C CA . VAL A 1 399 ? -5.811 -8.671 9.549 1.00 90.56 399 VAL A CA 1
ATOM 3106 C C . VAL A 1 399 ? -5.763 -8.038 8.163 1.00 90.56 399 VAL A C 1
ATOM 3108 O O . VAL A 1 399 ? -4.881 -8.397 7.390 1.00 90.56 399 VAL A O 1
ATOM 3111 N N . ASP A 1 400 ? -6.702 -7.149 7.870 1.00 87.00 400 ASP A N 1
ATOM 3112 C CA . ASP A 1 400 ? -6.824 -6.350 6.659 1.00 87.00 400 ASP A CA 1
ATOM 3113 C C . ASP A 1 400 ? -5.622 -5.417 6.515 1.00 87.00 400 ASP A C 1
ATOM 3115 O O . ASP A 1 400 ? -4.865 -5.628 5.571 1.00 87.00 400 ASP A O 1
ATOM 3119 N N . ASP A 1 401 ? -5.309 -4.589 7.516 1.00 87.62 401 ASP A N 1
ATOM 3120 C CA . ASP A 1 401 ? -4.112 -3.719 7.498 1.00 87.62 401 ASP A CA 1
ATOM 3121 C C . ASP A 1 401 ? -2.828 -4.543 7.315 1.00 87.62 401 ASP A C 1
ATOM 3123 O O . ASP A 1 401 ? -1.885 -4.176 6.617 1.00 87.62 401 ASP A O 1
ATOM 3127 N N . VAL A 1 402 ? -2.778 -5.742 7.912 1.00 89.50 402 VAL A N 1
ATOM 3128 C CA . VAL A 1 402 ? -1.636 -6.650 7.745 1.00 89.50 402 VAL A CA 1
ATOM 3129 C C . VAL A 1 402 ? -1.515 -7.203 6.323 1.00 89.50 402 VAL A C 1
ATOM 3131 O O . VAL A 1 402 ? -0.404 -7.553 5.911 1.00 89.50 402 VAL A O 1
ATOM 3134 N N . LEU A 1 403 ? -2.609 -7.344 5.571 1.00 88.62 403 LEU A N 1
ATOM 3135 C CA . LEU A 1 403 ? -2.521 -7.736 4.162 1.00 88.62 403 LEU A CA 1
ATOM 3136 C C . LEU A 1 403 ? -1.807 -6.655 3.349 1.00 88.62 403 LEU A C 1
ATOM 3138 O O . LEU A 1 403 ? -0.968 -7.013 2.516 1.00 88.62 403 LEU A O 1
ATOM 3142 N N . ASP A 1 404 ? -2.061 -5.385 3.651 1.00 84.88 404 ASP A N 1
ATOM 3143 C CA . ASP A 1 404 ? -1.406 -4.254 2.997 1.00 84.88 404 ASP A CA 1
ATOM 3144 C C . ASP A 1 404 ? 0.056 -4.144 3.413 1.00 84.88 404 ASP A C 1
ATOM 3146 O O . ASP A 1 404 ? 0.929 -4.162 2.544 1.00 84.88 404 ASP A O 1
ATOM 3150 N N . VAL A 1 405 ? 0.360 -4.272 4.709 1.00 88.31 405 VAL A N 1
ATOM 3151 C CA . VAL A 1 405 ? 1.746 -4.385 5.202 1.00 88.31 405 VAL A CA 1
ATOM 3152 C C . VAL A 1 405 ? 2.505 -5.505 4.481 1.00 88.31 405 VAL A C 1
ATOM 3154 O O . VAL A 1 405 ? 3.647 -5.328 4.067 1.00 88.31 405 VAL A O 1
ATOM 3157 N N . ILE A 1 406 ? 1.899 -6.681 4.276 1.00 87.31 406 ILE A N 1
ATOM 3158 C CA . ILE A 1 406 ? 2.560 -7.778 3.550 1.00 87.31 406 ILE A CA 1
ATOM 3159 C C . ILE A 1 406 ? 2.856 -7.385 2.097 1.00 87.31 406 ILE A C 1
ATOM 3161 O O . ILE A 1 406 ? 3.916 -7.752 1.577 1.00 87.31 406 ILE A O 1
ATOM 3165 N N . HIS A 1 407 ? 1.938 -6.695 1.421 1.00 84.12 407 HIS A N 1
ATOM 3166 C CA . HIS A 1 407 ? 2.157 -6.216 0.058 1.00 84.12 407 HIS A CA 1
ATOM 3167 C C . HIS A 1 407 ? 3.251 -5.151 -0.001 1.00 84.12 407 HIS A C 1
ATOM 3169 O O . HIS A 1 407 ? 4.135 -5.253 -0.856 1.00 84.12 407 HIS A O 1
ATOM 3175 N N . GLU A 1 408 ? 3.228 -4.188 0.913 1.00 81.81 408 GLU A N 1
ATOM 3176 C CA . GLU A 1 408 ? 4.220 -3.126 1.025 1.00 81.81 408 GLU A CA 1
ATOM 3177 C C . GLU A 1 408 ? 5.621 -3.670 1.287 1.00 81.81 408 GLU A C 1
ATOM 3179 O O . GLU A 1 408 ? 6.533 -3.373 0.518 1.00 81.81 408 GLU A O 1
ATOM 3184 N N . GLU A 1 409 ? 5.782 -4.523 2.300 1.00 83.44 409 GLU A N 1
ATOM 3185 C CA . GLU A 1 409 ? 7.061 -5.156 2.643 1.00 83.44 409 GLU A CA 1
ATOM 3186 C C . GLU A 1 409 ? 7.582 -5.997 1.472 1.00 83.44 409 GLU A C 1
ATOM 3188 O O . GLU A 1 409 ? 8.756 -5.942 1.110 1.00 83.44 409 GLU A O 1
ATOM 3193 N N . THR A 1 410 ? 6.693 -6.725 0.785 1.00 82.38 410 THR A N 1
ATOM 3194 C CA . THR A 1 410 ? 7.076 -7.501 -0.404 1.00 82.38 410 THR A CA 1
ATOM 3195 C C . THR A 1 410 ? 7.533 -6.590 -1.548 1.00 82.38 410 THR A C 1
ATOM 3197 O O . THR A 1 410 ? 8.505 -6.902 -2.244 1.00 82.38 410 THR A O 1
ATOM 3200 N N . ALA A 1 411 ? 6.833 -5.479 -1.787 1.00 79.62 411 ALA A N 1
ATOM 3201 C CA . ALA A 1 411 ? 7.204 -4.507 -2.810 1.00 79.62 411 ALA A CA 1
ATOM 3202 C C . ALA A 1 411 ? 8.538 -3.827 -2.469 1.00 79.62 411 ALA A C 1
ATOM 3204 O O . ALA A 1 411 ? 9.387 -3.658 -3.353 1.00 79.62 411 ALA A O 1
ATOM 3205 N N . GLU A 1 412 ? 8.747 -3.498 -1.196 1.00 77.56 412 GLU A N 1
ATOM 3206 C CA . GLU A 1 412 ? 9.982 -2.929 -0.677 1.00 77.56 412 GLU A CA 1
ATOM 3207 C C . GLU A 1 412 ? 11.160 -3.900 -0.867 1.00 77.56 412 GLU A C 1
ATOM 3209 O O . GLU A 1 412 ? 12.164 -3.543 -1.495 1.00 77.56 412 GLU A O 1
ATOM 3214 N N . ASP A 1 413 ? 11.012 -5.156 -0.443 1.00 76.38 413 ASP A N 1
ATOM 3215 C CA . ASP A 1 413 ? 12.007 -6.222 -0.600 1.00 76.38 413 ASP A CA 1
ATOM 3216 C C . ASP A 1 413 ? 12.396 -6.441 -2.069 1.00 76.38 413 ASP A C 1
ATOM 3218 O O . ASP A 1 413 ? 13.583 -6.527 -2.418 1.00 76.38 413 ASP A O 1
ATOM 3222 N N . ILE A 1 414 ? 11.408 -6.497 -2.972 1.00 77.12 414 ILE A N 1
ATOM 3223 C CA . ILE A 1 414 ? 11.648 -6.621 -4.417 1.00 77.12 414 ILE A CA 1
ATOM 3224 C C . ILE A 1 414 ? 12.423 -5.407 -4.933 1.00 77.12 414 ILE A C 1
ATOM 3226 O O . ILE A 1 414 ? 13.394 -5.566 -5.685 1.00 77.12 414 ILE A O 1
ATOM 3230 N N . SER A 1 415 ? 12.013 -4.203 -4.535 1.00 73.62 415 SER A N 1
ATOM 3231 C CA . SER A 1 415 ? 12.644 -2.956 -4.959 1.00 73.62 415 SER A CA 1
ATOM 3232 C C . SER A 1 415 ? 14.116 -2.912 -4.546 1.00 73.62 415 SER A C 1
ATOM 3234 O O . SER A 1 415 ? 15.005 -2.680 -5.373 1.00 73.62 415 SER A O 1
ATOM 3236 N N . HIS A 1 416 ? 14.410 -3.226 -3.288 1.00 71.62 416 HIS A N 1
ATOM 3237 C CA . HIS A 1 416 ? 15.781 -3.279 -2.788 1.00 71.62 416 HIS A CA 1
ATOM 3238 C C . HIS A 1 416 ? 16.615 -4.381 -3.447 1.00 71.62 416 HIS A C 1
ATOM 3240 O O . HIS A 1 416 ? 17.793 -4.166 -3.754 1.00 71.62 416 HIS A O 1
ATOM 3246 N N . THR A 1 417 ? 16.017 -5.542 -3.730 1.00 70.38 417 THR A N 1
ATOM 3247 C CA . THR A 1 417 ? 16.694 -6.659 -4.411 1.00 70.38 417 THR A CA 1
ATOM 3248 C C . THR A 1 417 ? 17.191 -6.259 -5.802 1.00 70.38 417 THR A C 1
ATOM 3250 O O . THR A 1 417 ? 18.266 -6.688 -6.228 1.00 70.38 417 THR A O 1
ATOM 3253 N N . VAL A 1 418 ? 16.444 -5.414 -6.515 1.00 73.00 418 VAL A N 1
ATOM 3254 C CA . VAL A 1 418 ? 16.775 -4.978 -7.883 1.00 73.00 418 VAL A CA 1
ATOM 3255 C C . VAL A 1 418 ? 17.536 -3.641 -7.907 1.00 73.00 418 VAL A C 1
ATOM 3257 O O . VAL A 1 418 ? 18.119 -3.280 -8.932 1.00 73.00 418 VAL A O 1
ATOM 3260 N N . GLY A 1 419 ? 17.622 -2.932 -6.778 1.00 67.69 419 GLY A N 1
ATOM 3261 C CA . GLY A 1 419 ? 18.291 -1.634 -6.681 1.00 67.69 419 GLY A CA 1
ATOM 3262 C C . GLY A 1 419 ? 17.424 -0.487 -7.203 1.00 67.69 419 GLY A C 1
ATOM 3263 O O . GLY A 1 419 ? 17.866 0.302 -8.044 1.00 67.69 419 GLY A O 1
ATOM 3264 N N . THR A 1 420 ? 16.187 -0.413 -6.722 1.00 66.19 420 THR A N 1
ATOM 3265 C CA . THR A 1 420 ? 15.241 0.698 -6.910 1.00 66.19 420 THR A CA 1
ATOM 3266 C C . THR A 1 420 ? 14.716 1.173 -5.549 1.00 66.19 420 THR A C 1
ATOM 3268 O O . THR A 1 420 ? 14.957 0.516 -4.535 1.00 66.19 420 THR A O 1
ATOM 3271 N N . MET A 1 421 ? 14.041 2.323 -5.487 1.00 61.06 421 MET A N 1
ATOM 3272 C CA . MET A 1 421 ? 13.367 2.813 -4.266 1.00 61.06 421 MET A CA 1
ATOM 3273 C C . MET A 1 421 ? 11.847 2.551 -4.328 1.00 61.06 421 MET A C 1
ATOM 3275 O O . MET A 1 421 ? 11.307 2.505 -5.431 1.00 61.06 421 MET A O 1
ATOM 3279 N N . LYS A 1 422 ? 11.158 2.408 -3.176 1.00 53.12 422 LYS A N 1
ATOM 3280 C CA . LYS A 1 422 ? 9.680 2.241 -3.081 1.00 53.12 422 LYS A CA 1
ATOM 3281 C C . LYS A 1 422 ? 8.951 3.365 -3.842 1.00 53.12 422 LYS A C 1
ATOM 3283 O O . LYS A 1 422 ? 8.067 3.105 -4.650 1.00 53.12 422 LYS A O 1
ATOM 3288 N N . GLU A 1 423 ? 9.456 4.593 -3.720 1.00 51.00 423 GLU A N 1
ATOM 3289 C CA . GLU A 1 423 ? 8.982 5.794 -4.432 1.00 51.00 423 GLU A CA 1
ATOM 3290 C C . GLU A 1 423 ? 9.148 5.745 -5.968 1.00 51.00 423 GLU A C 1
ATOM 3292 O O . GLU A 1 423 ? 8.528 6.532 -6.676 1.00 51.00 423 GLU A O 1
ATOM 3297 N N . ASP A 1 424 ? 9.967 4.839 -6.523 1.00 48.53 424 ASP A N 1
ATOM 3298 C CA . ASP A 1 424 ? 10.081 4.656 -7.981 1.00 48.53 424 ASP A CA 1
ATOM 3299 C C . ASP A 1 424 ? 8.934 3.797 -8.555 1.00 48.53 424 ASP A C 1
ATOM 3301 O O . ASP A 1 424 ? 8.779 3.724 -9.781 1.00 48.53 424 ASP A O 1
ATOM 3305 N N . VAL A 1 425 ? 8.198 3.088 -7.688 1.00 48.28 425 VAL A N 1
ATOM 3306 C CA . VAL A 1 425 ? 7.136 2.133 -8.047 1.00 48.28 425 VAL A CA 1
ATOM 3307 C C . VAL A 1 425 ? 5.771 2.817 -8.097 1.00 48.28 425 VAL A C 1
ATOM 3309 O O . VAL A 1 425 ? 4.946 2.446 -8.933 1.00 48.28 425 VAL A O 1
ATOM 3312 N N . THR A 1 426 ? 5.554 3.856 -7.289 1.00 51.03 426 THR A N 1
ATOM 3313 C CA . THR A 1 426 ? 4.335 4.661 -7.360 1.00 51.03 426 THR A CA 1
ATOM 3314 C C . THR A 1 426 ? 4.313 5.436 -8.681 1.00 51.03 426 THR A C 1
ATOM 3316 O O . THR A 1 426 ? 5.274 6.095 -9.090 1.00 51.03 426 THR A O 1
ATOM 3319 N N . HIS A 1 427 ? 3.201 5.337 -9.415 1.00 51.34 427 HIS A N 1
ATOM 3320 C CA . HIS A 1 427 ? 3.034 5.911 -10.757 1.00 51.34 427 HIS A CA 1
ATOM 3321 C C . HIS A 1 427 ? 3.067 7.458 -10.803 1.00 51.34 427 HIS A C 1
ATOM 3323 O O . HIS A 1 427 ? 2.847 8.054 -11.862 1.00 51.34 427 HIS A O 1
ATOM 3329 N N . THR A 1 428 ? 3.379 8.110 -9.683 1.00 52.25 428 THR A N 1
ATOM 3330 C CA . THR A 1 428 ? 3.397 9.560 -9.477 1.00 52.25 428 THR A CA 1
ATOM 3331 C C . THR A 1 428 ? 4.791 10.181 -9.637 1.00 52.25 428 THR A C 1
ATOM 3333 O O . THR A 1 428 ? 4.897 11.388 -9.878 1.00 52.25 428 THR A O 1
ATOM 3336 N N . ALA A 1 429 ? 5.874 9.394 -9.581 1.00 60.09 429 ALA A N 1
ATOM 3337 C CA . ALA A 1 429 ? 7.233 9.930 -9.642 1.00 60.09 429 ALA A CA 1
ATOM 3338 C C . ALA A 1 429 ? 7.597 10.499 -11.026 1.00 60.09 429 ALA A C 1
ATOM 3340 O O . ALA A 1 429 ? 7.413 9.884 -12.084 1.00 60.09 429 ALA A O 1
ATOM 3341 N N . SER A 1 430 ? 8.203 11.689 -11.038 1.00 73.62 430 SER A N 1
ATOM 3342 C CA . SER A 1 430 ? 8.701 12.289 -12.276 1.00 73.62 430 SER A CA 1
ATOM 3343 C C . SER A 1 430 ? 9.860 11.464 -12.865 1.00 73.62 430 SER A C 1
ATOM 3345 O O . SER A 1 430 ? 10.675 10.912 -12.119 1.00 73.62 430 SER A O 1
ATOM 3347 N N . PRO A 1 431 ? 10.056 11.450 -14.202 1.00 79.62 431 PRO A N 1
ATOM 3348 C CA . PRO A 1 431 ? 11.169 10.720 -14.820 1.00 79.62 431 PRO A CA 1
ATOM 3349 C C . PRO A 1 431 ? 12.556 11.102 -14.279 1.00 79.62 431 PRO A C 1
ATOM 3351 O O . PRO A 1 431 ? 13.500 10.320 -14.375 1.00 79.62 431 PRO A O 1
ATOM 3354 N N . LEU A 1 432 ? 12.696 12.319 -13.739 1.00 80.25 432 LEU A N 1
ATOM 3355 C CA . LEU A 1 432 ? 13.940 12.801 -13.151 1.00 80.25 432 LEU A CA 1
ATOM 3356 C C . LEU A 1 432 ? 14.187 12.218 -11.753 1.00 80.25 432 LEU A C 1
ATOM 3358 O O . LEU A 1 432 ? 15.315 11.812 -11.481 1.00 80.25 432 LEU A O 1
ATOM 3362 N N . GLN A 1 433 ? 13.162 12.157 -10.897 1.00 76.44 433 GLN A N 1
ATOM 3363 C CA . GLN A 1 433 ? 13.257 11.519 -9.577 1.00 76.44 433 GLN A CA 1
ATOM 3364 C C . GLN A 1 433 ? 13.628 10.042 -9.732 1.00 76.44 433 GLN A C 1
ATOM 3366 O O . GLN A 1 433 ? 14.645 9.615 -9.185 1.00 76.44 433 GLN A O 1
ATOM 3371 N N . ALA A 1 434 ? 12.937 9.333 -10.630 1.00 76.56 434 ALA A N 1
ATOM 3372 C CA . ALA A 1 434 ? 13.226 7.931 -10.922 1.00 76.56 434 ALA A CA 1
ATOM 3373 C C . ALA A 1 434 ? 14.659 7.696 -11.436 1.00 76.56 434 ALA A C 1
ATOM 3375 O O . ALA A 1 434 ? 15.310 6.695 -11.130 1.00 76.56 434 ALA A O 1
ATOM 3376 N N . ALA A 1 435 ? 15.197 8.623 -12.236 1.00 81.38 435 ALA A N 1
ATOM 3377 C CA . ALA A 1 435 ? 16.583 8.532 -12.688 1.00 81.38 435 ALA A CA 1
ATOM 3378 C C . ALA A 1 435 ? 17.583 8.726 -11.535 1.00 81.38 435 ALA A C 1
ATOM 3380 O O . ALA A 1 435 ? 18.603 8.036 -11.494 1.00 81.38 435 ALA A O 1
ATOM 3381 N N . LEU A 1 436 ? 17.309 9.651 -10.611 1.00 79.50 436 LEU A N 1
ATOM 3382 C CA . LEU A 1 436 ? 18.178 9.935 -9.468 1.00 79.50 436 LEU A CA 1
ATOM 3383 C C . LEU A 1 436 ? 18.218 8.770 -8.471 1.00 79.50 436 LEU A C 1
ATOM 3385 O O . LEU A 1 436 ? 19.321 8.398 -8.063 1.00 79.50 436 LEU A O 1
ATOM 3389 N N . GLY A 1 437 ? 17.072 8.149 -8.168 1.00 74.00 437 GLY A N 1
ATOM 3390 C CA . GLY A 1 437 ? 16.999 6.944 -7.329 1.00 74.00 437 GLY A CA 1
ATOM 3391 C C . GLY A 1 437 ? 17.858 5.805 -7.887 1.00 74.00 437 GLY A C 1
ATOM 3392 O O . GLY A 1 437 ? 18.714 5.242 -7.200 1.00 74.00 437 GLY A O 1
ATOM 3393 N N . ARG A 1 438 ? 17.761 5.551 -9.197 1.00 78.94 438 ARG A N 1
ATOM 3394 C CA . ARG A 1 438 ? 18.541 4.501 -9.883 1.00 78.94 438 ARG A CA 1
ATOM 3395 C C . ARG A 1 438 ? 20.039 4.792 -9.973 1.00 78.94 438 ARG A C 1
ATOM 3397 O O . ARG A 1 438 ? 20.844 3.861 -9.937 1.00 78.94 438 ARG A O 1
ATOM 3404 N N . ILE A 1 439 ? 20.453 6.056 -10.118 1.00 82.12 439 ILE A N 1
ATOM 3405 C CA . ILE A 1 439 ? 21.879 6.422 -10.237 1.00 82.12 439 ILE A CA 1
ATOM 3406 C C . ILE A 1 439 ? 22.666 6.027 -8.982 1.00 82.12 439 ILE A C 1
ATOM 3408 O O . ILE A 1 439 ? 23.809 5.577 -9.109 1.00 82.12 439 ILE A O 1
ATOM 3412 N N . ALA A 1 440 ? 22.066 6.162 -7.796 1.00 74.50 440 ALA A N 1
ATOM 3413 C CA . ALA A 1 440 ? 22.701 5.766 -6.542 1.00 74.50 440 ALA A CA 1
ATOM 3414 C C . ALA A 1 440 ? 23.078 4.273 -6.551 1.00 74.50 440 ALA A C 1
ATOM 3416 O O . ALA A 1 440 ? 24.217 3.921 -6.240 1.00 74.50 440 ALA A O 1
ATOM 3417 N N . TRP A 1 441 ? 22.173 3.409 -7.016 1.00 75.75 441 TRP A N 1
ATOM 3418 C CA . TRP A 1 441 ? 22.414 1.968 -7.137 1.00 75.75 441 TRP A CA 1
ATOM 3419 C C . TRP A 1 441 ? 23.370 1.608 -8.275 1.00 75.75 441 TRP A C 1
ATOM 3421 O O . TRP A 1 441 ? 24.286 0.801 -8.090 1.00 75.75 441 TRP A O 1
ATOM 3431 N N . LEU A 1 442 ? 23.236 2.266 -9.432 1.00 82.31 442 LEU A N 1
ATOM 3432 C CA . LEU A 1 442 ? 24.140 2.089 -10.574 1.00 82.31 442 LEU A CA 1
ATOM 3433 C C . LEU A 1 442 ? 25.602 2.374 -10.210 1.00 82.31 442 LEU A C 1
ATOM 3435 O O . LEU A 1 442 ? 26.504 1.737 -10.761 1.00 82.31 442 LEU A O 1
ATOM 3439 N N . ALA A 1 443 ? 25.860 3.296 -9.279 1.00 83.81 443 ALA A N 1
ATOM 3440 C CA . ALA A 1 443 ? 27.210 3.594 -8.815 1.00 83.81 443 ALA A CA 1
ATOM 3441 C C . ALA A 1 443 ? 27.920 2.349 -8.251 1.00 83.81 443 ALA A C 1
ATOM 3443 O O . ALA A 1 443 ? 29.097 2.134 -8.551 1.00 83.81 443 ALA A O 1
ATOM 3444 N N . THR A 1 444 ? 27.212 1.490 -7.511 1.00 81.69 444 THR A N 1
ATOM 3445 C CA . THR A 1 444 ? 27.762 0.248 -6.939 1.00 81.69 444 THR A CA 1
ATOM 3446 C C . THR A 1 444 ? 28.210 -0.718 -8.036 1.00 81.69 444 THR A C 1
ATOM 3448 O O . THR A 1 444 ? 29.352 -1.193 -8.026 1.00 81.69 444 THR A O 1
ATOM 3451 N N . SER A 1 445 ? 27.362 -0.941 -9.042 1.00 83.50 445 SER A N 1
ATOM 3452 C CA . SER A 1 445 ? 27.677 -1.811 -10.181 1.00 83.50 445 SER A CA 1
ATOM 3453 C C . SER A 1 445 ? 28.808 -1.241 -11.043 1.00 83.50 445 SER A C 1
ATOM 3455 O O . SER A 1 445 ? 29.691 -1.984 -11.480 1.00 83.50 445 SER A O 1
ATOM 3457 N N . LEU A 1 446 ? 28.851 0.083 -11.240 1.00 88.00 446 LEU A N 1
ATOM 3458 C CA . LEU A 1 446 ? 29.940 0.761 -11.952 1.00 88.00 446 LEU A CA 1
ATOM 3459 C C . LEU A 1 446 ? 31.281 0.586 -11.235 1.00 88.00 446 LEU A C 1
ATOM 3461 O O . LEU A 1 446 ? 32.279 0.254 -11.879 1.00 88.00 446 LEU A O 1
ATOM 3465 N N . VAL A 1 447 ? 31.318 0.763 -9.913 1.00 89.00 447 VAL A N 1
ATOM 3466 C CA . VAL A 1 447 ? 32.531 0.542 -9.113 1.00 89.00 447 VAL A CA 1
ATOM 3467 C C . VAL A 1 447 ? 32.983 -0.914 -9.221 1.00 89.00 447 VAL A C 1
ATOM 3469 O O . VAL A 1 447 ? 34.154 -1.159 -9.519 1.00 89.00 447 VAL A O 1
ATOM 3472 N N . GLY A 1 448 ? 32.072 -1.881 -9.070 1.00 87.94 448 GLY A N 1
ATOM 3473 C CA . GLY A 1 448 ? 32.377 -3.306 -9.246 1.00 87.94 448 GLY A CA 1
ATOM 3474 C C . GLY A 1 448 ? 32.965 -3.622 -10.624 1.00 87.94 448 GLY A C 1
ATOM 3475 O O . GLY A 1 448 ? 34.002 -4.283 -10.730 1.00 87.94 448 GLY A O 1
ATOM 3476 N N . GLY A 1 449 ? 32.361 -3.077 -11.683 1.00 88.94 449 GLY A N 1
ATOM 3477 C CA . GLY A 1 449 ? 32.840 -3.213 -13.059 1.00 88.94 449 GLY A CA 1
ATOM 3478 C C . GLY A 1 449 ? 34.228 -2.602 -13.282 1.00 88.94 449 GLY A C 1
ATOM 3479 O O . GLY A 1 449 ? 35.083 -3.227 -13.914 1.00 88.94 449 GLY A O 1
ATOM 3480 N N . LEU A 1 450 ? 34.499 -1.418 -12.723 1.00 93.25 450 LEU A N 1
ATOM 3481 C CA . LEU A 1 450 ? 35.815 -0.772 -12.794 1.00 93.25 450 LEU A CA 1
ATOM 3482 C C . LEU A 1 450 ? 36.893 -1.581 -12.061 1.00 93.25 450 LEU A C 1
ATOM 3484 O O . LEU A 1 450 ? 38.003 -1.728 -12.577 1.00 93.25 450 LEU A O 1
ATOM 3488 N N . VAL A 1 451 ? 36.577 -2.152 -10.895 1.00 94.00 451 VAL A N 1
ATOM 3489 C CA . VAL A 1 451 ? 37.499 -3.030 -10.155 1.00 94.00 451 VAL A CA 1
ATOM 3490 C C . VAL A 1 451 ? 37.769 -4.316 -10.939 1.00 94.00 451 VAL A C 1
ATOM 3492 O O . VAL A 1 451 ? 38.925 -4.723 -11.067 1.00 94.00 451 VAL A O 1
ATOM 3495 N N . ALA A 1 452 ? 36.743 -4.930 -11.533 1.00 90.00 452 ALA A N 1
ATOM 3496 C CA . ALA A 1 452 ? 36.911 -6.105 -12.386 1.00 90.00 452 ALA A CA 1
ATOM 3497 C C . ALA A 1 452 ? 37.788 -5.799 -13.619 1.00 90.00 452 ALA A C 1
ATOM 3499 O O . ALA A 1 452 ? 38.692 -6.573 -13.949 1.00 90.00 452 ALA A O 1
ATOM 3500 N N . ALA A 1 453 ? 37.598 -4.639 -14.256 1.00 90.75 453 ALA A N 1
ATOM 3501 C CA . ALA A 1 453 ? 38.440 -4.172 -15.359 1.00 90.75 453 ALA A CA 1
ATOM 3502 C C . ALA A 1 453 ? 39.893 -3.921 -14.917 1.00 90.75 453 ALA A C 1
ATOM 3504 O O . ALA A 1 453 ? 40.837 -4.283 -15.627 1.00 90.75 453 ALA A O 1
ATOM 3505 N N . PHE A 1 454 ? 40.092 -3.355 -13.724 1.00 92.69 454 PHE A N 1
ATOM 3506 C CA . PHE A 1 454 ? 41.418 -3.189 -13.139 1.00 92.69 454 PHE A CA 1
ATOM 3507 C C . PHE A 1 454 ? 42.101 -4.543 -12.911 1.00 92.69 454 PHE A C 1
ATOM 3509 O O . PHE A 1 454 ? 43.254 -4.707 -13.312 1.00 92.69 454 PHE A O 1
ATOM 3516 N N . ILE A 1 455 ? 41.401 -5.538 -12.362 1.00 90.06 455 ILE A N 1
ATOM 3517 C CA . ILE A 1 455 ? 41.934 -6.899 -12.186 1.00 90.06 455 ILE A CA 1
ATOM 3518 C C . ILE A 1 455 ? 42.327 -7.502 -13.531 1.00 90.06 455 ILE A C 1
ATOM 3520 O O . ILE A 1 455 ? 43.451 -7.977 -13.673 1.00 90.06 455 ILE A O 1
ATOM 3524 N N . LEU A 1 456 ? 41.462 -7.411 -14.545 1.00 87.62 456 LEU A N 1
ATOM 3525 C CA . LEU A 1 456 ? 41.767 -7.876 -15.900 1.00 87.62 456 LEU A CA 1
ATOM 3526 C C . LEU A 1 456 ? 43.082 -7.267 -16.425 1.00 87.62 456 LEU A C 1
ATOM 3528 O O . LEU A 1 456 ? 43.896 -7.969 -17.028 1.00 87.62 456 LEU A O 1
ATOM 3532 N N . SER A 1 457 ? 43.332 -5.982 -16.142 1.00 88.56 457 SER A N 1
ATOM 3533 C CA . SER A 1 457 ? 44.561 -5.286 -16.548 1.00 88.56 457 SER A CA 1
ATOM 3534 C C . SER A 1 457 ? 45.830 -5.825 -15.872 1.00 88.56 457 SER A C 1
ATOM 3536 O O . SER A 1 457 ? 46.890 -5.844 -16.502 1.00 88.56 457 SER A O 1
ATOM 3538 N N . GLN A 1 458 ? 45.730 -6.338 -14.639 1.00 90.31 458 GLN A N 1
ATOM 3539 C CA . GLN A 1 458 ? 46.860 -6.945 -13.923 1.00 90.31 458 GLN A CA 1
ATOM 3540 C C . GLN A 1 458 ? 47.298 -8.276 -14.559 1.00 90.31 458 GLN A C 1
ATOM 3542 O O . GLN A 1 458 ? 48.471 -8.639 -14.493 1.00 90.31 458 GLN A O 1
ATOM 3547 N N . PHE A 1 459 ? 46.395 -8.972 -15.260 1.00 86.38 459 PHE A N 1
ATOM 3548 C CA . PHE A 1 459 ? 46.676 -10.235 -15.958 1.00 86.38 459 PHE A CA 1
ATOM 3549 C C . PHE A 1 459 ? 47.059 -10.055 -17.438 1.00 86.38 459 PHE A C 1
ATOM 3551 O O . PHE A 1 459 ? 47.053 -11.018 -18.209 1.00 86.38 459 PHE A O 1
ATOM 3558 N N . LYS A 1 460 ? 47.448 -8.843 -17.862 1.00 82.25 460 LYS A N 1
ATOM 3559 C CA . LYS A 1 460 ? 47.815 -8.534 -19.259 1.00 82.25 460 LYS A CA 1
ATOM 3560 C C . LYS A 1 460 ? 48.845 -9.506 -19.853 1.00 82.25 460 LYS A C 1
ATOM 3562 O O . LYS A 1 460 ? 48.698 -9.899 -21.007 1.00 82.25 460 LYS A O 1
ATOM 3567 N N . SER A 1 461 ? 49.853 -9.906 -19.073 1.00 78.00 461 SER A N 1
ATOM 3568 C CA . SER A 1 461 ? 50.894 -10.852 -19.512 1.00 78.00 461 SER A CA 1
ATOM 3569 C C . SER A 1 461 ? 50.311 -12.232 -19.859 1.00 78.00 461 SER A C 1
ATOM 3571 O O . SER A 1 461 ? 50.586 -12.775 -20.928 1.00 78.00 461 SER A O 1
ATOM 3573 N N . SER A 1 462 ? 49.420 -12.761 -19.011 1.00 76.00 462 SER A N 1
ATOM 3574 C CA . SER A 1 462 ? 48.715 -14.029 -19.250 1.00 76.00 462 SER A CA 1
ATOM 3575 C C . SER A 1 462 ? 47.745 -13.946 -20.430 1.00 76.00 462 SER A C 1
ATOM 3577 O O . SER A 1 462 ? 47.616 -14.884 -21.208 1.00 76.00 462 SER A O 1
ATOM 3579 N N . ILE A 1 463 ? 47.068 -12.811 -20.605 1.00 79.44 463 ILE A N 1
ATOM 3580 C CA . ILE A 1 463 ? 46.132 -12.610 -21.720 1.00 79.44 463 ILE A CA 1
ATOM 3581 C C . ILE A 1 463 ? 46.871 -12.578 -23.064 1.00 79.44 463 ILE A C 1
ATOM 3583 O O . ILE A 1 463 ? 46.377 -13.116 -24.052 1.00 79.44 463 ILE A O 1
ATOM 3587 N N . GLN A 1 464 ? 48.067 -11.983 -23.117 1.00 76.38 464 GLN A N 1
ATOM 3588 C CA . GLN A 1 464 ? 48.872 -11.940 -24.342 1.00 76.38 464 GLN A CA 1
ATOM 3589 C C . GLN A 1 464 ? 49.338 -13.326 -24.797 1.00 76.38 464 GLN A C 1
ATOM 3591 O O . GLN A 1 464 ? 49.480 -13.543 -26.000 1.00 76.38 464 GLN A O 1
ATOM 3596 N N . SER A 1 465 ? 49.542 -14.269 -23.871 1.00 70.69 465 SER A N 1
ATOM 3597 C CA . SER A 1 465 ? 49.907 -15.642 -24.231 1.00 70.69 465 SER A CA 1
ATOM 3598 C C . SER A 1 465 ? 48.722 -16.421 -24.815 1.00 70.69 465 SER A C 1
ATOM 3600 O O . SER A 1 465 ? 48.919 -17.257 -25.695 1.00 70.69 465 SER A O 1
ATOM 3602 N N . THR A 1 466 ? 47.489 -16.130 -24.376 1.00 74.50 466 THR A N 1
ATOM 3603 C CA . THR A 1 466 ? 46.264 -16.776 -24.875 1.00 74.50 466 THR A CA 1
ATOM 3604 C C . THR A 1 466 ? 45.084 -15.799 -24.917 1.00 74.50 466 THR A C 1
ATOM 3606 O O . THR A 1 466 ? 44.243 -15.763 -24.018 1.00 74.50 466 THR A O 1
ATOM 3609 N N . LEU A 1 467 ? 44.967 -15.046 -26.017 1.00 80.81 467 LEU A N 1
ATOM 3610 C CA . LEU A 1 467 ? 43.911 -14.035 -26.188 1.00 80.81 467 LEU A CA 1
ATOM 3611 C C . LEU A 1 467 ? 42.488 -14.622 -26.087 1.00 80.81 467 LEU A C 1
ATOM 3613 O O . LEU A 1 467 ? 41.568 -13.949 -25.630 1.00 80.81 467 LEU A O 1
ATOM 3617 N N . THR A 1 468 ? 42.317 -15.897 -26.452 1.00 81.00 468 THR A N 1
ATOM 3618 C CA . THR A 1 468 ? 41.033 -16.617 -26.437 1.00 81.00 468 THR A CA 1
ATOM 3619 C C . THR A 1 468 ? 40.399 -16.706 -25.043 1.00 81.00 468 THR A C 1
ATOM 3621 O O . THR A 1 468 ? 39.181 -16.823 -24.947 1.00 81.00 468 THR A O 1
ATOM 3624 N N . ILE A 1 469 ? 41.183 -16.597 -23.961 1.00 80.75 469 ILE A N 1
ATOM 3625 C CA . ILE A 1 469 ? 40.675 -16.579 -22.575 1.00 80.75 469 ILE A CA 1
ATOM 3626 C C . ILE A 1 469 ? 39.670 -15.437 -22.380 1.00 80.75 469 ILE A C 1
ATOM 3628 O O . ILE A 1 469 ? 38.643 -15.622 -21.729 1.00 80.75 469 ILE A O 1
ATOM 3632 N N . VAL A 1 470 ? 39.934 -14.268 -22.972 1.00 85.56 470 VAL A N 1
ATOM 3633 C CA . VAL A 1 470 ? 39.111 -13.063 -22.791 1.00 85.56 470 VAL A CA 1
ATOM 3634 C C . VAL A 1 470 ? 37.704 -13.245 -23.362 1.00 85.56 470 VAL A C 1
ATOM 3636 O O . VAL A 1 470 ? 36.754 -12.681 -22.829 1.00 85.56 470 VAL A O 1
ATOM 3639 N N . TYR A 1 471 ? 37.535 -14.082 -24.389 1.00 86.69 471 TYR A N 1
ATOM 3640 C CA . TYR A 1 471 ? 36.231 -14.316 -25.020 1.00 86.69 471 TYR A CA 1
ATOM 3641 C C . TYR A 1 471 ? 35.227 -15.014 -24.096 1.00 86.69 471 TYR A C 1
ATOM 3643 O O . TYR A 1 471 ? 34.024 -14.877 -24.295 1.00 86.69 471 TYR A O 1
ATOM 3651 N N . PHE A 1 472 ? 35.706 -15.716 -23.064 1.00 88.25 472 PHE A N 1
ATOM 3652 C CA . PHE A 1 472 ? 34.855 -16.373 -22.070 1.00 88.25 472 PHE A CA 1
ATOM 3653 C C . PHE A 1 472 ? 34.600 -15.509 -20.829 1.00 88.25 472 PHE A C 1
ATOM 3655 O O . PHE A 1 472 ? 33.748 -15.866 -20.021 1.00 88.25 472 PHE A O 1
ATOM 3662 N N . VAL A 1 473 ? 35.273 -14.359 -20.680 1.00 89.31 473 VAL A N 1
ATOM 3663 C CA . VAL A 1 473 ? 35.062 -13.455 -19.535 1.00 89.31 473 VAL A CA 1
ATOM 3664 C C . VAL A 1 473 ? 33.600 -12.994 -19.430 1.00 89.31 473 VAL A C 1
ATOM 3666 O O . VAL A 1 473 ? 33.049 -13.133 -18.340 1.00 89.31 473 VAL A O 1
ATOM 3669 N N . PRO A 1 474 ? 32.924 -12.530 -20.508 1.00 90.75 474 PRO A N 1
ATOM 3670 C CA . PRO A 1 474 ? 31.521 -12.120 -20.413 1.00 90.75 474 PRO A CA 1
ATOM 3671 C C . PRO A 1 474 ? 30.596 -13.252 -19.956 1.00 90.75 474 PRO A C 1
ATOM 3673 O O . PRO A 1 474 ? 29.721 -13.030 -19.127 1.00 90.75 474 PRO A O 1
ATOM 3676 N N . LEU A 1 475 ? 30.823 -14.475 -20.453 1.00 90.62 475 LEU A N 1
ATOM 3677 C CA . LEU A 1 475 ? 30.046 -15.652 -20.061 1.00 90.62 475 LEU A CA 1
ATOM 3678 C C . LEU A 1 475 ? 30.224 -15.962 -18.571 1.00 90.62 475 LEU A C 1
ATOM 3680 O O . LEU A 1 475 ? 29.252 -16.216 -17.871 1.00 90.62 475 LEU A O 1
ATOM 3684 N N . ILE A 1 476 ? 31.464 -15.941 -18.088 1.00 89.88 476 ILE A N 1
ATOM 3685 C CA . ILE A 1 476 ? 31.783 -16.281 -16.700 1.00 89.88 476 ILE A CA 1
ATOM 3686 C C . ILE A 1 476 ? 31.192 -15.262 -15.733 1.00 89.88 476 ILE A C 1
ATOM 3688 O O . ILE A 1 476 ? 30.624 -15.657 -14.719 1.00 89.88 476 ILE A O 1
ATOM 3692 N N . VAL A 1 477 ? 31.295 -13.973 -16.059 1.00 91.00 477 VAL A N 1
ATOM 3693 C CA . VAL A 1 477 ? 30.682 -12.905 -15.263 1.00 91.00 477 VAL A CA 1
ATOM 3694 C C . VAL A 1 477 ? 29.164 -13.076 -15.233 1.00 91.00 477 VAL A C 1
ATOM 3696 O O . VAL A 1 477 ? 28.595 -13.132 -14.149 1.00 91.00 477 VAL A O 1
ATOM 3699 N N . ALA A 1 478 ? 28.528 -13.265 -16.394 1.00 91.31 478 ALA A N 1
ATOM 3700 C CA . ALA A 1 478 ? 27.076 -13.405 -16.485 1.00 91.31 478 ALA A CA 1
ATOM 3701 C C . ALA A 1 478 ? 26.538 -14.604 -15.685 1.00 91.31 478 ALA A C 1
ATOM 3703 O O . ALA A 1 478 ? 25.586 -14.463 -14.924 1.00 91.31 478 ALA A O 1
ATOM 3704 N N . VAL A 1 479 ? 27.148 -15.788 -15.815 1.00 90.94 479 VAL A N 1
ATOM 3705 C CA . VAL A 1 479 ? 26.689 -16.974 -15.068 1.00 90.94 479 VAL A CA 1
ATOM 3706 C C . VAL A 1 479 ? 27.030 -16.853 -13.577 1.00 90.94 479 VAL A C 1
ATOM 3708 O O . VAL A 1 479 ? 26.247 -17.291 -12.739 1.00 90.94 479 VAL A O 1
ATOM 3711 N N . GLY A 1 480 ? 28.154 -16.217 -13.231 1.00 90.38 480 GLY A N 1
ATOM 3712 C CA . GLY A 1 480 ? 28.501 -15.903 -11.844 1.00 90.38 480 GLY A CA 1
ATOM 3713 C C . GLY A 1 480 ? 27.463 -15.002 -11.170 1.00 90.38 480 GLY A C 1
ATOM 3714 O O . GLY A 1 480 ? 27.062 -15.280 -10.043 1.00 90.38 480 GLY A O 1
ATOM 3715 N N . HIS A 1 481 ? 26.966 -13.975 -11.867 1.00 90.19 481 HIS A N 1
ATOM 3716 C CA . HIS A 1 481 ? 25.877 -13.124 -11.371 1.00 90.19 481 HIS A CA 1
ATOM 3717 C C . HIS A 1 481 ? 24.603 -13.912 -11.101 1.00 90.19 481 HIS A C 1
ATOM 3719 O O . HIS A 1 481 ? 24.059 -13.810 -10.008 1.00 90.19 481 HIS A O 1
ATOM 3725 N N . VAL A 1 482 ? 24.177 -14.751 -12.049 1.00 89.81 482 VAL A N 1
ATOM 3726 C CA . VAL A 1 482 ? 22.953 -15.554 -11.904 1.00 89.81 482 VAL A CA 1
ATOM 3727 C C . VAL A 1 482 ? 23.035 -16.494 -10.702 1.00 89.81 482 VAL A C 1
ATOM 3729 O O . VAL A 1 482 ? 22.112 -16.525 -9.894 1.00 89.81 482 VAL A O 1
ATOM 3732 N N . ILE A 1 483 ? 24.134 -17.240 -10.552 1.00 90.88 483 ILE A N 1
ATOM 3733 C CA . ILE A 1 483 ? 24.305 -18.165 -9.419 1.00 90.88 483 ILE A CA 1
ATOM 3734 C C . ILE A 1 483 ? 24.377 -17.403 -8.093 1.00 90.88 483 ILE A C 1
ATOM 3736 O O . ILE A 1 483 ? 23.761 -17.810 -7.112 1.00 90.88 483 ILE A O 1
ATOM 3740 N N . GLY A 1 484 ? 25.086 -16.274 -8.069 1.00 89.44 484 GLY A N 1
ATOM 3741 C CA . GLY A 1 484 ? 25.157 -15.419 -6.893 1.00 89.44 484 GLY A CA 1
ATOM 3742 C C . GLY A 1 484 ? 23.798 -14.879 -6.453 1.00 89.44 484 GLY A C 1
ATOM 3743 O O . GLY A 1 484 ? 23.476 -14.949 -5.270 1.00 89.44 484 GLY A O 1
ATOM 3744 N N . ALA A 1 485 ? 22.993 -14.392 -7.399 1.00 86.69 485 ALA A N 1
ATOM 3745 C CA . ALA A 1 485 ? 21.650 -13.882 -7.139 1.00 86.69 485 ALA A CA 1
ATOM 3746 C C . ALA A 1 485 ? 20.683 -14.992 -6.691 1.00 86.69 485 ALA A C 1
ATOM 3748 O O . ALA A 1 485 ? 19.933 -14.805 -5.739 1.00 86.69 485 ALA A O 1
ATOM 3749 N N . GLN A 1 486 ? 20.738 -16.176 -7.314 1.00 87.50 486 GLN A N 1
ATOM 3750 C CA . GLN A 1 486 ? 19.940 -17.334 -6.888 1.00 87.50 486 GLN A CA 1
ATOM 3751 C C . GLN A 1 486 ? 20.271 -17.752 -5.455 1.00 87.50 486 GLN A C 1
ATOM 3753 O O . GLN A 1 486 ? 19.375 -17.993 -4.650 1.00 87.50 486 GLN A O 1
ATOM 3758 N N . SER A 1 487 ? 21.561 -17.808 -5.131 1.00 88.50 487 SER A N 1
ATOM 3759 C CA . SER A 1 487 ? 22.014 -18.167 -3.793 1.00 88.50 487 SER A CA 1
ATOM 3760 C C . SER A 1 487 ? 21.624 -17.128 -2.737 1.00 88.50 487 SER A C 1
ATOM 3762 O O . SER A 1 487 ? 21.226 -17.493 -1.626 1.00 88.50 487 SER A O 1
ATOM 3764 N N . LEU A 1 488 ? 21.702 -15.841 -3.094 1.00 85.31 488 LEU A N 1
ATOM 3765 C CA . LEU A 1 488 ? 21.242 -14.738 -2.256 1.00 85.31 488 LEU A CA 1
ATOM 3766 C C . LEU A 1 488 ? 19.751 -14.896 -1.926 1.00 85.31 488 LEU A C 1
ATOM 3768 O O . LEU A 1 488 ? 19.406 -14.986 -0.750 1.00 85.31 488 LEU A O 1
ATOM 3772 N N . ALA A 1 489 ? 18.908 -15.042 -2.953 1.00 81.62 489 ALA A N 1
ATOM 3773 C CA . ALA A 1 489 ? 17.458 -15.147 -2.802 1.00 81.62 489 ALA A CA 1
ATOM 3774 C C . ALA A 1 489 ? 17.036 -16.325 -1.906 1.00 81.62 489 ALA A C 1
ATOM 3776 O O . ALA A 1 489 ? 16.171 -16.181 -1.044 1.00 81.62 489 ALA A O 1
ATOM 3777 N N . VAL A 1 490 ? 17.675 -17.491 -2.059 1.00 81.44 490 VAL A N 1
ATOM 3778 C CA . VAL A 1 490 ? 17.402 -18.666 -1.210 1.00 81.44 490 VAL A CA 1
ATOM 3779 C C . VAL A 1 490 ? 17.781 -18.403 0.249 1.00 81.44 490 VAL A C 1
ATOM 3781 O O . VAL A 1 490 ? 17.072 -18.820 1.165 1.00 81.44 490 VAL A O 1
ATOM 3784 N N . THR A 1 491 ? 18.905 -17.726 0.482 1.00 80.00 491 THR A N 1
ATOM 3785 C CA . THR A 1 491 ? 19.431 -17.519 1.837 1.00 80.00 491 THR A CA 1
ATOM 3786 C C . THR A 1 491 ? 18.679 -16.428 2.597 1.00 80.00 491 THR A C 1
ATOM 3788 O O . THR A 1 491 ? 18.552 -16.516 3.816 1.00 80.00 491 THR A O 1
ATOM 3791 N N . GLU A 1 492 ? 18.165 -15.423 1.898 1.00 75.88 492 GLU A N 1
ATOM 3792 C CA . GLU A 1 492 ? 17.372 -14.332 2.470 1.00 75.88 492 GLU A CA 1
ATOM 3793 C C . GLU A 1 492 ? 16.066 -14.829 3.100 1.00 75.88 492 GLU A C 1
ATOM 3795 O O . GLU A 1 492 ? 15.782 -14.517 4.253 1.00 75.88 492 GLU A O 1
ATOM 3800 N N . HIS A 1 493 ? 15.373 -15.740 2.415 1.00 70.56 493 HIS A N 1
ATOM 3801 C CA . HIS A 1 493 ? 14.121 -16.353 2.874 1.00 70.56 493 HIS A CA 1
ATOM 3802 C C . HIS A 1 493 ? 14.323 -17.515 3.865 1.00 70.56 493 HIS A C 1
ATOM 3804 O O . HIS A 1 493 ? 13.373 -18.199 4.251 1.00 70.56 493 HIS A O 1
ATOM 3810 N N . SER A 1 494 ? 15.569 -17.800 4.252 1.00 68.69 494 SER A N 1
ATOM 3811 C CA . SER A 1 494 ? 15.898 -18.927 5.123 1.00 68.69 494 SER A CA 1
ATOM 3812 C C . SER A 1 494 ? 15.873 -18.540 6.602 1.00 68.69 494 SER A C 1
ATOM 3814 O O . SER A 1 494 ? 16.443 -17.530 7.017 1.00 68.69 494 SER A O 1
ATOM 3816 N N . GLU A 1 495 ? 15.311 -19.414 7.444 1.00 67.69 495 GLU A N 1
ATOM 3817 C CA . GLU A 1 495 ? 15.290 -19.194 8.892 1.00 67.69 495 GLU A CA 1
ATOM 3818 C C . GLU A 1 495 ? 16.717 -19.080 9.487 1.00 67.69 495 GLU A C 1
ATOM 3820 O O . GLU A 1 495 ? 17.589 -19.912 9.184 1.00 67.69 495 GLU A O 1
ATOM 3825 N N . PRO A 1 496 ? 16.967 -18.133 10.419 1.00 63.12 496 PRO A N 1
ATOM 3826 C CA . PRO A 1 496 ? 18.294 -17.894 11.001 1.00 63.12 496 PRO A CA 1
ATOM 3827 C C . PRO A 1 496 ? 18.968 -19.138 11.610 1.00 63.12 496 PRO A C 1
ATOM 3829 O O . PRO A 1 496 ? 20.197 -19.250 11.609 1.00 63.12 496 PRO A O 1
ATOM 3832 N N . GLY A 1 497 ? 18.181 -20.097 12.115 1.00 66.50 497 GLY A N 1
ATOM 3833 C CA . GLY A 1 497 ? 18.670 -21.320 12.764 1.00 66.50 497 GLY A CA 1
ATOM 3834 C C . GLY A 1 497 ? 19.250 -22.376 11.813 1.00 66.50 497 GLY A C 1
ATOM 3835 O O . GLY A 1 497 ? 20.030 -23.227 12.244 1.00 66.50 497 GLY A O 1
ATOM 3836 N N . ALA A 1 498 ? 18.930 -22.317 10.519 1.00 72.56 498 ALA A N 1
ATOM 3837 C CA . ALA A 1 498 ? 19.327 -23.322 9.529 1.00 72.56 498 ALA A CA 1
ATOM 3838 C C . ALA A 1 498 ? 20.544 -22.901 8.679 1.00 72.56 498 ALA A C 1
ATOM 3840 O O . ALA A 1 498 ? 20.943 -23.605 7.752 1.00 72.56 498 ALA A O 1
ATOM 3841 N N . MET A 1 499 ? 21.184 -21.775 9.000 1.00 70.12 499 MET A N 1
ATOM 3842 C CA . MET A 1 499 ? 22.203 -21.123 8.165 1.00 70.12 499 MET A CA 1
ATOM 3843 C C . MET A 1 499 ? 23.371 -22.034 7.744 1.00 70.12 499 MET A C 1
ATOM 3845 O O . MET A 1 499 ? 23.768 -22.078 6.581 1.00 70.12 499 MET A O 1
ATOM 3849 N N . ARG A 1 500 ? 23.919 -22.822 8.678 1.00 77.94 500 ARG A N 1
ATOM 3850 C CA . ARG A 1 500 ? 25.038 -23.736 8.381 1.00 77.94 500 ARG A CA 1
ATOM 3851 C C . ARG A 1 500 ? 24.638 -24.848 7.407 1.00 77.94 500 ARG A C 1
ATOM 3853 O O . ARG A 1 500 ? 25.482 -25.326 6.653 1.00 77.94 500 ARG A O 1
ATOM 3860 N N . HIS A 1 501 ? 23.376 -25.272 7.448 1.00 82.12 501 HIS A N 1
ATOM 3861 C CA . HIS A 1 501 ? 22.844 -26.263 6.522 1.00 82.12 501 HIS A CA 1
ATOM 3862 C C . HIS A 1 501 ? 22.704 -25.672 5.118 1.00 82.12 501 HIS A C 1
ATOM 3864 O O . HIS A 1 501 ? 23.167 -26.296 4.169 1.00 82.12 501 HIS A O 1
ATOM 3870 N N . HIS A 1 502 ? 22.183 -24.448 5.001 1.00 78.56 502 HIS A N 1
ATOM 3871 C CA . HIS A 1 502 ? 22.023 -23.752 3.722 1.00 78.56 502 HIS A CA 1
ATOM 3872 C C . HIS A 1 502 ? 23.354 -23.494 3.018 1.00 78.56 502 HIS A C 1
ATOM 3874 O O . HIS A 1 502 ? 23.519 -23.896 1.873 1.00 78.56 502 HIS A O 1
ATOM 3880 N N . VAL A 1 503 ? 24.359 -22.954 3.717 1.00 82.62 503 VAL A N 1
ATOM 3881 C CA . VAL A 1 503 ? 25.699 -22.749 3.129 1.00 82.62 503 VAL A CA 1
ATOM 3882 C C . VAL A 1 503 ? 26.307 -24.071 2.639 1.00 82.62 503 VAL A C 1
ATOM 3884 O O . VAL A 1 503 ? 26.986 -24.115 1.614 1.00 82.62 503 VAL A O 1
ATOM 3887 N N . TRP A 1 504 ? 26.062 -25.172 3.357 1.00 85.69 504 TRP A N 1
ATOM 3888 C CA . TRP A 1 504 ? 26.528 -26.494 2.940 1.00 85.69 504 TRP A CA 1
ATOM 3889 C C . TRP A 1 504 ? 25.778 -27.030 1.715 1.00 85.69 504 TRP A C 1
ATOM 3891 O O . TRP A 1 504 ? 26.400 -27.594 0.815 1.00 85.69 504 TRP A O 1
ATOM 3901 N N . GLN A 1 505 ? 24.458 -26.857 1.670 1.00 85.44 505 GLN A N 1
ATOM 3902 C CA . GLN A 1 505 ? 23.653 -27.205 0.503 1.00 85.44 505 GLN A CA 1
ATOM 3903 C C . GLN A 1 505 ? 24.071 -26.386 -0.720 1.00 85.44 505 GLN A C 1
ATOM 3905 O O . GLN A 1 505 ? 24.255 -26.962 -1.786 1.00 85.44 505 GLN A O 1
ATOM 3910 N N . GLU A 1 506 ? 24.322 -25.089 -0.556 1.00 87.12 506 GLU A N 1
ATOM 3911 C CA . GLU A 1 506 ? 24.750 -24.212 -1.643 1.00 87.12 506 GLU A CA 1
ATOM 3912 C C . GLU A 1 506 ? 26.113 -24.613 -2.207 1.00 87.12 506 GLU A C 1
ATOM 3914 O O . GLU A 1 506 ? 26.298 -24.662 -3.421 1.00 87.12 506 GLU A O 1
ATOM 3919 N N . LEU A 1 507 ? 27.061 -24.997 -1.346 1.00 88.50 507 LEU A N 1
ATOM 3920 C CA . LEU A 1 507 ? 28.343 -25.539 -1.793 1.00 88.50 507 LEU A CA 1
ATOM 3921 C C . LEU A 1 507 ? 28.143 -26.773 -2.690 1.00 88.50 507 LEU A C 1
ATOM 3923 O O . LEU A 1 507 ? 28.796 -26.903 -3.726 1.00 88.50 507 LEU A O 1
ATOM 3927 N N . LEU A 1 508 ? 27.242 -27.681 -2.306 1.00 90.06 508 LEU A N 1
ATOM 3928 C CA . LEU A 1 508 ? 26.939 -28.886 -3.082 1.00 90.06 508 LEU A CA 1
ATOM 3929 C C . LEU A 1 508 ? 26.237 -28.550 -4.403 1.00 90.06 508 LEU A C 1
ATOM 3931 O O . LEU A 1 508 ? 26.636 -29.072 -5.448 1.00 90.06 508 LEU A O 1
ATOM 3935 N N . THR A 1 509 ? 25.240 -27.665 -4.374 1.00 88.12 509 THR A N 1
ATOM 3936 C CA . THR A 1 509 ? 24.530 -27.179 -5.565 1.00 88.12 509 THR A CA 1
ATOM 3937 C C . THR A 1 509 ? 25.502 -26.515 -6.536 1.00 88.12 509 THR A C 1
ATOM 3939 O O . THR A 1 509 ? 25.547 -26.890 -7.709 1.00 88.12 509 THR A O 1
ATOM 3942 N N . GLY A 1 510 ? 26.363 -25.621 -6.045 1.00 88.62 510 GLY A N 1
ATOM 3943 C CA . GLY A 1 510 ? 27.392 -24.944 -6.829 1.00 88.62 510 GLY A CA 1
ATOM 3944 C C . GLY A 1 510 ? 28.395 -25.910 -7.459 1.00 88.62 510 GLY A C 1
ATOM 3945 O O . GLY A 1 510 ? 28.758 -25.738 -8.620 1.00 88.62 510 GLY A O 1
ATOM 3946 N N . VAL A 1 511 ? 28.805 -26.972 -6.754 1.00 92.81 511 VAL A N 1
ATOM 3947 C CA . VAL A 1 511 ? 29.693 -28.005 -7.321 1.00 92.81 511 VAL A CA 1
ATOM 3948 C C . VAL A 1 511 ? 28.992 -28.791 -8.428 1.00 92.81 511 VAL A C 1
ATOM 3950 O O . VAL A 1 511 ? 29.597 -29.032 -9.472 1.00 92.81 511 VAL A O 1
ATOM 3953 N N . LEU A 1 512 ? 27.731 -29.184 -8.237 1.00 93.62 512 LEU A N 1
ATOM 3954 C CA . LEU A 1 512 ? 26.974 -29.954 -9.229 1.00 93.62 512 LEU A CA 1
ATOM 3955 C C . LEU A 1 512 ? 26.681 -29.129 -10.488 1.00 93.62 512 LEU A C 1
ATOM 3957 O O . LEU A 1 512 ? 27.024 -29.549 -11.596 1.00 93.62 512 LEU A O 1
ATOM 3961 N N . VAL A 1 513 ? 26.095 -27.941 -10.321 1.00 92.12 513 VAL A N 1
ATOM 3962 C CA . VAL A 1 513 ? 25.791 -27.015 -11.423 1.00 92.12 513 VAL A CA 1
ATOM 3963 C C . VAL A 1 513 ? 27.081 -26.554 -12.099 1.00 92.12 513 VAL A C 1
ATOM 3965 O O . VAL A 1 513 ? 27.158 -26.519 -13.331 1.00 92.12 513 VAL A O 1
ATOM 3968 N N . GLY A 1 514 ? 28.117 -26.278 -11.305 1.00 93.06 514 GLY A N 1
ATOM 3969 C CA . GLY A 1 514 ? 29.454 -25.933 -11.764 1.00 93.06 514 GLY A CA 1
ATOM 3970 C C . GLY A 1 514 ? 30.073 -27.021 -12.629 1.00 93.06 514 GLY A C 1
ATOM 3971 O O . GLY A 1 514 ? 30.524 -26.724 -13.730 1.00 93.06 514 GLY A O 1
ATOM 3972 N N . ALA A 1 515 ? 30.043 -28.280 -12.187 1.00 94.69 515 ALA A N 1
ATOM 3973 C CA . ALA A 1 515 ? 30.615 -29.398 -12.930 1.00 94.69 515 ALA A CA 1
ATOM 3974 C C . ALA A 1 515 ? 29.879 -29.647 -14.253 1.00 94.69 515 ALA A C 1
ATOM 3976 O O . ALA A 1 515 ? 30.522 -29.819 -15.288 1.00 94.69 515 ALA A O 1
ATOM 3977 N N . ILE A 1 516 ? 28.542 -29.622 -14.248 1.00 94.81 516 ILE A N 1
ATOM 3978 C CA . ILE A 1 516 ? 27.735 -29.800 -15.465 1.00 94.81 516 ILE A CA 1
ATOM 3979 C C . ILE A 1 516 ? 28.031 -28.672 -16.461 1.00 94.81 516 ILE A C 1
ATOM 3981 O O . ILE A 1 516 ? 28.381 -28.934 -17.615 1.00 94.81 516 ILE A O 1
ATOM 3985 N N . SER A 1 517 ? 27.957 -27.420 -16.007 1.00 92.94 517 SER A N 1
ATOM 3986 C CA . SER A 1 517 ? 28.210 -26.244 -16.850 1.00 92.94 517 SER A CA 1
ATOM 3987 C C . SER A 1 517 ? 29.659 -26.202 -17.333 1.00 92.94 517 SER A C 1
ATOM 3989 O O . SER A 1 517 ? 29.921 -25.921 -18.501 1.00 92.94 517 SER A O 1
ATOM 3991 N N . GLY A 1 518 ? 30.607 -26.553 -16.464 1.00 94.25 518 GLY A N 1
ATOM 3992 C CA . GLY A 1 518 ? 32.031 -26.648 -16.760 1.00 94.25 518 GLY A CA 1
ATOM 3993 C C . GLY A 1 518 ? 32.338 -27.683 -17.837 1.00 94.25 518 GLY A C 1
ATOM 3994 O O . GLY A 1 518 ? 33.103 -27.392 -18.754 1.00 94.25 518 GLY A O 1
ATOM 3995 N N . VAL A 1 519 ? 31.709 -28.860 -17.795 1.00 95.56 519 VAL A N 1
ATOM 3996 C CA . VAL A 1 519 ? 31.857 -29.882 -18.845 1.00 95.56 519 VAL A CA 1
ATOM 3997 C C . VAL A 1 519 ? 31.308 -29.378 -20.179 1.00 95.56 519 VAL A C 1
ATOM 3999 O O . VAL A 1 519 ? 31.986 -29.504 -21.199 1.00 95.56 519 VAL A O 1
ATOM 4002 N N . VAL A 1 520 ? 30.118 -28.772 -20.189 1.00 95.00 520 VAL A N 1
ATOM 4003 C CA . VAL A 1 520 ? 29.485 -28.267 -21.419 1.00 95.00 520 VAL A CA 1
ATOM 4004 C C . VAL A 1 520 ? 30.301 -27.131 -22.037 1.00 95.00 520 VAL A C 1
ATOM 4006 O O . VAL A 1 520 ? 30.686 -27.206 -23.205 1.00 95.00 520 VAL A O 1
ATOM 4009 N N . VAL A 1 521 ? 30.616 -26.094 -21.258 1.00 93.12 521 VAL A N 1
ATOM 4010 C CA . VAL A 1 521 ? 31.382 -24.935 -21.737 1.00 93.12 521 VAL A CA 1
ATOM 4011 C C . VAL A 1 521 ? 32.815 -25.337 -22.073 1.00 93.12 521 VAL A C 1
ATOM 4013 O O . VAL A 1 521 ? 33.355 -24.878 -23.077 1.00 93.12 521 VAL A O 1
ATOM 4016 N N . GLY A 1 522 ? 33.417 -26.244 -21.303 1.00 93.44 522 GLY A N 1
ATOM 4017 C CA . GLY A 1 522 ? 34.735 -26.797 -21.592 1.00 93.44 522 GLY A CA 1
ATOM 4018 C C . GLY A 1 522 ? 34.774 -27.575 -22.908 1.00 93.44 522 GLY A C 1
ATOM 4019 O O . GLY A 1 522 ? 35.724 -27.427 -23.677 1.00 93.44 522 GLY A O 1
ATOM 4020 N N . LEU A 1 523 ? 33.726 -28.341 -23.230 1.00 94.06 523 LEU A N 1
ATOM 4021 C CA . LEU A 1 523 ? 33.607 -29.035 -24.515 1.00 94.06 523 LEU A CA 1
ATOM 4022 C C . LEU A 1 523 ? 33.454 -28.048 -25.680 1.00 94.06 523 LEU A C 1
ATOM 4024 O O . LEU A 1 523 ? 34.119 -28.199 -26.704 1.00 94.06 523 LEU A O 1
ATOM 4028 N N . ILE A 1 524 ? 32.634 -27.007 -25.515 1.00 91.69 524 ILE A N 1
ATOM 4029 C CA . ILE A 1 524 ? 32.480 -25.936 -26.511 1.00 91.69 524 ILE A CA 1
ATOM 4030 C C . ILE A 1 524 ? 33.816 -25.215 -26.727 1.00 91.69 524 ILE A C 1
ATOM 4032 O O . ILE A 1 524 ? 34.244 -25.024 -27.865 1.00 91.69 524 ILE A O 1
ATOM 4036 N N . ALA A 1 525 ? 34.514 -24.868 -25.645 1.00 90.19 525 ALA A N 1
ATOM 4037 C CA . ALA A 1 525 ? 35.826 -24.235 -25.684 1.00 90.19 525 ALA A CA 1
ATOM 4038 C C . ALA A 1 525 ? 36.880 -25.130 -26.352 1.00 90.19 525 ALA A C 1
ATOM 4040 O O . ALA A 1 525 ? 37.696 -24.637 -27.132 1.00 90.19 525 ALA A O 1
ATOM 4041 N N . TYR A 1 526 ? 36.838 -26.444 -26.109 1.00 90.31 526 TYR A N 1
ATOM 4042 C CA . TYR A 1 526 ? 37.678 -27.422 -26.798 1.00 90.31 526 TYR A CA 1
ATOM 4043 C C . TYR A 1 526 ? 37.435 -27.415 -28.310 1.00 90.31 526 TYR A C 1
ATOM 4045 O O . TYR A 1 526 ? 38.397 -27.294 -29.070 1.00 90.31 526 TYR A O 1
ATOM 4053 N N . ILE A 1 527 ? 36.172 -27.511 -28.740 1.00 90.19 527 ILE A N 1
ATOM 4054 C CA . ILE A 1 527 ? 35.799 -27.532 -30.162 1.00 90.19 527 ILE A CA 1
ATOM 4055 C C . ILE A 1 527 ? 36.225 -26.224 -30.836 1.00 90.19 527 ILE A C 1
ATOM 4057 O O . ILE A 1 527 ? 36.818 -26.244 -31.912 1.00 90.19 527 ILE A O 1
ATOM 4061 N N . TRP A 1 528 ? 35.983 -25.088 -30.182 1.00 87.62 528 TRP A N 1
ATOM 4062 C CA . TRP A 1 528 ? 36.277 -23.772 -30.739 1.00 87.62 528 TRP A CA 1
ATOM 4063 C C . TRP A 1 528 ? 37.783 -23.506 -30.846 1.00 87.62 528 TRP A C 1
ATOM 4065 O O . TRP A 1 528 ? 38.278 -23.134 -31.908 1.00 87.62 528 TRP A O 1
ATOM 4075 N N . ALA A 1 529 ? 38.542 -23.729 -29.772 1.00 83.19 529 ALA A N 1
ATOM 4076 C CA . ALA A 1 529 ? 39.980 -23.466 -29.764 1.00 83.19 529 ALA A CA 1
ATOM 4077 C C . ALA A 1 529 ? 40.809 -24.595 -30.400 1.00 83.19 529 ALA A C 1
ATOM 4079 O O . ALA A 1 529 ? 42.020 -24.440 -30.559 1.00 83.19 529 ALA A O 1
ATOM 4080 N N . SER A 1 530 ? 40.185 -25.738 -30.720 1.00 83.88 530 SER A N 1
ATOM 4081 C CA . SER A 1 530 ? 40.843 -26.965 -31.197 1.00 83.88 530 SER A CA 1
ATOM 4082 C C . SER A 1 530 ? 41.991 -27.439 -30.288 1.00 83.88 530 SER A C 1
ATOM 4084 O O . SER A 1 530 ? 42.950 -28.062 -30.742 1.00 83.88 530 SER A O 1
ATOM 4086 N N . LYS A 1 531 ? 41.916 -27.129 -28.985 1.00 84.12 531 LYS A N 1
ATOM 4087 C CA . LYS A 1 531 ? 42.948 -27.433 -27.980 1.00 84.12 531 LYS A CA 1
ATOM 4088 C C . LYS A 1 531 ? 42.305 -28.070 -26.741 1.00 84.12 531 LYS A C 1
ATOM 4090 O O . LYS A 1 531 ? 41.556 -27.384 -26.045 1.00 84.12 531 LYS A O 1
ATOM 4095 N N . PRO A 1 532 ? 42.597 -29.346 -26.415 1.00 85.81 532 PRO A N 1
ATOM 4096 C CA . PRO A 1 532 ? 41.958 -30.040 -25.288 1.00 85.81 532 PRO A CA 1
ATOM 4097 C C . PRO A 1 532 ? 42.307 -29.407 -23.940 1.00 85.81 532 PRO A C 1
ATOM 4099 O O . PRO A 1 532 ? 41.433 -29.239 -23.095 1.00 85.81 532 PRO A O 1
ATOM 4102 N N . VAL A 1 533 ? 43.559 -28.967 -23.778 1.00 85.88 533 VAL A N 1
ATOM 4103 C CA . VAL A 1 533 ? 44.024 -28.248 -22.583 1.00 85.88 533 VAL A CA 1
ATOM 4104 C C . VAL A 1 533 ? 43.205 -26.978 -22.348 1.00 85.88 533 VAL A C 1
ATOM 4106 O O . VAL A 1 533 ? 42.810 -26.704 -21.222 1.00 85.88 533 VAL A O 1
ATOM 4109 N N . PHE A 1 534 ? 42.881 -26.235 -23.409 1.00 85.81 534 PHE A N 1
ATOM 4110 C CA . PHE A 1 534 ? 42.100 -25.004 -23.295 1.00 85.81 534 PHE A CA 1
ATOM 4111 C C . PHE A 1 534 ? 40.668 -25.274 -22.813 1.00 85.81 534 PHE A C 1
ATOM 4113 O O . PHE A 1 534 ? 40.202 -24.616 -21.886 1.00 85.81 534 PHE A O 1
ATOM 4120 N N . GLY A 1 535 ? 39.992 -26.277 -23.384 1.00 89.50 535 GLY A N 1
ATOM 4121 C CA . GLY A 1 535 ? 38.648 -26.661 -22.946 1.00 89.50 535 GLY A CA 1
ATOM 4122 C C . GLY A 1 535 ? 38.597 -27.100 -21.481 1.00 89.50 535 GLY A C 1
ATOM 4123 O O . GLY A 1 535 ? 37.721 -26.673 -20.732 1.00 89.50 535 GLY A O 1
ATOM 4124 N N . LEU A 1 536 ? 39.587 -27.883 -21.046 1.00 90.06 536 LEU A N 1
ATOM 4125 C CA . LEU A 1 536 ? 39.717 -28.322 -19.656 1.00 90.06 536 LEU A CA 1
ATOM 4126 C C . LEU A 1 536 ? 39.919 -27.138 -18.693 1.00 90.06 536 LEU A C 1
ATOM 4128 O O . LEU A 1 536 ? 39.276 -27.079 -17.645 1.00 90.06 536 LEU A O 1
ATOM 4132 N N . VAL A 1 537 ? 40.783 -26.185 -19.061 1.00 88.44 537 VAL A N 1
ATOM 4133 C CA . VAL A 1 537 ? 41.047 -24.969 -18.279 1.00 88.44 537 VAL A CA 1
ATOM 4134 C C . VAL A 1 537 ? 39.765 -24.161 -18.109 1.00 88.44 537 VAL A C 1
ATOM 4136 O O . VAL A 1 537 ? 39.413 -23.821 -16.981 1.00 88.44 537 VAL A O 1
ATOM 4139 N N . VAL A 1 538 ? 39.040 -23.894 -19.199 1.00 90.06 538 VAL A N 1
ATOM 4140 C CA . VAL A 1 538 ? 37.798 -23.109 -19.159 1.00 90.06 538 VAL A CA 1
ATOM 4141 C C . VAL A 1 538 ? 36.744 -23.810 -18.300 1.00 90.06 538 VAL A C 1
ATOM 4143 O O . VAL A 1 538 ? 36.153 -23.174 -17.431 1.00 90.06 538 VAL A O 1
ATOM 4146 N N . GLY A 1 539 ? 36.555 -25.120 -18.477 1.00 93.12 539 GLY A N 1
ATOM 4147 C CA . GLY A 1 539 ? 35.565 -25.889 -17.721 1.00 93.12 539 GLY A CA 1
ATOM 4148 C C . GLY A 1 539 ? 35.843 -25.954 -16.215 1.00 93.12 539 GLY A C 1
ATOM 4149 O O . GLY A 1 539 ? 34.942 -25.718 -15.406 1.00 93.12 539 GLY A O 1
ATOM 4150 N N . MET A 1 540 ? 37.094 -26.218 -15.819 1.00 92.06 540 MET A N 1
ATOM 4151 C CA . MET A 1 540 ? 37.486 -26.227 -14.402 1.00 92.06 540 MET A CA 1
ATOM 4152 C C . MET A 1 540 ? 37.399 -24.837 -13.774 1.00 92.06 540 MET A C 1
ATOM 4154 O O . MET A 1 540 ? 36.896 -24.698 -12.660 1.00 92.06 540 MET A O 1
ATOM 4158 N N . SER A 1 541 ? 37.851 -23.808 -14.494 1.00 90.88 541 SER A N 1
ATOM 4159 C CA . SER A 1 541 ? 37.794 -22.431 -14.001 1.00 90.88 541 SER A CA 1
ATOM 4160 C C . SER A 1 541 ? 36.349 -21.986 -13.799 1.00 90.88 541 SER A C 1
ATOM 4162 O O . SER A 1 541 ? 36.035 -21.445 -12.746 1.00 90.88 541 SER A O 1
ATOM 4164 N N . LEU A 1 542 ? 35.455 -22.297 -14.745 1.00 91.19 542 LEU A N 1
ATOM 4165 C CA . LEU A 1 542 ? 34.027 -22.019 -14.605 1.00 91.19 542 LEU A CA 1
ATOM 4166 C C . LEU A 1 542 ? 33.441 -22.725 -13.378 1.00 91.19 542 LEU A C 1
ATOM 4168 O O . LEU A 1 542 ? 32.768 -22.083 -12.585 1.00 91.19 542 LEU A O 1
ATOM 4172 N N . THR A 1 543 ? 33.742 -24.012 -13.178 1.00 93.88 543 THR A N 1
ATOM 4173 C CA . THR A 1 543 ? 33.248 -24.770 -12.013 1.00 93.88 543 THR A CA 1
ATOM 4174 C C . THR A 1 543 ? 33.617 -24.077 -10.699 1.00 93.88 543 THR A C 1
ATOM 4176 O O . THR A 1 543 ? 32.759 -23.858 -9.850 1.00 93.88 543 THR A O 1
ATOM 4179 N N . ILE A 1 544 ? 34.886 -23.689 -10.546 1.00 93.12 544 ILE A N 1
ATOM 4180 C CA . ILE A 1 544 ? 35.388 -23.022 -9.336 1.00 93.12 544 ILE A CA 1
ATOM 4181 C C . ILE A 1 544 ? 34.753 -21.642 -9.168 1.00 93.12 544 ILE A C 1
ATOM 4183 O O . ILE A 1 544 ? 34.350 -21.284 -8.062 1.00 93.12 544 ILE A O 1
ATOM 4187 N N . THR A 1 545 ? 34.637 -20.879 -10.255 1.00 91.62 545 THR A N 1
ATOM 4188 C CA . THR A 1 545 ? 33.996 -19.565 -10.230 1.00 91.62 545 THR A CA 1
ATOM 4189 C C . THR A 1 545 ? 32.534 -19.659 -9.797 1.00 91.62 545 THR A C 1
ATOM 4191 O O . THR A 1 545 ? 32.116 -18.861 -8.967 1.00 91.62 545 THR A O 1
ATOM 4194 N N . LEU A 1 546 ? 31.767 -20.641 -10.284 1.00 92.00 546 LEU A N 1
ATOM 4195 C CA . LEU A 1 546 ? 30.358 -20.796 -9.903 1.00 92.00 546 LEU A CA 1
ATOM 4196 C C . LEU A 1 546 ? 30.188 -21.223 -8.443 1.00 92.00 546 LEU A C 1
ATOM 4198 O O . LEU A 1 546 ? 29.322 -20.691 -7.756 1.00 92.00 546 LEU A O 1
ATOM 4202 N N . VAL A 1 547 ? 31.055 -22.106 -7.936 1.00 93.75 547 VAL A N 1
ATOM 4203 C CA . VAL A 1 547 ? 31.083 -22.444 -6.503 1.00 93.75 547 VAL A CA 1
ATOM 4204 C C . VAL A 1 547 ? 31.356 -21.199 -5.658 1.00 93.75 547 VAL A C 1
ATOM 4206 O O . VAL A 1 547 ? 30.677 -20.964 -4.662 1.00 93.75 547 VAL A O 1
ATOM 4209 N N . ALA A 1 548 ? 32.335 -20.383 -6.052 1.00 93.38 548 ALA A N 1
ATOM 4210 C CA . ALA A 1 548 ? 32.653 -19.154 -5.335 1.00 93.38 548 ALA A CA 1
ATOM 4211 C C . ALA A 1 548 ? 31.515 -18.127 -5.404 1.00 93.38 548 ALA A C 1
ATOM 4213 O O . ALA A 1 548 ? 31.218 -17.502 -4.391 1.00 93.38 548 ALA A O 1
ATOM 4214 N N . ALA A 1 549 ? 30.863 -17.980 -6.560 1.00 92.00 549 ALA A N 1
ATOM 4215 C CA . ALA A 1 549 ? 29.744 -17.061 -6.738 1.00 92.00 549 ALA A CA 1
ATOM 4216 C C . ALA A 1 549 ? 28.541 -17.427 -5.853 1.00 92.00 549 ALA A C 1
ATOM 4218 O O . ALA A 1 549 ? 27.981 -16.551 -5.194 1.00 92.00 549 ALA A O 1
ATOM 4219 N N . GLY A 1 550 ? 28.200 -18.719 -5.764 1.00 90.88 550 GLY A N 1
ATOM 4220 C CA . GLY A 1 550 ? 27.162 -19.205 -4.847 1.00 90.88 550 GLY A CA 1
ATOM 4221 C C . GLY A 1 550 ? 27.529 -18.944 -3.384 1.00 90.88 550 GLY A C 1
ATOM 4222 O O . GLY A 1 550 ? 26.737 -18.407 -2.622 1.00 90.88 550 GLY A O 1
ATOM 4223 N N . LEU A 1 551 ? 28.782 -19.198 -2.988 1.00 90.69 551 LEU A N 1
ATOM 4224 C CA . LEU A 1 551 ? 29.235 -18.884 -1.627 1.00 90.69 551 LEU A CA 1
ATOM 4225 C C . LEU A 1 551 ? 29.169 -17.388 -1.301 1.00 90.69 551 LEU A C 1
ATOM 4227 O O . LEU A 1 551 ? 28.823 -17.032 -0.177 1.00 90.69 551 LEU A O 1
ATOM 4231 N N . VAL A 1 552 ? 29.506 -16.513 -2.252 1.00 90.31 552 VAL A N 1
ATOM 4232 C CA . VAL A 1 552 ? 29.346 -15.065 -2.075 1.00 90.31 552 VAL A CA 1
ATOM 4233 C C . VAL A 1 552 ? 27.871 -14.731 -1.864 1.00 90.31 552 VAL A C 1
ATOM 4235 O O . VAL A 1 552 ? 27.565 -14.049 -0.890 1.00 90.31 552 VAL A O 1
ATOM 4238 N N . GLY A 1 553 ? 26.962 -15.249 -2.696 1.00 88.25 553 GLY A N 1
ATOM 4239 C CA . GLY A 1 553 ? 25.514 -15.063 -2.534 1.00 88.25 553 GLY A CA 1
ATOM 4240 C C . GLY A 1 553 ? 25.011 -15.479 -1.149 1.00 88.25 553 GLY A C 1
ATOM 4241 O O . GLY A 1 553 ? 24.465 -14.653 -0.421 1.00 88.25 553 GLY A O 1
ATOM 4242 N N . ALA A 1 554 ? 25.305 -16.709 -0.722 1.00 87.19 554 ALA A N 1
ATOM 4243 C CA . ALA A 1 554 ? 24.870 -17.234 0.574 1.00 87.19 554 ALA A CA 1
ATOM 4244 C C . ALA A 1 554 ? 25.479 -16.508 1.787 1.00 87.19 554 ALA A C 1
ATOM 4246 O O . ALA A 1 554 ? 24.848 -16.377 2.834 1.00 87.19 554 ALA A O 1
ATOM 4247 N N . LEU A 1 555 ? 26.727 -16.043 1.701 1.00 86.88 555 LEU A N 1
ATOM 4248 C CA . LEU A 1 555 ? 27.390 -15.385 2.835 1.00 86.88 555 LEU A CA 1
ATOM 4249 C C . LEU A 1 555 ? 27.067 -13.892 2.946 1.00 86.88 555 LEU A C 1
ATOM 4251 O O . LEU A 1 555 ? 27.326 -13.295 3.996 1.00 86.88 555 LEU A O 1
ATOM 4255 N N . SER A 1 556 ? 26.517 -13.284 1.897 1.00 84.50 556 SER A N 1
ATOM 4256 C CA . SER A 1 556 ? 26.314 -11.835 1.843 1.00 84.50 556 SER A CA 1
ATOM 4257 C C . SER A 1 556 ? 25.293 -11.324 2.867 1.00 84.50 556 SER A C 1
ATOM 4259 O O . SER A 1 556 ? 25.666 -10.427 3.629 1.00 84.50 556 SER A O 1
ATOM 4261 N N . PRO A 1 557 ? 24.096 -11.928 3.032 1.00 78.31 557 PRO A N 1
ATOM 4262 C CA . PRO A 1 557 ? 23.151 -11.516 4.078 1.00 78.31 557 PRO A CA 1
ATOM 4263 C C . PRO A 1 557 ? 23.760 -11.572 5.486 1.00 78.31 557 PRO A C 1
ATOM 4265 O O . PRO A 1 557 ? 23.553 -10.686 6.316 1.00 78.31 557 PRO A O 1
ATOM 4268 N N . ILE A 1 558 ? 24.583 -12.591 5.757 1.00 78.06 558 ILE A N 1
ATOM 4269 C CA . ILE A 1 558 ? 25.248 -12.780 7.054 1.00 78.06 558 ILE A CA 1
ATOM 4270 C C . ILE A 1 558 ? 26.250 -11.655 7.316 1.00 78.06 558 ILE A C 1
ATOM 4272 O O . ILE A 1 558 ? 26.318 -11.112 8.425 1.00 78.06 558 ILE A O 1
ATOM 4276 N N . LEU A 1 559 ? 27.060 -11.327 6.308 1.00 77.44 559 LEU A N 1
ATOM 4277 C CA . LEU A 1 559 ? 28.075 -10.290 6.424 1.00 77.44 559 LEU A CA 1
ATOM 4278 C C . LEU A 1 559 ? 27.427 -8.922 6.661 1.00 77.44 559 LEU A C 1
ATOM 4280 O O . LEU A 1 559 ? 27.880 -8.190 7.542 1.00 77.44 559 LEU A O 1
ATOM 4284 N N . LEU A 1 560 ? 26.344 -8.619 5.944 1.00 75.94 560 LEU A N 1
ATOM 4285 C CA . LEU A 1 560 ? 25.590 -7.373 6.087 1.00 75.94 560 LEU A CA 1
ATOM 4286 C C . LEU A 1 560 ? 24.967 -7.240 7.484 1.00 75.94 560 LEU A C 1
ATOM 4288 O O . LEU A 1 560 ? 25.236 -6.251 8.172 1.00 75.94 560 LEU A O 1
ATOM 4292 N N . ARG A 1 561 ? 24.276 -8.283 7.977 1.00 72.56 561 ARG A N 1
ATOM 4293 C CA . ARG A 1 561 ? 23.721 -8.315 9.347 1.00 72.56 561 ARG A CA 1
ATOM 4294 C C . ARG A 1 561 ? 24.799 -8.085 10.411 1.00 72.56 561 ARG A C 1
ATOM 4296 O O . ARG A 1 561 ? 24.587 -7.348 11.373 1.00 72.56 561 ARG A O 1
ATOM 4303 N N . ARG A 1 562 ? 25.994 -8.666 10.242 1.00 75.06 562 ARG A N 1
ATOM 4304 C CA . ARG A 1 562 ? 27.112 -8.496 11.190 1.00 75.06 562 ARG A CA 1
ATOM 4305 C C . ARG A 1 562 ? 27.689 -7.080 11.191 1.00 75.06 562 ARG A C 1
ATOM 4307 O O . ARG A 1 562 ? 28.156 -6.622 12.234 1.00 75.06 562 ARG A O 1
ATOM 4314 N N . LEU A 1 563 ? 27.670 -6.401 10.048 1.00 74.12 563 LEU A N 1
ATOM 4315 C CA . LEU A 1 563 ? 28.126 -5.017 9.907 1.00 74.12 563 LEU A CA 1
ATOM 4316 C C . LEU A 1 563 ? 27.080 -3.990 10.371 1.00 74.12 563 LEU A C 1
ATOM 4318 O O . LEU A 1 563 ? 27.367 -2.798 10.326 1.00 74.12 563 LEU A O 1
ATOM 4322 N N . ARG A 1 564 ? 25.909 -4.435 10.858 1.00 66.06 564 ARG A N 1
ATOM 4323 C CA . ARG A 1 564 ? 24.756 -3.585 11.217 1.00 66.06 564 ARG A CA 1
ATOM 4324 C C . ARG A 1 564 ? 24.281 -2.691 10.066 1.00 66.06 564 ARG A C 1
ATOM 4326 O O . ARG A 1 564 ? 23.657 -1.662 10.302 1.00 66.06 564 ARG A O 1
ATOM 4333 N N . LEU A 1 565 ? 24.570 -3.088 8.831 1.00 62.91 565 LEU A N 1
ATOM 4334 C CA . LEU A 1 565 ? 23.918 -2.525 7.660 1.00 62.91 565 LEU A CA 1
ATOM 4335 C C . LEU A 1 565 ? 22.555 -3.227 7.599 1.00 62.91 565 LEU A C 1
ATOM 4337 O O . LEU A 1 565 ? 22.528 -4.453 7.460 1.00 62.91 565 LEU A O 1
ATOM 4341 N N . ARG A 1 566 ? 21.454 -2.494 7.841 1.00 55.47 566 ARG A N 1
ATOM 4342 C CA . ARG A 1 566 ? 20.088 -3.056 7.800 1.00 55.47 566 ARG A CA 1
ATOM 4343 C C . ARG A 1 566 ? 19.913 -3.786 6.461 1.00 55.47 566 ARG A C 1
ATOM 4345 O O . ARG A 1 566 ? 20.273 -3.258 5.414 1.00 55.47 566 ARG A O 1
ATOM 4352 N N . SER A 1 567 ? 19.521 -5.054 6.536 1.00 52.53 567 SER A N 1
ATOM 4353 C CA . SER A 1 567 ? 19.937 -6.112 5.610 1.00 52.53 567 SER A CA 1
ATOM 4354 C C . SER A 1 567 ? 19.172 -6.213 4.290 1.00 52.53 567 SER A C 1
ATOM 4356 O O . SER A 1 567 ? 19.301 -7.243 3.645 1.00 52.53 567 SER A O 1
ATOM 4358 N N . VAL A 1 568 ? 18.456 -5.175 3.869 1.00 49.84 568 VAL A N 1
ATOM 4359 C CA . VAL A 1 568 ? 17.648 -5.200 2.637 1.00 49.84 568 VAL A CA 1
ATOM 4360 C C . VAL A 1 568 ? 18.205 -4.200 1.607 1.00 49.84 568 VAL A C 1
ATOM 4362 O O . VAL A 1 568 ? 18.484 -4.558 0.467 1.00 49.84 568 VAL A O 1
ATOM 4365 N N . LEU A 1 569 ? 18.609 -3.013 2.070 1.00 48.00 569 LEU A N 1
ATOM 4366 C CA . LEU A 1 569 ? 19.144 -1.862 1.317 1.00 48.00 569 LEU A CA 1
ATOM 4367 C C . LEU A 1 569 ? 20.470 -2.067 0.538 1.00 48.00 569 LEU A C 1
ATOM 4369 O O . LEU A 1 569 ? 21.196 -1.106 0.313 1.00 48.00 569 LEU A O 1
ATOM 4373 N N . ALA A 1 570 ? 20.911 -3.271 0.174 1.00 51.06 570 ALA A N 1
ATOM 4374 C CA . ALA A 1 570 ? 22.153 -3.396 -0.610 1.00 51.06 570 ALA A CA 1
ATOM 4375 C C . ALA A 1 570 ? 22.361 -4.716 -1.346 1.00 51.06 570 ALA A C 1
ATOM 4377 O O . ALA A 1 570 ? 23.341 -4.821 -2.086 1.00 51.06 570 ALA A O 1
ATOM 4378 N N . ALA A 1 571 ? 21.554 -5.750 -1.108 1.00 62.56 571 ALA A N 1
ATOM 4379 C CA . ALA A 1 571 ? 22.026 -7.105 -1.355 1.00 62.56 571 ALA A CA 1
ATOM 4380 C C . ALA A 1 571 ? 22.264 -7.394 -2.846 1.00 62.56 571 ALA A C 1
ATOM 4382 O O . ALA A 1 571 ? 23.344 -7.871 -3.183 1.00 62.56 571 ALA A O 1
ATOM 4383 N N . GLY A 1 572 ? 21.349 -7.031 -3.749 1.00 76.50 572 GLY A N 1
ATOM 4384 C CA . GLY A 1 572 ? 21.468 -7.363 -5.176 1.00 76.50 572 GLY A CA 1
ATOM 4385 C C . GLY A 1 572 ? 22.686 -6.730 -5.868 1.00 76.50 572 GLY A C 1
ATOM 4386 O O . GLY A 1 572 ? 23.673 -7.431 -6.130 1.00 76.50 572 GLY A O 1
ATOM 4387 N N . PRO A 1 573 ? 22.688 -5.408 -6.134 1.00 80.81 573 PRO A N 1
ATOM 4388 C CA . PRO A 1 573 ? 23.777 -4.748 -6.864 1.00 80.81 573 PRO A CA 1
ATOM 4389 C C . PRO A 1 573 ? 25.157 -4.885 -6.201 1.00 80.81 573 PRO A C 1
ATOM 4391 O O . PRO A 1 573 ? 26.180 -4.984 -6.887 1.00 80.81 573 PRO A O 1
ATOM 4394 N N . LEU A 1 574 ? 25.222 -4.924 -4.863 1.00 82.56 574 LEU A N 1
ATOM 4395 C CA . LEU A 1 574 ? 26.482 -5.136 -4.147 1.00 82.56 574 LEU A CA 1
ATOM 4396 C C . LEU A 1 574 ? 27.010 -6.560 -4.349 1.00 82.56 574 LEU A C 1
ATOM 4398 O O . LEU A 1 574 ? 28.204 -6.736 -4.610 1.00 82.56 574 LEU A O 1
ATOM 4402 N N . VAL A 1 575 ? 26.145 -7.575 -4.255 1.00 85.38 575 VAL A N 1
ATOM 4403 C CA . VAL A 1 575 ? 26.517 -8.974 -4.512 1.00 85.38 575 VAL A CA 1
ATOM 4404 C C . VAL A 1 575 ? 26.951 -9.152 -5.959 1.00 85.38 575 VAL A C 1
ATOM 4406 O O . VAL A 1 575 ? 27.964 -9.807 -6.205 1.00 85.38 575 VAL A O 1
ATOM 4409 N N . GLU A 1 576 ? 26.274 -8.528 -6.922 1.00 86.94 576 GLU A N 1
ATOM 4410 C CA . GLU A 1 576 ? 26.692 -8.528 -8.329 1.00 86.94 576 GLU A CA 1
ATOM 4411 C C . GLU A 1 576 ? 28.068 -7.883 -8.532 1.00 86.94 576 GLU A C 1
ATOM 4413 O O . GLU A 1 576 ? 28.921 -8.425 -9.248 1.00 86.94 576 GLU A O 1
ATOM 4418 N N . ALA A 1 577 ? 28.333 -6.749 -7.879 1.00 88.56 577 ALA A N 1
ATOM 4419 C CA . ALA A 1 577 ? 29.629 -6.083 -7.927 1.00 88.56 577 ALA A CA 1
ATOM 4420 C C . ALA A 1 577 ? 30.744 -6.988 -7.374 1.00 88.56 577 ALA A C 1
ATOM 4422 O O . ALA A 1 577 ? 31.766 -7.189 -8.039 1.00 88.56 577 ALA A O 1
ATOM 4423 N N . ILE A 1 578 ? 30.533 -7.599 -6.203 1.00 89.50 578 ILE A N 1
ATOM 4424 C CA . ILE A 1 578 ? 31.486 -8.536 -5.591 1.00 89.50 578 ILE A CA 1
ATOM 4425 C C . ILE A 1 578 ? 31.680 -9.763 -6.490 1.00 89.50 578 ILE A C 1
ATOM 4427 O O . ILE A 1 578 ? 32.817 -10.154 -6.763 1.00 89.50 578 ILE A O 1
ATOM 4431 N N . ASN A 1 579 ? 30.598 -10.336 -7.016 1.00 90.81 579 ASN A N 1
ATOM 4432 C CA . ASN A 1 579 ? 30.659 -11.494 -7.902 1.00 90.81 579 ASN A CA 1
ATOM 4433 C C . ASN A 1 579 ? 31.375 -11.196 -9.213 1.00 90.81 579 ASN A C 1
ATOM 4435 O O . ASN A 1 579 ? 32.122 -12.053 -9.681 1.00 90.81 579 ASN A O 1
ATOM 4439 N N . SER A 1 580 ? 31.237 -9.993 -9.774 1.00 91.06 580 SER A N 1
ATOM 4440 C CA . SER A 1 580 ? 32.012 -9.564 -10.948 1.00 91.06 580 SER A CA 1
ATOM 4441 C C . SER A 1 580 ? 33.511 -9.670 -10.676 1.00 91.06 580 SER A C 1
ATOM 4443 O O . SER A 1 580 ? 34.265 -10.276 -11.440 1.00 91.06 580 SER A O 1
ATOM 4445 N N . VAL A 1 581 ? 33.938 -9.099 -9.551 1.00 92.44 581 VAL A N 1
ATOM 4446 C CA . VAL A 1 581 ? 35.337 -9.024 -9.123 1.00 92.44 581 VAL A CA 1
ATOM 4447 C C . VAL A 1 581 ? 35.892 -10.421 -8.842 1.00 92.44 581 VAL A C 1
ATOM 4449 O O . VAL A 1 581 ? 36.934 -10.791 -9.390 1.00 92.44 581 VAL A O 1
ATOM 4452 N N . VAL A 1 582 ? 35.181 -11.216 -8.038 1.00 92.44 582 VAL A N 1
ATOM 4453 C CA . VAL A 1 582 ? 35.576 -12.582 -7.663 1.00 92.44 582 VAL A CA 1
ATOM 4454 C C . VAL A 1 582 ? 35.626 -13.491 -8.889 1.00 92.44 582 VAL A C 1
ATOM 4456 O O . VAL A 1 582 ? 36.608 -14.211 -9.076 1.00 92.44 582 VAL A O 1
ATOM 4459 N N . SER A 1 583 ? 34.623 -13.421 -9.765 1.00 92.12 583 SER A N 1
ATOM 4460 C CA . SER A 1 583 ? 34.534 -14.277 -10.951 1.00 92.12 583 SER A CA 1
ATOM 4461 C C . SER A 1 583 ? 35.672 -14.024 -11.933 1.00 92.12 583 SER A C 1
ATOM 4463 O O . SER A 1 583 ? 36.310 -14.976 -12.389 1.00 92.12 583 SER A O 1
ATOM 4465 N N . VAL A 1 584 ? 35.977 -12.752 -12.220 1.00 91.06 584 VAL A N 1
ATOM 4466 C CA . VAL A 1 584 ? 37.097 -12.371 -13.095 1.00 91.06 584 VAL A CA 1
ATOM 4467 C C . VAL A 1 584 ? 38.434 -12.768 -12.473 1.00 91.06 584 VAL A C 1
ATOM 4469 O O . VAL A 1 584 ? 39.274 -13.353 -13.160 1.00 91.06 584 VAL A O 1
ATOM 4472 N N . ALA A 1 585 ? 38.634 -12.502 -11.180 1.00 91.88 585 ALA A N 1
ATOM 4473 C CA . ALA A 1 585 ? 39.874 -12.841 -10.487 1.00 91.88 585 ALA A CA 1
ATOM 4474 C C . ALA A 1 585 ? 40.143 -14.352 -10.492 1.00 91.88 585 ALA A C 1
ATOM 4476 O O . ALA A 1 585 ? 41.232 -14.779 -10.879 1.00 91.88 585 ALA A O 1
ATOM 4477 N N . LEU A 1 586 ? 39.151 -15.162 -10.107 1.00 91.94 586 LEU A N 1
ATOM 4478 C CA . LEU A 1 586 ? 39.285 -16.618 -10.052 1.00 91.94 586 LEU A CA 1
ATOM 4479 C C . LEU A 1 586 ? 39.493 -17.218 -11.436 1.00 91.94 586 LEU A C 1
ATOM 4481 O O . LEU A 1 586 ? 40.375 -18.059 -11.601 1.00 91.94 586 LEU A O 1
ATOM 4485 N N . TYR A 1 587 ? 38.751 -16.754 -12.441 1.00 90.19 587 TYR A N 1
ATOM 4486 C CA . TYR A 1 587 ? 38.925 -17.243 -13.801 1.00 90.19 587 TYR A CA 1
ATOM 4487 C C . TYR A 1 587 ? 40.338 -16.989 -14.328 1.00 90.19 587 TYR A C 1
ATOM 4489 O O . TYR A 1 587 ? 40.984 -17.908 -14.828 1.00 90.19 587 TYR A O 1
ATOM 4497 N N . LEU A 1 588 ? 40.848 -15.763 -14.187 1.00 87.88 588 LEU A N 1
ATOM 4498 C CA . LEU A 1 588 ? 42.179 -15.409 -14.683 1.00 87.88 588 LEU A CA 1
ATOM 4499 C C . LEU A 1 588 ? 43.292 -16.095 -13.890 1.00 87.88 588 LEU A C 1
ATOM 4501 O O . LEU A 1 588 ? 44.290 -16.514 -14.485 1.00 87.88 588 LEU A O 1
ATOM 4505 N N . LEU A 1 589 ? 43.120 -16.250 -12.573 1.00 89.31 589 LEU A N 1
ATOM 4506 C CA . LEU A 1 589 ? 44.050 -16.987 -11.722 1.00 89.31 589 LEU A CA 1
ATOM 4507 C C . LEU A 1 589 ? 44.131 -18.453 -12.158 1.00 89.31 589 LEU A C 1
ATOM 4509 O O . LEU A 1 589 ? 45.222 -18.947 -12.445 1.00 89.31 589 LEU A O 1
ATOM 4513 N N . MET A 1 590 ? 42.984 -19.123 -12.280 1.00 86.50 590 MET A N 1
ATOM 4514 C CA . MET A 1 590 ? 42.913 -20.525 -12.687 1.00 86.50 590 MET A CA 1
ATOM 4515 C C . MET A 1 590 ? 43.426 -20.724 -14.110 1.00 86.50 590 MET A C 1
ATOM 4517 O O . MET A 1 590 ? 44.225 -21.630 -14.347 1.00 86.50 590 MET A O 1
ATOM 4521 N N . ALA A 1 591 ? 43.054 -19.846 -15.042 1.00 82.00 591 ALA A N 1
ATOM 4522 C CA . ALA A 1 591 ? 43.551 -19.900 -16.408 1.00 82.00 591 ALA A CA 1
ATOM 4523 C C . ALA A 1 591 ? 45.074 -19.729 -16.463 1.00 82.00 591 ALA A C 1
ATOM 4525 O O . ALA A 1 591 ? 45.743 -20.486 -17.160 1.00 82.00 591 ALA A O 1
ATOM 4526 N N . THR A 1 592 ? 45.641 -18.805 -15.682 1.00 82.25 592 THR A N 1
ATOM 4527 C CA . THR A 1 592 ? 47.096 -18.593 -15.616 1.00 82.25 592 THR A CA 1
ATOM 4528 C C . THR A 1 592 ? 47.819 -19.800 -15.011 1.00 82.25 592 THR A C 1
ATOM 4530 O O . THR A 1 592 ? 48.807 -20.265 -15.578 1.00 82.25 592 THR A O 1
ATOM 4533 N N . MET A 1 593 ? 47.330 -20.339 -13.888 1.00 83.25 593 MET A N 1
ATOM 4534 C CA . MET A 1 593 ? 47.958 -21.477 -13.202 1.00 83.25 593 MET A CA 1
ATOM 4535 C C . MET A 1 593 ? 47.876 -22.769 -14.021 1.00 83.25 593 MET A C 1
ATOM 4537 O O . MET A 1 593 ? 48.855 -23.512 -14.115 1.00 83.25 593 MET A O 1
ATOM 4541 N N . LEU A 1 594 ? 46.718 -23.050 -14.621 1.00 79.75 594 LEU A N 1
ATOM 4542 C CA . LEU A 1 594 ? 46.503 -24.276 -15.383 1.00 79.75 594 LEU A CA 1
ATOM 4543 C C . LEU A 1 594 ? 47.172 -24.212 -16.755 1.00 79.75 594 LEU A C 1
ATOM 4545 O O . LEU A 1 594 ? 47.780 -25.192 -17.165 1.00 79.75 594 LEU A O 1
ATOM 4549 N N . LEU A 1 595 ? 47.142 -23.071 -17.453 1.00 74.75 595 LEU A N 1
ATOM 4550 C CA . LEU A 1 595 ? 47.870 -22.957 -18.719 1.00 74.75 595 LEU A CA 1
ATOM 4551 C C . LEU A 1 595 ? 49.377 -22.974 -18.496 1.00 74.75 595 LEU A C 1
ATOM 4553 O O . LEU A 1 595 ? 50.053 -23.659 -19.244 1.00 74.75 595 LEU A O 1
ATOM 4557 N N . GLY A 1 596 ? 49.893 -22.321 -17.450 1.00 68.06 596 GLY A N 1
ATOM 4558 C CA . GLY A 1 596 ? 51.324 -22.349 -17.131 1.00 68.06 596 GLY A CA 1
ATOM 4559 C C . GLY A 1 596 ? 51.849 -23.701 -16.630 1.00 68.06 596 GLY A C 1
ATOM 4560 O O . GLY A 1 596 ? 53.058 -23.902 -16.626 1.00 68.06 596 GLY A O 1
ATOM 4561 N N . SER A 1 597 ? 50.973 -24.619 -16.204 1.00 60.75 597 SER A N 1
ATOM 4562 C CA . SER A 1 597 ? 51.348 -25.986 -15.800 1.00 60.75 597 SER A CA 1
ATOM 4563 C C . SER A 1 597 ? 51.082 -27.047 -16.872 1.00 60.75 597 SER A C 1
ATOM 4565 O O . SER A 1 597 ? 51.660 -28.131 -16.801 1.00 60.75 597 SER A O 1
ATOM 4567 N N . LEU A 1 598 ? 50.214 -26.755 -17.850 1.00 54.75 598 LEU A N 1
ATOM 4568 C CA . LEU A 1 598 ? 49.825 -27.660 -18.940 1.00 54.75 598 LEU A CA 1
ATOM 4569 C C . LEU A 1 598 ? 50.421 -27.270 -20.310 1.00 54.75 598 LEU A C 1
ATOM 4571 O O . LEU A 1 598 ? 50.210 -28.001 -21.282 1.00 54.75 598 LEU A O 1
ATOM 4575 N N . SER A 1 599 ? 51.129 -26.136 -20.398 1.00 47.84 599 SER A N 1
ATOM 4576 C CA . SER A 1 599 ? 52.002 -25.731 -21.515 1.00 47.84 599 SER A CA 1
ATOM 4577 C C . SER A 1 599 ? 53.447 -26.107 -21.232 1.00 47.84 599 SER A C 1
ATOM 4579 O O . SER A 1 599 ? 54.121 -26.571 -22.176 1.00 47.84 599 SER A O 1
#

Radius of gyration: 35.75 Å; chains: 1; bounding box: 91×77×85 Å

pLDDT: mean 82.54, std 13.83, range [32.09, 98.06]